Protein AF-0000000070113075 (afdb_homodimer)

Sequence (748 aa):
MLPYGRQSIEPSDVAAVVAALDSDWLTTGPRVTEFEADLERVAGAPCVTVTNGTTALHAAYAAAGIGAGDEVVTTPMTFVATASAAAMLGATVVFADVEEDTANLDPAAAEAAVTGRTRAVAAVDYAGVPADYERLRKISDSAGAVLVADAAHAIGSVYRGRPVGSIADLTTFSFFPTKNLTTAEGGAVASIRPDLLERARTFRTVGMVKKPELLRRRDEGRWFYEVHEFGLNYRLPDVLCALGSAQLRRLAAFKARRQQLAARYDELLADVPGLRLPVTPDGVDPMRHLYPVRVLDGRRREVYDRMQAAGIGVQVNYIPVYWHPVFADLGYRRGMCPVAEAFYAEELSLPLFVDLSDTDQDRVIDTLRGILGSMLPYGRQSIEPSDVAAVVAALDSDWLTTGPRVTEFEADLERVAGAPCVTVTNGTTALHAAYAAAGIGAGDEVVTTPMTFVATASAAAMLGATVVFADVEEDTANLDPAAAEAAVTGRTRAVAAVDYAGVPADYERLRKISDSAGAVLVADAAHAIGSVYRGRPVGSIADLTTFSFFPTKNLTTAEGGAVASIRPDLLERARTFRTVGMVKKPELLRRRDEGRWFYEVHEFGLNYRLPDVLCALGSAQLRRLAAFKARRQQLAARYDELLADVPGLRLPVTPDGVDPMRHLYPVRVLDGRRREVYDRMQAAGIGVQVNYIPVYWHPVFADLGYRRGMCPVAEAFYAEELSLPLFVDLSDTDQDRVIDTLRGILGS

Secondary structure (DSSP, 8-state):
-B-S------HHHHHHHHHHHTSS-SSSSHHHHHHHHHHHHHHSS-EEEESSHHHHHHHHHHHTT--TT-EEEE-SSS-THHHHHHHTTTPEEEE--B-TTT-SBPHHHHHHH--TTEEEEEEE-GGG----HHHHHHHHHHHTPEEEEE-TTTTT-EETTEETTSSSSEEEEE--TTSSS--SS-EEEEES-HHHHHHHHHHHBTTEE--GGG-S-TTS-TT--EESS---B-PPPHHHHHHHHHHHTTHHHHHHHHHHHHHHHHHHTTT-TTEE-----TTEE---S-EEEEE-TT-HHHHHHHHHHTTB--B-----GGGSHHHHTTT--TTSSHHHHHHHHHEEEEP--TT--HHHHHHHHHHHHHHHH-/-B-S------HHHHHHHHHHHTSS-SSSSHHHHHHHHHHHHHHSS-EEEESSHHHHHHHHHHHTT--TT-EEEE-SSS-THHHHHHHTTTPEEEE--B-TTT-SBPHHHHHHH--TTEEEEEEE-GGG----HHHHHHHHHHHTPEEEEE-TTTTT-EETTEETTSSSSEEEEE--TTSSS--SS-EEEEES-HHHHHHHHHHHBTTEE--GGG-S-TTS-TT--EESS---B-PPPHHHHHHHHHHHTTHHHHHHHHHHHHHHHHHHTTT-TTEE-----TTEE---S-EEEEE-TT-HHHHHHHHHHTTB--B-----GGGSHHHHTTT--TTSSHHHHHHHHHEEEEP--TT--HHHHHHHHHHHHHHHH-

Structure (mmCIF, N/CA/C/O backbone):
data_AF-0000000070113075-model_v1
#
loop_
_entity.id
_entity.type
_entity.pdbx_description
1 polymer 'Perosamine synthetase'
#
loop_
_atom_site.group_PDB
_atom_site.id
_atom_site.type_symbol
_atom_site.label_atom_id
_atom_site.label_alt_id
_atom_site.label_comp_id
_atom_site.label_asym_id
_atom_site.label_entity_id
_atom_site.label_seq_id
_atom_site.pdbx_PDB_ins_code
_atom_site.Cartn_x
_atom_site.Cartn_y
_atom_site.Cartn_z
_atom_site.occupancy
_atom_site.B_iso_or_equiv
_atom_site.auth_seq_id
_atom_site.auth_comp_id
_atom_site.auth_asym_id
_atom_site.auth_atom_id
_atom_site.pdbx_PDB_model_num
ATOM 1 N N . MET A 1 1 ? 18.719 25.109 -1.769 1 92.81 1 MET A N 1
ATOM 2 C CA . MET A 1 1 ? 17.359 25.281 -1.269 1 92.81 1 MET A CA 1
ATOM 3 C C . MET A 1 1 ? 17.188 24.609 0.092 1 92.81 1 MET A C 1
ATOM 5 O O . MET A 1 1 ? 17.531 23.453 0.261 1 92.81 1 MET A O 1
ATOM 9 N N . LEU A 1 2 ? 16.906 25.422 1.092 1 97.38 2 LEU A N 1
ATOM 10 C CA . LEU A 1 2 ? 16.531 24.922 2.408 1 97.38 2 LEU A CA 1
ATOM 11 C C . LEU A 1 2 ? 15.133 24.297 2.377 1 97.38 2 LEU A C 1
ATOM 13 O O . LEU A 1 2 ? 14.148 24.984 2.088 1 97.38 2 LEU A O 1
ATOM 17 N N . PRO A 1 3 ? 15.023 22.953 2.656 1 96.38 3 PRO A N 1
ATOM 18 C CA . PRO A 1 3 ? 13.695 22.344 2.57 1 96.38 3 PRO A CA 1
ATOM 19 C C . PRO A 1 3 ? 12.797 22.734 3.738 1 96.38 3 PRO A C 1
ATOM 21 O O . PRO A 1 3 ? 13.281 23.125 4.797 1 96.38 3 PRO A O 1
ATOM 24 N N . TYR A 1 4 ? 11.508 22.641 3.568 1 95.62 4 TYR A N 1
ATOM 25 C CA . TYR A 1 4 ? 10.594 22.938 4.664 1 95.62 4 TYR A CA 1
ATOM 26 C C . TYR A 1 4 ? 10.578 21.812 5.691 1 95.62 4 TYR A C 1
ATOM 28 O O . TYR A 1 4 ? 10.211 22.031 6.848 1 95.62 4 TYR A O 1
ATOM 36 N N . GLY A 1 5 ? 10.898 20.531 5.238 1 96.25 5 GLY A N 1
ATOM 37 C CA . GLY A 1 5 ? 11.016 19.328 6.039 1 96.25 5 GLY A CA 1
ATOM 38 C C . GLY A 1 5 ? 12.016 18.328 5.473 1 96.25 5 GLY A C 1
ATOM 39 O O . GLY A 1 5 ? 12.219 18.281 4.262 1 96.25 5 GLY A O 1
ATOM 40 N N . ARG A 1 6 ? 12.586 17.562 6.355 1 96.06 6 ARG A N 1
ATOM 41 C CA . ARG A 1 6 ? 13.594 16.609 5.926 1 96.06 6 ARG A CA 1
ATOM 42 C C . ARG A 1 6 ? 13.734 15.469 6.934 1 96.06 6 ARG A C 1
ATOM 44 O O . ARG A 1 6 ? 13.664 15.695 8.141 1 96.06 6 ARG A O 1
ATOM 51 N N . GLN A 1 7 ? 14.016 14.258 6.41 1 97.19 7 GLN A N 1
ATOM 52 C CA . GLN A 1 7 ? 14.281 13.117 7.273 1 97.19 7 GLN A CA 1
ATOM 53 C C . GLN A 1 7 ? 15.633 13.25 7.961 1 97.19 7 GLN A C 1
ATOM 55 O O . GLN A 1 7 ? 16.5 13.984 7.492 1 97.19 7 GLN A O 1
ATOM 60 N N . SER A 1 8 ? 15.734 12.594 9.062 1 97.88 8 SER A N 1
ATOM 61 C CA . SER A 1 8 ? 17 12.422 9.773 1 97.88 8 SER A CA 1
ATOM 62 C C . SER A 1 8 ? 17.406 10.953 9.82 1 97.88 8 SER A C 1
ATOM 64 O O . SER A 1 8 ? 16.734 10.133 10.453 1 97.88 8 SER A O 1
ATOM 66 N N . ILE A 1 9 ? 18.5 10.586 9.148 1 98.31 9 ILE A N 1
ATOM 67 C CA . ILE A 1 9 ? 19 9.219 9.102 1 98.31 9 ILE A CA 1
ATOM 68 C C . ILE A 1 9 ? 20.391 9.156 9.719 1 98.31 9 ILE A C 1
ATOM 70 O O . ILE A 1 9 ? 21.281 9.922 9.336 1 98.31 9 ILE A O 1
ATOM 74 N N . GLU A 1 10 ? 20.609 8.336 10.648 1 97.75 10 GLU A N 1
ATOM 75 C CA . GLU A 1 10 ? 21.906 8.133 11.289 1 97.75 10 GLU A CA 1
ATOM 76 C C . GLU A 1 10 ? 22.422 6.719 11.039 1 97.75 10 GLU A C 1
ATOM 78 O O . GLU A 1 10 ? 21.688 5.863 10.539 1 97.75 10 GLU A O 1
ATOM 83 N N . PRO A 1 11 ? 23.719 6.469 11.375 1 98.06 11 PRO A N 1
ATOM 84 C CA . PRO A 1 11 ? 24.312 5.16 11.125 1 98.06 11 PRO A CA 1
ATOM 85 C C . PRO A 1 11 ? 23.562 4.016 11.797 1 98.06 11 PRO A C 1
ATOM 87 O O . PRO A 1 11 ? 23.469 2.92 11.242 1 98.06 11 PRO A O 1
ATOM 90 N N . SER A 1 12 ? 23.031 4.238 12.945 1 98.31 12 SER A N 1
ATOM 91 C CA . SER A 1 12 ? 22.281 3.193 13.633 1 98.31 12 SER A CA 1
ATOM 92 C C . SER A 1 12 ? 21.031 2.805 12.844 1 98.31 12 SER A C 1
ATOM 94 O O . SER A 1 12 ? 20.609 1.646 12.875 1 98.31 12 SER A O 1
ATOM 96 N N . ASP A 1 13 ? 20.375 3.768 12.172 1 98.62 13 ASP A N 1
ATOM 97 C CA . ASP A 1 13 ? 19.234 3.477 11.289 1 98.62 13 ASP A CA 1
ATOM 98 C C . ASP A 1 13 ? 19.656 2.543 10.156 1 98.62 13 ASP A C 1
ATOM 100 O O . ASP A 1 13 ? 18.969 1.557 9.875 1 98.62 13 ASP A O 1
ATOM 104 N N . VAL A 1 14 ? 20.781 2.934 9.531 1 98.75 14 VAL A N 1
ATOM 105 C CA . VAL A 1 14 ? 21.297 2.166 8.406 1 98.75 14 VAL A CA 1
ATOM 106 C C . VAL A 1 14 ? 21.641 0.747 8.859 1 98.75 14 VAL A C 1
ATOM 108 O O . VAL A 1 14 ? 21.297 -0.226 8.18 1 98.75 14 VAL A O 1
ATOM 111 N N . ALA A 1 15 ? 22.25 0.592 10.016 1 98.75 15 ALA A N 1
ATOM 112 C CA . ALA A 1 15 ? 22.641 -0.709 10.555 1 98.75 15 ALA A CA 1
ATOM 113 C C . ALA A 1 15 ? 21.422 -1.59 10.797 1 98.75 15 ALA A C 1
ATOM 115 O O . ALA A 1 15 ? 21.469 -2.803 10.578 1 98.75 15 ALA A O 1
ATOM 116 N N . ALA A 1 16 ? 20.344 -1.011 11.289 1 98.81 16 ALA A N 1
ATOM 117 C CA . ALA A 1 16 ? 19.109 -1.757 11.539 1 98.81 16 ALA A CA 1
ATOM 118 C C . ALA A 1 16 ? 18.547 -2.326 10.242 1 98.81 16 ALA A C 1
ATOM 120 O O . ALA A 1 16 ? 18.094 -3.475 10.203 1 98.81 16 ALA A O 1
ATOM 121 N N . VAL A 1 17 ? 18.578 -1.537 9.18 1 98.88 17 VAL A N 1
ATOM 122 C CA . VAL A 1 17 ? 18.062 -1.963 7.887 1 98.88 17 VAL A CA 1
ATOM 123 C C . VAL A 1 17 ? 18.938 -3.068 7.312 1 98.88 17 VAL A C 1
ATOM 125 O O . VAL A 1 17 ? 18.438 -4.066 6.797 1 98.88 17 VAL A O 1
ATOM 128 N N . VAL A 1 18 ? 20.234 -2.896 7.395 1 98.81 18 VAL A N 1
ATOM 129 C CA . VAL A 1 18 ? 21.172 -3.887 6.898 1 98.81 18 VAL A CA 1
ATOM 130 C C . VAL A 1 18 ? 20.953 -5.219 7.609 1 98.81 18 VAL A C 1
ATOM 132 O O . VAL A 1 18 ? 20.938 -6.273 6.973 1 98.81 18 VAL A O 1
ATOM 135 N N . ALA A 1 19 ? 20.766 -5.156 8.914 1 98.69 19 ALA A N 1
ATOM 136 C CA . ALA A 1 19 ? 20.531 -6.371 9.688 1 98.69 19 ALA A CA 1
ATOM 137 C C . ALA A 1 19 ? 19.25 -7.082 9.227 1 98.69 19 ALA A C 1
ATOM 139 O O . ALA A 1 19 ? 19.203 -8.312 9.195 1 98.69 19 ALA A O 1
ATOM 140 N N . ALA A 1 20 ? 18.25 -6.32 8.922 1 98.62 20 ALA A N 1
ATOM 141 C CA . ALA A 1 20 ? 17 -6.898 8.43 1 98.62 20 ALA A CA 1
ATOM 142 C C . ALA A 1 20 ? 17.203 -7.562 7.07 1 98.62 20 ALA A C 1
ATOM 144 O O . ALA A 1 20 ? 16.641 -8.633 6.812 1 98.62 20 ALA A O 1
ATOM 145 N N . LEU A 1 21 ? 17.984 -6.938 6.176 1 98.44 21 LEU A N 1
ATOM 146 C CA . LEU A 1 21 ? 18.25 -7.477 4.848 1 98.44 21 LEU A CA 1
ATOM 147 C C . LEU A 1 21 ? 18.984 -8.805 4.941 1 98.44 21 LEU A C 1
ATOM 149 O O . LEU A 1 21 ? 18.844 -9.672 4.074 1 98.44 21 LEU A O 1
ATOM 153 N N . ASP A 1 22 ? 19.734 -8.961 5.969 1 95.94 22 ASP A N 1
ATOM 154 C CA . ASP A 1 22 ? 20.578 -10.141 6.145 1 95.94 22 ASP A CA 1
ATOM 155 C C . ASP A 1 22 ? 19.828 -11.234 6.906 1 95.94 22 ASP A C 1
ATOM 157 O O . ASP A 1 22 ? 20.391 -12.305 7.172 1 95.94 22 ASP A O 1
ATOM 161 N N . SER A 1 23 ? 18.625 -11.031 7.176 1 95.5 23 SER A N 1
ATOM 162 C CA . SER A 1 23 ? 17.844 -11.992 7.953 1 95.5 23 SER A CA 1
ATOM 163 C C . SER A 1 23 ? 16.984 -12.867 7.051 1 95.5 23 SER A C 1
ATOM 165 O O . SER A 1 23 ? 16.969 -12.688 5.832 1 95.5 23 SER A O 1
ATOM 167 N N . ASP A 1 24 ? 16.266 -13.852 7.672 1 94.31 24 ASP A N 1
ATOM 168 C CA . ASP A 1 24 ? 15.422 -14.789 6.938 1 94.31 24 ASP A CA 1
ATOM 169 C C . ASP A 1 24 ? 14.109 -14.133 6.504 1 94.31 24 ASP A C 1
ATOM 171 O O . ASP A 1 24 ? 13.391 -14.672 5.664 1 94.31 24 ASP A O 1
ATOM 175 N N . TRP A 1 25 ? 13.852 -12.938 7.062 1 96.5 25 TRP A N 1
ATOM 176 C CA . TRP A 1 25 ? 12.578 -12.281 6.793 1 96.5 25 TRP A CA 1
ATOM 177 C C . TRP A 1 25 ? 12.797 -10.883 6.227 1 96.5 25 TRP A C 1
ATOM 179 O O . TRP A 1 25 ? 13.367 -10.016 6.898 1 96.5 25 TRP A O 1
ATOM 189 N N . LEU A 1 26 ? 12.344 -10.703 5.043 1 98.38 26 LEU A N 1
ATOM 190 C CA . LEU A 1 26 ? 12.32 -9.352 4.496 1 98.38 26 LEU A CA 1
ATOM 191 C C . LEU A 1 26 ? 10.984 -8.672 4.777 1 98.38 26 LEU A C 1
ATOM 193 O O . LEU A 1 26 ? 10.898 -7.441 4.758 1 98.38 26 LEU A O 1
ATOM 197 N N . THR A 1 27 ? 9.945 -9.406 4.957 1 98.31 27 THR A N 1
ATOM 198 C CA . THR A 1 27 ? 8.586 -8.984 5.297 1 98.31 27 THR A CA 1
ATOM 199 C C . THR A 1 27 ? 7.871 -10.07 6.094 1 98.31 27 THR A C 1
ATOM 201 O O . THR A 1 27 ? 8.383 -11.188 6.238 1 98.31 27 THR A O 1
ATOM 204 N N . THR A 1 28 ? 6.754 -9.695 6.785 1 97 28 THR A N 1
ATOM 205 C CA . THR A 1 28 ? 5.898 -10.594 7.551 1 97 28 THR A CA 1
ATOM 206 C C . THR A 1 28 ? 6.695 -11.312 8.633 1 97 28 THR A C 1
ATOM 208 O O . THR A 1 28 ? 6.414 -12.469 8.953 1 97 28 THR A O 1
ATOM 211 N N . GLY A 1 29 ? 7.75 -10.703 9.125 1 97.88 29 GLY A N 1
ATOM 212 C CA . GLY A 1 29 ? 8.641 -11.328 10.094 1 97.88 29 GLY A CA 1
ATOM 213 C C . GLY A 1 29 ? 8.648 -10.617 11.438 1 97.88 29 GLY A C 1
ATOM 214 O O . GLY A 1 29 ? 7.758 -9.82 11.734 1 97.88 29 GLY A O 1
ATOM 215 N N . PRO A 1 30 ? 9.617 -10.953 12.242 1 98.38 30 PRO A N 1
ATOM 216 C CA . PRO A 1 30 ? 9.625 -10.516 13.641 1 98.38 30 PRO A CA 1
ATOM 217 C C . PRO A 1 30 ? 9.828 -9.008 13.781 1 98.38 30 PRO A C 1
ATOM 219 O O . PRO A 1 30 ? 9.43 -8.422 14.797 1 98.38 30 PRO A O 1
ATOM 222 N N . ARG A 1 31 ? 10.445 -8.367 12.805 1 98.75 31 ARG A N 1
ATOM 223 C CA . ARG A 1 31 ? 10.688 -6.93 12.922 1 98.75 31 ARG A CA 1
ATOM 224 C C . ARG A 1 31 ? 9.391 -6.145 12.805 1 98.75 31 ARG A C 1
ATOM 226 O O . ARG A 1 31 ? 9.281 -5.027 13.312 1 98.75 31 ARG A O 1
ATOM 233 N N . VAL A 1 32 ? 8.359 -6.703 12.109 1 98.88 32 VAL A N 1
ATOM 234 C CA . VAL A 1 32 ? 7.039 -6.086 12.078 1 98.88 32 VAL A CA 1
ATOM 235 C C . VAL A 1 32 ? 6.445 -6.066 13.484 1 98.88 32 VAL A C 1
ATOM 237 O O . VAL A 1 32 ? 5.992 -5.023 13.961 1 98.88 32 VAL A O 1
ATOM 240 N N . THR A 1 33 ? 6.52 -7.188 14.148 1 98.62 33 THR A N 1
ATOM 241 C CA . THR A 1 33 ? 5.992 -7.309 15.5 1 98.62 33 THR A CA 1
ATOM 242 C C . THR A 1 33 ? 6.742 -6.387 16.453 1 98.62 33 THR A C 1
ATOM 244 O O . THR A 1 33 ? 6.133 -5.738 17.312 1 98.62 33 THR A O 1
ATOM 247 N N . GLU A 1 34 ? 8.016 -6.367 16.297 1 98.88 34 GLU A N 1
ATOM 248 C CA . GLU A 1 34 ? 8.852 -5.512 17.141 1 98.88 34 GLU A CA 1
ATOM 249 C C . GLU A 1 34 ? 8.492 -4.039 16.969 1 98.88 34 GLU A C 1
ATOM 251 O O . GLU A 1 34 ? 8.352 -3.305 17.938 1 98.88 34 GLU A O 1
ATOM 256 N N . PHE A 1 35 ? 8.414 -3.594 15.742 1 98.94 35 PHE A N 1
ATOM 257 C CA . PHE A 1 35 ? 8.094 -2.197 15.469 1 98.94 35 PHE A CA 1
ATOM 258 C C . PHE A 1 35 ? 6.707 -1.85 16 1 98.94 35 PHE A C 1
ATOM 260 O O . PHE A 1 35 ? 6.504 -0.77 16.562 1 98.94 35 PHE A O 1
ATOM 267 N N . GLU A 1 36 ? 5.695 -2.748 15.812 1 98.94 36 GLU A N 1
ATOM 268 C CA . GLU A 1 36 ? 4.359 -2.523 16.359 1 98.94 36 GLU A CA 1
ATOM 269 C C . GLU A 1 36 ? 4.395 -2.406 17.875 1 98.94 36 GLU A C 1
ATOM 271 O O . GLU A 1 36 ? 3.701 -1.567 18.453 1 98.94 36 GLU A O 1
ATOM 276 N N . ALA A 1 37 ? 5.195 -3.199 18.5 1 98.88 37 ALA A N 1
ATOM 277 C CA . ALA A 1 37 ? 5.363 -3.102 19.953 1 98.88 37 ALA A CA 1
ATOM 278 C C . ALA A 1 37 ? 6.008 -1.773 20.344 1 98.88 37 ALA A C 1
ATOM 280 O O . ALA A 1 37 ? 5.613 -1.148 21.328 1 98.88 37 ALA A O 1
ATOM 281 N N . ASP A 1 38 ? 7.047 -1.384 19.641 1 98.94 38 ASP A N 1
ATOM 282 C CA . ASP A 1 38 ? 7.699 -0.102 19.875 1 98.94 38 ASP A CA 1
ATOM 283 C C . ASP A 1 38 ? 6.719 1.056 19.719 1 98.94 38 ASP A C 1
ATOM 285 O O . ASP A 1 38 ? 6.727 1.999 20.516 1 98.94 38 ASP A O 1
ATOM 289 N N . LEU A 1 39 ? 5.887 0.989 18.719 1 98.94 39 LEU A N 1
ATOM 290 C CA . LEU A 1 39 ? 4.863 2.004 18.484 1 98.94 39 LEU A CA 1
ATOM 291 C C . LEU A 1 39 ? 3.875 2.057 19.641 1 98.94 39 LEU A C 1
ATOM 293 O O . LEU A 1 39 ? 3.449 3.139 20.047 1 98.94 39 LEU A O 1
ATOM 297 N N . GLU A 1 40 ? 3.488 0.899 20.078 1 98.88 40 GLU A N 1
ATOM 298 C CA . GLU A 1 40 ? 2.539 0.833 21.188 1 98.88 40 GLU A CA 1
ATOM 299 C C . GLU A 1 40 ? 3.07 1.564 22.406 1 98.88 40 GLU A C 1
ATOM 301 O O . GLU A 1 40 ? 2.318 2.25 23.109 1 98.88 40 GLU A O 1
ATOM 306 N N . ARG A 1 41 ? 4.344 1.498 22.703 1 98.38 41 ARG A N 1
ATOM 307 C CA . ARG A 1 41 ? 4.953 2.146 23.859 1 98.38 41 ARG A CA 1
ATOM 308 C C . ARG A 1 41 ? 4.852 3.664 23.766 1 98.38 41 ARG A C 1
ATOM 310 O O . ARG A 1 41 ? 4.648 4.352 24.766 1 98.38 41 ARG A O 1
ATOM 317 N N . VAL A 1 42 ? 4.93 4.133 22.562 1 98.19 42 VAL A N 1
ATOM 318 C CA . VAL A 1 42 ? 4.957 5.574 22.344 1 98.19 42 VAL A CA 1
ATOM 319 C C . VAL A 1 42 ? 3.531 6.098 22.172 1 98.19 42 VAL A C 1
ATOM 321 O O . VAL A 1 42 ? 3.199 7.176 22.672 1 98.19 42 VAL A O 1
ATOM 324 N N . ALA A 1 43 ? 2.658 5.344 21.516 1 98.38 43 ALA A N 1
ATOM 325 C CA . ALA A 1 43 ? 1.308 5.77 21.156 1 98.38 43 ALA A CA 1
ATOM 326 C C . ALA A 1 43 ? 0.336 5.527 22.312 1 98.38 43 ALA A C 1
ATOM 328 O O . ALA A 1 43 ? -0.73 6.145 22.375 1 98.38 43 ALA A O 1
ATOM 329 N N . GLY A 1 44 ? 0.686 4.598 23.188 1 98.69 44 GLY A N 1
ATOM 330 C CA . GLY A 1 44 ? -0.159 4.301 24.328 1 98.69 44 GLY A CA 1
ATOM 331 C C . GLY A 1 44 ? -1.262 3.309 24.016 1 98.69 44 GLY A C 1
ATOM 332 O O . GLY A 1 44 ? -2.119 3.039 24.859 1 98.69 44 GLY A O 1
ATOM 333 N N . ALA A 1 45 ? -1.329 2.756 22.844 1 98.88 45 ALA A N 1
ATOM 334 C CA . ALA A 1 45 ? -2.305 1.752 22.422 1 98.88 45 ALA A CA 1
ATOM 335 C C . ALA A 1 45 ? -1.698 0.786 21.406 1 98.88 45 ALA A C 1
ATOM 337 O O . ALA A 1 45 ? -0.77 1.142 20.672 1 98.88 45 ALA A O 1
ATOM 338 N N . PRO A 1 46 ? -2.221 -0.467 21.359 1 98.88 46 PRO A N 1
ATOM 339 C CA . PRO A 1 46 ? -1.733 -1.418 20.359 1 98.88 46 PRO A CA 1
ATOM 340 C C . PRO A 1 46 ? -1.835 -0.878 18.938 1 98.88 46 PRO A C 1
ATOM 342 O O . PRO A 1 46 ? -2.77 -0.138 18.625 1 98.88 46 PRO A O 1
ATOM 345 N N . CYS A 1 47 ? -0.864 -1.274 18.109 1 98.88 47 CYS A N 1
ATOM 346 C CA . CYS A 1 47 ? -0.772 -0.73 16.75 1 98.88 47 CYS A CA 1
ATOM 347 C C . CYS A 1 47 ? -0.634 -1.846 15.727 1 98.88 47 CYS A C 1
ATOM 349 O O . CYS A 1 47 ? -0.114 -2.92 16.031 1 98.88 47 CYS A O 1
ATOM 351 N N . VAL A 1 48 ? -1.111 -1.62 14.539 1 98.88 48 VAL A N 1
ATOM 352 C CA . VAL A 1 48 ? -0.825 -2.406 13.344 1 98.88 48 VAL A CA 1
ATOM 353 C C . VAL A 1 48 ? -0.181 -1.517 12.281 1 98.88 48 VAL A C 1
ATOM 355 O O . VAL A 1 48 ? -0.662 -0.413 12.016 1 98.88 48 VAL A O 1
ATOM 358 N N . THR A 1 49 ? 0.919 -1.961 11.727 1 98.94 49 THR A N 1
ATOM 359 C CA . THR A 1 49 ? 1.633 -1.156 10.742 1 98.94 49 THR A CA 1
ATOM 360 C C . THR A 1 49 ? 1.045 -1.362 9.352 1 98.94 49 THR A C 1
ATOM 362 O O . THR A 1 49 ? 0.505 -2.43 9.055 1 98.94 49 THR A O 1
ATOM 365 N N . VAL A 1 50 ? 1.09 -0.344 8.531 1 98.94 50 VAL A N 1
ATOM 366 C CA . VAL A 1 50 ? 0.66 -0.376 7.133 1 98.94 50 VAL A CA 1
ATOM 367 C C . VAL A 1 50 ? 1.636 0.423 6.273 1 98.94 50 VAL A C 1
ATOM 369 O O . VAL A 1 50 ? 2.594 1.006 6.789 1 98.94 50 VAL A O 1
ATOM 372 N N . THR A 1 51 ? 1.408 0.542 5.016 1 98.88 51 THR A N 1
ATOM 373 C CA . THR A 1 51 ? 2.404 0.983 4.047 1 98.88 51 THR A CA 1
ATOM 374 C C . THR A 1 51 ? 2.562 2.5 4.086 1 98.88 51 THR A C 1
ATOM 376 O O . THR A 1 51 ? 3.553 3.039 3.584 1 98.88 51 THR A O 1
ATOM 379 N N . ASN A 1 52 ? 1.595 3.258 4.559 1 98.88 52 ASN A N 1
ATOM 380 C CA . ASN A 1 52 ? 1.699 4.707 4.688 1 98.88 52 ASN A CA 1
ATOM 381 C C . ASN A 1 52 ? 0.485 5.297 5.402 1 98.88 52 ASN A C 1
ATOM 383 O O . ASN A 1 52 ? -0.412 4.559 5.82 1 98.88 52 ASN A O 1
ATOM 387 N N . GLY A 1 53 ? 0.463 6.609 5.547 1 98.88 53 GLY A N 1
ATOM 388 C CA . GLY A 1 53 ? -0.617 7.281 6.25 1 98.88 53 GLY A CA 1
ATOM 389 C C . GLY A 1 53 ? -1.951 7.176 5.539 1 98.88 53 GLY A C 1
ATOM 390 O O . GLY A 1 53 ? -2.994 7.035 6.18 1 98.88 53 GLY A O 1
ATOM 391 N N . THR A 1 54 ? -1.995 7.262 4.191 1 98.88 54 THR A N 1
ATOM 392 C CA . THR A 1 54 ? -3.221 7.141 3.41 1 98.88 54 THR A CA 1
ATOM 393 C C . THR A 1 54 ? -3.85 5.762 3.602 1 98.88 54 THR A C 1
ATOM 395 O O . THR A 1 54 ? -5.055 5.652 3.844 1 98.88 54 THR A O 1
ATOM 398 N N . THR A 1 55 ? -3.006 4.73 3.527 1 98.94 55 THR A N 1
ATOM 399 C CA . THR A 1 55 ? -3.533 3.379 3.688 1 98.94 55 THR A CA 1
ATOM 400 C C . THR A 1 55 ? -3.922 3.119 5.141 1 98.94 55 THR A C 1
ATOM 402 O O . THR A 1 55 ? -4.82 2.322 5.414 1 98.94 55 THR A O 1
ATOM 405 N N . ALA A 1 56 ? -3.299 3.822 6.098 1 99 56 ALA A N 1
ATOM 406 C CA . ALA A 1 56 ? -3.734 3.746 7.488 1 99 56 ALA A CA 1
ATOM 407 C C . ALA A 1 56 ? -5.168 4.246 7.645 1 99 56 ALA A C 1
ATOM 409 O O . ALA A 1 56 ? -5.98 3.613 8.32 1 99 56 ALA A O 1
ATOM 410 N N . LEU A 1 57 ? -5.453 5.379 7.016 1 98.94 57 LEU A N 1
ATOM 411 C CA . LEU A 1 57 ? -6.797 5.938 7.059 1 98.94 57 LEU A CA 1
ATOM 412 C C . LEU A 1 57 ? -7.801 4.992 6.402 1 98.94 57 LEU A C 1
ATOM 414 O O . LEU A 1 57 ? -8.875 4.738 6.953 1 98.94 57 LEU A O 1
ATOM 418 N N . HIS A 1 58 ? -7.438 4.473 5.25 1 98.94 58 HIS A N 1
ATOM 419 C CA . HIS A 1 58 ? -8.297 3.527 4.547 1 98.94 58 HIS A CA 1
ATOM 420 C C . HIS A 1 58 ? -8.586 2.299 5.406 1 98.94 58 HIS A C 1
ATOM 422 O O . HIS A 1 58 ? -9.734 1.888 5.547 1 98.94 58 HIS A O 1
ATOM 428 N N . ALA A 1 59 ? -7.539 1.738 5.973 1 98.94 59 ALA A N 1
ATOM 429 C CA . ALA A 1 59 ? -7.68 0.562 6.828 1 98.94 59 ALA A CA 1
ATOM 430 C C . ALA A 1 59 ? -8.531 0.877 8.055 1 98.94 59 ALA A C 1
ATOM 432 O O . ALA A 1 59 ? -9.336 0.054 8.492 1 98.94 59 ALA A O 1
ATOM 433 N N . ALA A 1 60 ? -8.305 2.037 8.656 1 98.94 60 ALA A N 1
ATOM 434 C CA . ALA A 1 60 ? -9.062 2.432 9.844 1 98.94 60 ALA A CA 1
ATOM 435 C C . ALA A 1 60 ? -10.555 2.529 9.539 1 98.94 60 ALA A C 1
ATOM 437 O O . ALA A 1 60 ? -11.383 2.002 10.289 1 98.94 60 ALA A O 1
ATOM 438 N N . TYR A 1 61 ? -10.898 3.197 8.461 1 98.94 61 TYR A N 1
ATOM 439 C CA . TYR A 1 61 ? -12.297 3.332 8.086 1 98.94 61 TYR A CA 1
ATOM 440 C C . TYR A 1 61 ? -12.906 1.975 7.742 1 98.94 61 TYR A C 1
ATOM 442 O O . TYR A 1 61 ? -14.047 1.685 8.117 1 98.94 61 TYR A O 1
ATOM 450 N N . ALA A 1 62 ? -12.141 1.131 7.004 1 98.88 62 ALA A N 1
ATOM 451 C CA . ALA A 1 62 ? -12.617 -0.217 6.703 1 98.88 62 ALA A CA 1
ATOM 452 C C . ALA A 1 62 ? -12.867 -1.008 7.984 1 98.88 62 ALA A C 1
ATOM 454 O O . ALA A 1 62 ? -13.891 -1.69 8.109 1 98.88 62 ALA A O 1
ATOM 455 N N . ALA A 1 63 ? -11.938 -0.91 8.906 1 98.88 63 ALA A N 1
ATOM 456 C CA . ALA A 1 63 ? -12.062 -1.603 10.18 1 98.88 63 ALA A CA 1
ATOM 457 C C . ALA A 1 63 ? -13.32 -1.157 10.93 1 98.88 63 ALA A C 1
ATOM 459 O O . ALA A 1 63 ? -13.953 -1.956 11.625 1 98.88 63 ALA A O 1
ATOM 460 N N . ALA A 1 64 ? -13.68 0.103 10.773 1 98.81 64 ALA A N 1
ATOM 461 C CA . ALA A 1 64 ? -14.844 0.673 11.438 1 98.81 64 ALA A CA 1
ATOM 462 C C . ALA A 1 64 ? -16.125 0.308 10.711 1 98.81 64 ALA A C 1
ATOM 464 O O . ALA A 1 64 ? -17.234 0.676 11.141 1 98.81 64 ALA A O 1
ATOM 465 N N . GLY A 1 65 ? -16.047 -0.339 9.578 1 98.44 65 GLY A N 1
ATOM 466 C CA . GLY A 1 65 ? -17.203 -0.774 8.828 1 98.44 65 GLY A CA 1
ATOM 467 C C . GLY A 1 65 ? -17.844 0.339 8.023 1 98.44 65 GLY A C 1
ATOM 468 O O . GLY A 1 65 ? -19.031 0.268 7.688 1 98.44 65 GLY A O 1
ATOM 469 N N . ILE A 1 66 ? -17.125 1.408 7.758 1 98.69 66 ILE A N 1
ATOM 470 C CA . ILE A 1 66 ? -17.625 2.547 6.992 1 98.69 66 ILE A CA 1
ATOM 471 C C . ILE A 1 66 ? -17.953 2.109 5.566 1 98.69 66 ILE A C 1
ATOM 473 O O . ILE A 1 66 ? -17.172 1.393 4.938 1 98.69 66 ILE A O 1
ATOM 477 N N . GLY A 1 67 ? -19.016 2.547 5.039 1 97.94 67 GLY A N 1
ATOM 478 C CA . GLY A 1 67 ? -19.406 2.199 3.682 1 97.94 67 GLY A CA 1
ATOM 479 C C . GLY A 1 67 ? -20.594 3 3.178 1 97.94 67 GLY A C 1
ATOM 480 O O . GLY A 1 67 ? -20.859 4.098 3.668 1 97.94 67 GLY A O 1
ATOM 481 N N . ALA A 1 68 ? -21.219 2.463 2.111 1 97.25 68 ALA A N 1
ATOM 482 C CA . ALA A 1 68 ? -22.359 3.117 1.475 1 97.25 68 ALA A CA 1
ATOM 483 C C . ALA A 1 68 ? -23.469 3.393 2.486 1 97.25 68 ALA A C 1
ATOM 485 O O . ALA A 1 68 ? -23.812 2.521 3.285 1 97.25 68 ALA A O 1
ATOM 486 N N . GLY A 1 69 ? -23.953 4.617 2.479 1 98.12 69 GLY A N 1
ATOM 487 C CA . GLY A 1 69 ? -25.031 5 3.379 1 98.12 69 GLY A CA 1
ATOM 488 C C . GLY A 1 69 ? -24.547 5.703 4.629 1 98.12 69 GLY A C 1
ATOM 489 O O . GLY A 1 69 ? -25.312 6.363 5.32 1 98.12 69 GLY A O 1
ATOM 490 N N . ASP A 1 70 ? -23.281 5.574 4.914 1 98.81 70 ASP A N 1
ATOM 491 C CA . ASP A 1 70 ? -22.688 6.191 6.102 1 98.81 70 ASP A CA 1
ATOM 492 C C . ASP A 1 70 ? -22.219 7.609 5.805 1 98.81 70 ASP A C 1
ATOM 494 O O . ASP A 1 70 ? -21.906 7.938 4.66 1 98.81 70 ASP A O 1
ATOM 498 N N . GLU A 1 71 ? -22.219 8.398 6.824 1 98.94 71 GLU A N 1
ATOM 499 C CA . GLU A 1 71 ? -21.578 9.711 6.785 1 98.94 71 GLU A CA 1
ATOM 500 C C . GLU A 1 71 ? -20.344 9.75 7.68 1 98.94 71 GLU A C 1
ATOM 502 O O . GLU A 1 71 ? -20.344 9.18 8.773 1 98.94 71 GLU A O 1
ATOM 507 N N . VAL A 1 72 ? -19.344 10.352 7.188 1 99 72 VAL A N 1
ATOM 508 C CA . VAL A 1 72 ? -18.141 10.641 7.973 1 99 72 VAL A CA 1
ATOM 509 C C . VAL A 1 72 ? -17.969 12.148 8.102 1 99 72 VAL A C 1
ATOM 511 O O . VAL A 1 72 ? -17.766 12.844 7.102 1 99 72 VAL A O 1
ATOM 514 N N . VAL A 1 73 ? -18.062 12.672 9.305 1 99 73 VAL A N 1
ATOM 515 C CA . VAL A 1 73 ? -17.828 14.086 9.586 1 99 73 VAL A CA 1
ATOM 516 C C . VAL A 1 73 ? -16.344 14.336 9.805 1 99 73 VAL A C 1
ATOM 518 O O . VAL A 1 73 ? -15.711 13.688 10.641 1 99 73 VAL A O 1
ATOM 521 N N . THR A 1 74 ? -15.773 15.211 9.047 1 98.94 74 THR A N 1
ATOM 522 C CA . THR A 1 74 ? -14.352 15.492 9.203 1 98.94 74 THR A CA 1
ATOM 523 C C . THR A 1 74 ? -14.039 16.938 8.812 1 98.94 74 THR A C 1
ATOM 525 O O . THR A 1 74 ? -14.953 17.734 8.578 1 98.94 74 THR A O 1
ATOM 528 N N . THR A 1 75 ? -12.797 17.344 8.859 1 98.94 75 THR A N 1
ATOM 529 C CA . THR A 1 75 ? -12.305 18.688 8.602 1 98.94 75 THR A CA 1
ATOM 530 C C . THR A 1 75 ? -11.875 18.844 7.148 1 98.94 75 THR A C 1
ATOM 532 O O . THR A 1 75 ? -11.391 17.875 6.539 1 98.94 75 THR A O 1
ATOM 535 N N . PRO A 1 76 ? -12.047 20.031 6.543 1 98.81 76 PRO A N 1
ATOM 536 C CA . PRO A 1 76 ? -11.477 20.266 5.215 1 98.81 76 PRO A CA 1
ATOM 537 C C . PRO A 1 76 ? -9.992 20.609 5.27 1 98.81 76 PRO A C 1
ATOM 539 O O . PRO A 1 76 ? -9.32 20.625 4.234 1 98.81 76 PRO A O 1
ATOM 542 N N . MET A 1 77 ? -9.453 20.969 6.449 1 98.62 77 MET A N 1
ATOM 543 C CA . MET A 1 77 ? -8.07 21.391 6.617 1 98.62 77 MET A CA 1
ATOM 544 C C . MET A 1 77 ? -7.16 20.203 6.891 1 98.62 77 MET A C 1
ATOM 546 O O . MET A 1 77 ? -6.66 20.031 8 1 98.62 77 MET A O 1
ATOM 550 N N . THR A 1 78 ? -6.949 19.438 5.852 1 98.75 78 THR A N 1
ATOM 551 C CA . THR A 1 78 ? -6.148 18.219 5.941 1 98.75 78 THR A CA 1
ATOM 552 C C . THR A 1 78 ? -5.656 17.797 4.562 1 98.75 78 THR A C 1
ATOM 554 O O . THR A 1 78 ? -6 18.422 3.557 1 98.75 78 THR A O 1
ATOM 557 N N . PHE A 1 79 ? -4.734 16.875 4.559 1 98.62 79 PHE A N 1
ATOM 558 C CA . PHE A 1 79 ? -4.426 16.172 3.32 1 98.62 79 PHE A CA 1
ATOM 559 C C . PHE A 1 79 ? -5.645 15.414 2.805 1 98.62 79 PHE A C 1
ATOM 561 O O . PHE A 1 79 ? -6.43 14.883 3.592 1 98.62 79 PHE A O 1
ATOM 568 N N . VAL A 1 80 ? -5.848 15.273 1.581 1 98.88 80 VAL A N 1
ATOM 569 C CA . VAL A 1 80 ? -7.059 14.812 0.911 1 98.88 80 VAL A CA 1
ATOM 570 C C . VAL A 1 80 ? -7.406 13.406 1.381 1 98.88 80 VAL A C 1
ATOM 572 O O . VAL A 1 80 ? -8.578 13.047 1.473 1 98.88 80 VAL A O 1
ATOM 575 N N . ALA A 1 81 ? -6.469 12.625 1.802 1 98.81 81 ALA A N 1
ATOM 576 C CA . ALA A 1 81 ? -6.641 11.203 2.102 1 98.81 81 ALA A CA 1
ATOM 577 C C . ALA A 1 81 ? -7.562 11.008 3.303 1 98.81 81 ALA A C 1
ATOM 579 O O . ALA A 1 81 ? -8.266 10 3.395 1 98.81 81 ALA A O 1
ATOM 580 N N . THR A 1 82 ? -7.586 11.977 4.266 1 98.94 82 THR A N 1
ATOM 581 C CA . THR A 1 82 ? -8.484 11.875 5.41 1 98.94 82 THR A CA 1
ATOM 582 C C . THR A 1 82 ? -9.93 11.711 4.949 1 98.94 82 THR A C 1
ATOM 584 O O . THR A 1 82 ? -10.695 10.945 5.547 1 98.94 82 THR A O 1
ATOM 587 N N . ALA A 1 83 ? -10.25 12.414 3.943 1 98.94 83 ALA A N 1
ATOM 588 C CA . ALA A 1 83 ? -11.617 12.391 3.424 1 98.94 83 ALA A CA 1
ATOM 589 C C . ALA A 1 83 ? -11.773 11.336 2.332 1 98.94 83 ALA A C 1
ATOM 591 O O . ALA A 1 83 ? -12.742 10.57 2.338 1 98.94 83 ALA A O 1
ATOM 592 N N . SER A 1 84 ? -10.836 11.258 1.384 1 98.81 84 SER A N 1
ATOM 593 C CA . SER A 1 84 ? -10.984 10.406 0.209 1 98.81 84 SER A CA 1
ATOM 594 C C . SER A 1 84 ? -10.977 8.93 0.591 1 98.81 84 SER A C 1
ATOM 596 O O . SER A 1 84 ? -11.641 8.109 -0.054 1 98.81 84 SER A O 1
ATOM 598 N N . ALA A 1 85 ? -10.289 8.539 1.659 1 98.81 85 ALA A N 1
ATOM 599 C CA . ALA A 1 85 ? -10.273 7.145 2.098 1 98.81 85 ALA A CA 1
ATOM 600 C C . ALA A 1 85 ? -11.664 6.68 2.504 1 98.81 85 ALA A C 1
ATOM 602 O O . ALA A 1 85 ? -12.031 5.527 2.273 1 98.81 85 ALA A O 1
ATOM 603 N N . ALA A 1 86 ? -12.43 7.547 3.178 1 98.88 86 ALA A N 1
ATOM 604 C CA . ALA A 1 86 ? -13.812 7.238 3.52 1 98.88 86 ALA A CA 1
ATOM 605 C C . ALA A 1 86 ? -14.695 7.207 2.273 1 98.88 86 ALA A C 1
ATOM 607 O O . ALA A 1 86 ? -15.516 6.305 2.109 1 98.88 86 ALA A O 1
ATOM 608 N N . ALA A 1 87 ? -14.484 8.203 1.422 1 98.75 87 ALA A N 1
ATOM 609 C CA . ALA A 1 87 ? -15.281 8.32 0.205 1 98.75 87 ALA A CA 1
ATOM 610 C C . ALA A 1 87 ? -15.109 7.09 -0.682 1 98.75 87 ALA A C 1
ATOM 612 O O . ALA A 1 87 ? -16.062 6.617 -1.297 1 98.75 87 ALA A O 1
ATOM 613 N N . MET A 1 88 ? -13.945 6.57 -0.771 1 98.06 88 MET A N 1
ATOM 614 C CA . MET A 1 88 ? -13.633 5.426 -1.626 1 98.06 88 MET A CA 1
ATOM 615 C C . MET A 1 88 ? -14.328 4.164 -1.121 1 98.06 88 MET A C 1
ATOM 617 O O . MET A 1 88 ? -14.477 3.193 -1.865 1 98.06 88 MET A O 1
ATOM 621 N N . LEU A 1 89 ? -14.648 4.16 0.17 1 98.12 89 LEU A N 1
ATOM 622 C CA . LEU A 1 89 ? -15.406 3.039 0.724 1 98.12 89 LEU A CA 1
ATOM 623 C C . LEU A 1 89 ? -16.906 3.229 0.504 1 98.12 89 LEU A C 1
ATOM 625 O O . LEU A 1 89 ? -17.703 2.365 0.875 1 98.12 89 LEU A O 1
ATOM 629 N N . GLY A 1 90 ? -17.297 4.387 -0.023 1 97.56 90 GLY A N 1
ATOM 630 C CA . GLY A 1 90 ? -18.688 4.637 -0.385 1 97.56 90 GLY A CA 1
ATOM 631 C C . GLY A 1 90 ? -19.375 5.605 0.552 1 97.56 90 GLY A C 1
ATOM 632 O O . GLY A 1 90 ? -20.547 5.941 0.352 1 97.56 90 GLY A O 1
ATOM 633 N N . ALA A 1 91 ? -18.688 6.113 1.535 1 98.81 91 ALA A N 1
ATOM 634 C CA . ALA A 1 91 ? -19.297 7.004 2.514 1 98.81 91 ALA A CA 1
ATOM 635 C C . ALA A 1 91 ? -19.469 8.414 1.946 1 98.81 91 ALA A C 1
ATOM 637 O O . ALA A 1 91 ? -18.766 8.797 1.014 1 98.81 91 ALA A O 1
ATOM 638 N N . THR A 1 92 ? -20.438 9.141 2.467 1 98.88 92 THR A N 1
ATOM 639 C CA . THR A 1 92 ? -20.547 10.578 2.236 1 98.88 92 THR A CA 1
ATOM 640 C C . THR A 1 92 ? -19.734 11.359 3.262 1 98.88 92 THR A C 1
ATOM 642 O O . THR A 1 92 ? -19.938 11.211 4.469 1 98.88 92 THR A O 1
ATOM 645 N N . VAL A 1 93 ? -18.844 12.133 2.801 1 98.94 93 VAL A N 1
ATOM 646 C CA . VAL A 1 93 ? -18.047 12.961 3.699 1 98.94 93 VAL A CA 1
ATOM 647 C C . VAL A 1 93 ? -18.797 14.258 4 1 98.94 93 VAL A C 1
ATOM 649 O O . VAL A 1 93 ? -19.281 14.93 3.088 1 98.94 93 VAL A O 1
ATOM 652 N N . VAL A 1 94 ? -18.938 14.547 5.207 1 98.94 94 VAL A N 1
ATOM 653 C CA . VAL A 1 94 ? -19.516 15.812 5.645 1 98.94 94 VAL A CA 1
ATOM 654 C C . VAL A 1 94 ? -18.438 16.688 6.281 1 98.94 94 VAL A C 1
ATOM 656 O O . VAL A 1 94 ? -17.938 16.375 7.359 1 98.94 94 VAL A O 1
ATOM 659 N N . PHE A 1 95 ? -18.141 17.797 5.629 1 98.94 95 PHE A N 1
ATOM 660 C CA . PHE A 1 95 ? -17.109 18.672 6.148 1 98.94 95 PHE A CA 1
ATOM 661 C C . PHE A 1 95 ? -17.672 19.625 7.195 1 98.94 95 PHE A C 1
ATOM 663 O O . PHE A 1 95 ? -18.703 20.25 6.973 1 98.94 95 PHE A O 1
ATOM 670 N N . ALA A 1 96 ? -17.031 19.672 8.297 1 98.94 96 ALA A N 1
ATOM 671 C CA . ALA A 1 96 ? -17.297 20.656 9.344 1 98.94 96 ALA A CA 1
ATOM 672 C C . ALA A 1 96 ? -16.141 21.641 9.469 1 98.94 96 ALA A C 1
ATOM 674 O O . ALA A 1 96 ? -14.984 21.281 9.242 1 98.94 96 ALA A O 1
ATOM 675 N N . ASP A 1 97 ? -16.422 22.875 9.836 1 98.94 97 ASP A N 1
ATOM 676 C CA . ASP A 1 97 ? -15.438 23.953 9.836 1 98.94 97 ASP A CA 1
ATOM 677 C C . ASP A 1 97 ? -14.438 23.781 10.977 1 98.94 97 ASP A C 1
ATOM 679 O O . ASP A 1 97 ? -14.508 22.812 11.734 1 98.94 97 ASP A O 1
ATOM 683 N N . VAL A 1 98 ? -13.5 24.688 11.023 1 98.94 98 VAL A N 1
ATOM 684 C CA . VAL A 1 98 ? -12.367 24.531 11.93 1 98.94 98 VAL A CA 1
ATOM 685 C C . VAL A 1 98 ? -12.336 25.688 12.93 1 98.94 98 VAL A C 1
ATOM 687 O O . VAL A 1 98 ? -13.062 26.672 12.773 1 98.94 98 VAL A O 1
ATOM 690 N N . GLU A 1 99 ? -11.547 25.453 13.969 1 98.44 99 GLU A N 1
ATOM 691 C CA . GLU A 1 99 ? -11.234 26.547 14.883 1 98.44 99 GLU A CA 1
ATOM 692 C C . GLU A 1 99 ? -10.25 27.531 14.25 1 98.44 99 GLU A C 1
ATOM 694 O O . GLU A 1 99 ? -9.289 27.125 13.602 1 98.44 99 GLU A O 1
ATOM 699 N N . GLU A 1 100 ? -10.422 28.797 14.461 1 96.88 100 GLU A N 1
ATOM 700 C CA . GLU A 1 100 ? -9.656 29.859 13.82 1 96.88 100 GLU A CA 1
ATOM 701 C C . GLU A 1 100 ? -8.18 29.781 14.195 1 96.88 100 GLU A C 1
ATOM 703 O O . GLU A 1 100 ? -7.305 30 13.359 1 96.88 100 GLU A O 1
ATOM 708 N N . ASP A 1 101 ? -7.914 29.438 15.414 1 94.88 101 ASP A N 1
ATOM 709 C CA . ASP A 1 101 ? -6.551 29.547 15.93 1 94.88 101 ASP A CA 1
ATOM 710 C C . ASP A 1 101 ? -5.746 28.281 15.625 1 94.88 101 ASP A C 1
ATOM 712 O O . ASP A 1 101 ? -4.559 28.359 15.305 1 94.88 101 ASP A O 1
ATOM 716 N N . THR A 1 102 ? -6.387 27.094 15.656 1 96.88 102 THR A N 1
ATOM 717 C CA . THR A 1 102 ? -5.637 25.859 15.578 1 96.88 102 THR A CA 1
ATOM 718 C C . THR A 1 102 ? -5.812 25.203 14.211 1 96.88 102 THR A C 1
ATOM 720 O O . THR A 1 102 ? -5.047 24.312 13.844 1 96.88 102 THR A O 1
ATOM 723 N N . ALA A 1 103 ? -6.875 25.609 13.5 1 98.31 103 ALA A N 1
ATOM 724 C CA . ALA A 1 103 ? -7.273 25 12.234 1 98.31 103 ALA A CA 1
ATOM 725 C C . ALA A 1 103 ? -7.727 23.562 12.438 1 98.31 103 ALA A C 1
ATOM 727 O O . ALA A 1 103 ? -7.98 22.844 11.469 1 98.31 103 ALA A O 1
ATOM 728 N N . ASN A 1 104 ? -7.836 23.062 13.695 1 98.81 104 ASN A N 1
ATOM 729 C CA . ASN A 1 104 ? -8.422 21.766 13.984 1 98.81 104 ASN A CA 1
ATOM 730 C C . ASN A 1 104 ? -9.945 21.781 13.844 1 98.81 104 ASN A C 1
ATOM 732 O O . ASN A 1 104 ? -10.555 22.859 13.867 1 98.81 104 ASN A O 1
ATOM 736 N N . LEU A 1 105 ? -10.484 20.594 13.719 1 98.94 105 LEU A N 1
ATOM 737 C CA . LEU A 1 105 ? -11.93 20.438 13.641 1 98.94 105 LEU A CA 1
ATOM 738 C C . LEU A 1 105 ? -12.617 21.141 14.805 1 98.94 105 LEU A C 1
ATOM 740 O O . LEU A 1 105 ? -12.281 20.906 15.969 1 98.94 105 LEU A O 1
ATOM 744 N N . ASP A 1 106 ? -13.555 22.094 14.477 1 98.94 106 ASP A N 1
ATOM 745 C CA . ASP A 1 106 ? -14.352 22.766 15.508 1 98.94 106 ASP A CA 1
ATOM 746 C C . ASP A 1 106 ? -15.414 21.828 16.078 1 98.94 106 ASP A C 1
ATOM 748 O O . ASP A 1 106 ? -16.328 21.406 15.359 1 98.94 106 ASP A O 1
ATOM 752 N N . PRO A 1 107 ? -15.32 21.578 17.375 1 98.88 107 PRO A N 1
ATOM 753 C CA . PRO A 1 107 ? -16.312 20.656 17.953 1 98.88 107 PRO A CA 1
ATOM 754 C C . PRO A 1 107 ? -17.75 21.156 17.75 1 98.88 107 PRO A C 1
ATOM 756 O O . PRO A 1 107 ? -18.656 20.344 17.5 1 98.88 107 PRO A O 1
ATOM 759 N N . ALA A 1 108 ? -17.969 22.438 17.859 1 98.81 108 ALA A N 1
ATOM 760 C CA . ALA A 1 108 ? -19.312 22.953 17.656 1 98.81 108 ALA A CA 1
ATOM 761 C C . ALA A 1 108 ? -19.797 22.703 16.234 1 98.81 108 ALA A C 1
ATOM 763 O O . ALA A 1 108 ? -20.953 22.328 16 1 98.81 108 ALA A O 1
ATOM 764 N N . ALA A 1 109 ? -18.938 22.938 15.242 1 98.94 109 ALA A N 1
ATOM 765 C CA . ALA A 1 109 ? -19.281 22.672 13.852 1 98.94 109 ALA A CA 1
ATOM 766 C C . ALA A 1 109 ? -19.516 21.188 13.617 1 98.94 109 ALA A C 1
ATOM 768 O O . ALA A 1 109 ? -20.422 20.797 12.875 1 98.94 109 ALA A O 1
ATOM 769 N N . ALA A 1 110 ? -18.703 20.344 14.219 1 98.94 110 ALA A N 1
ATOM 770 C CA . ALA A 1 110 ? -18.891 18.906 14.117 1 98.94 110 ALA A CA 1
ATOM 771 C C . ALA A 1 110 ? -20.234 18.469 14.68 1 98.94 110 ALA A C 1
ATOM 773 O O . ALA A 1 110 ? -20.938 17.672 14.078 1 98.94 110 ALA A O 1
ATOM 774 N N . GLU A 1 111 ? -20.516 19 15.828 1 98.88 111 GLU A N 1
ATOM 775 C CA . GLU A 1 111 ? -21.781 18.672 16.469 1 98.88 111 GLU A CA 1
ATOM 776 C C . GLU A 1 111 ? -22.969 19.016 15.578 1 98.88 111 GLU A C 1
ATOM 778 O O . GLU A 1 111 ? -23.922 18.234 15.461 1 98.88 111 GLU A O 1
ATOM 783 N N . ALA A 1 112 ? -22.891 20.141 14.945 1 98.81 112 ALA A N 1
ATOM 784 C CA . ALA A 1 112 ? -23.953 20.594 14.07 1 98.81 112 ALA A CA 1
ATOM 785 C C . ALA A 1 112 ? -24.062 19.734 12.82 1 98.81 112 ALA A C 1
ATOM 787 O O . ALA A 1 112 ? -25.125 19.641 12.203 1 98.81 112 ALA A O 1
ATOM 788 N N . ALA A 1 113 ? -23 19.016 12.453 1 98.75 113 ALA A N 1
ATOM 789 C CA . ALA A 1 113 ? -22.938 18.266 11.203 1 98.75 113 ALA A CA 1
ATOM 790 C C . ALA A 1 113 ? -23.391 16.812 11.414 1 98.75 113 ALA A C 1
ATOM 792 O O . ALA A 1 113 ? -23.719 16.109 10.461 1 98.75 113 ALA A O 1
ATOM 793 N N 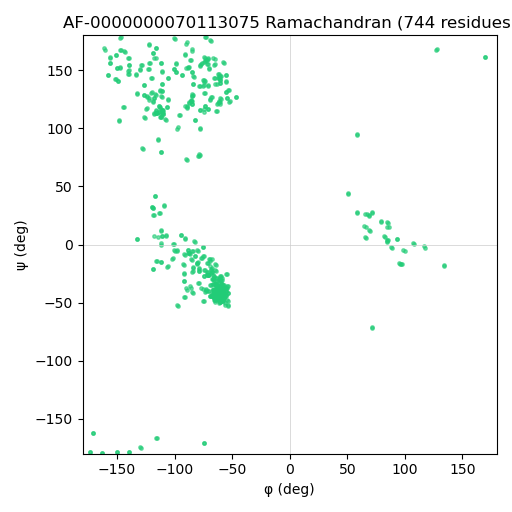. VAL A 1 114 ? -23.422 16.375 12.602 1 98.62 114 VAL A N 1
ATOM 794 C CA . VAL A 1 114 ? -23.734 14.977 12.914 1 98.62 114 VAL A CA 1
ATOM 795 C C . VAL A 1 114 ? -25.219 14.711 12.648 1 98.62 114 VAL A C 1
ATOM 797 O O . VAL A 1 114 ? -26.078 15.547 12.938 1 98.62 114 VAL A O 1
ATOM 800 N N . THR A 1 115 ? -25.531 13.648 12.07 1 98.44 115 THR A N 1
ATOM 801 C CA . THR A 1 115 ? -26.875 13.156 11.844 1 98.44 115 THR A CA 1
ATOM 802 C C . THR A 1 115 ? -27.016 11.703 12.297 1 98.44 115 THR A C 1
ATOM 804 O O . THR A 1 115 ? -26.078 11.148 12.891 1 98.44 115 THR A O 1
ATOM 807 N N . GLY A 1 116 ? -28.219 11.133 12.008 1 97.88 116 GLY A N 1
ATOM 808 C CA . GLY A 1 116 ? -28.422 9.727 12.312 1 97.88 116 GLY A CA 1
ATOM 809 C C . GLY A 1 116 ? -27.609 8.797 11.438 1 97.88 116 GLY A C 1
ATOM 810 O O . GLY A 1 116 ? -27.453 7.613 11.766 1 97.88 116 GLY A O 1
ATOM 811 N N . ARG A 1 117 ? -27.031 9.297 10.383 1 98.5 117 ARG A N 1
ATOM 812 C CA . ARG A 1 117 ? -26.25 8.492 9.438 1 98.5 117 ARG A CA 1
ATOM 813 C C . ARG A 1 117 ? -24.766 8.586 9.727 1 98.5 117 ARG A C 1
ATOM 815 O O . ARG A 1 117 ? -23.953 7.898 9.102 1 98.5 117 ARG A O 1
ATOM 822 N N . THR A 1 118 ? -24.359 9.43 10.695 1 98.88 118 THR A N 1
ATOM 823 C CA . THR A 1 118 ? -22.938 9.578 11.016 1 98.88 118 THR A CA 1
ATOM 824 C C . THR A 1 118 ? -22.391 8.32 11.68 1 98.88 118 THR A C 1
ATOM 826 O O . THR A 1 118 ? -22.922 7.871 12.695 1 98.88 118 THR A O 1
ATOM 829 N N . ARG A 1 119 ? -21.328 7.805 11.055 1 98.81 119 ARG A N 1
ATOM 830 C CA . ARG A 1 119 ? -20.734 6.586 11.594 1 98.81 119 ARG A CA 1
ATOM 831 C C . ARG A 1 119 ? -19.312 6.836 12.086 1 98.81 119 ARG A C 1
ATOM 833 O O . ARG A 1 119 ? -18.734 6.02 12.812 1 98.81 119 ARG A O 1
ATOM 840 N N . ALA A 1 120 ? -18.719 7.969 11.703 1 98.94 120 ALA A N 1
ATOM 841 C CA . ALA A 1 120 ? -17.406 8.352 12.203 1 98.94 120 ALA A CA 1
ATOM 842 C C . ALA A 1 120 ? -17.266 9.867 12.281 1 98.94 120 ALA A C 1
ATOM 844 O O . ALA A 1 120 ? -17.812 10.594 11.445 1 98.94 120 ALA A O 1
ATOM 845 N N . VAL A 1 121 ? -16.656 10.32 13.266 1 99 121 VAL A N 1
ATOM 846 C CA . VAL A 1 121 ? -16.109 11.672 13.367 1 99 121 VAL A CA 1
ATOM 847 C C . VAL A 1 121 ? -14.586 11.609 13.344 1 99 121 VAL A C 1
ATOM 849 O O . VAL A 1 121 ? -13.969 11 14.219 1 99 121 VAL A O 1
ATOM 852 N N . ALA A 1 122 ? -14.031 12.18 12.32 1 98.94 122 ALA A N 1
ATOM 853 C CA . ALA A 1 122 ? -12.586 12.094 12.125 1 98.94 122 ALA A CA 1
ATOM 854 C C . ALA A 1 122 ? -11.922 13.461 12.273 1 98.94 122 ALA A C 1
ATOM 856 O O . ALA A 1 122 ? -12.172 14.367 11.484 1 98.94 122 ALA A O 1
ATOM 857 N N . ALA A 1 123 ? -11.133 13.617 13.258 1 98.94 123 ALA A N 1
ATOM 858 C CA . ALA A 1 123 ? -10.352 14.836 13.469 1 98.94 123 ALA A CA 1
ATOM 859 C C . ALA A 1 123 ? -8.922 14.664 12.977 1 98.94 123 ALA A C 1
ATOM 861 O O . ALA A 1 123 ? -8.461 13.539 12.758 1 98.94 123 ALA A O 1
ATOM 862 N N . VAL A 1 124 ? -8.305 15.703 12.68 1 98.88 124 VAL A N 1
ATOM 863 C CA . VAL A 1 124 ? -6.898 15.766 12.297 1 98.88 124 VAL A CA 1
ATOM 864 C C . VAL A 1 124 ? -6.117 16.594 13.32 1 98.88 124 VAL A C 1
ATOM 866 O O . VAL A 1 124 ? -6.566 17.656 13.734 1 98.88 124 VAL A O 1
ATOM 869 N N . ASP A 1 125 ? -5.023 16.031 13.805 1 98.81 125 ASP A N 1
ATOM 870 C CA . ASP A 1 125 ? -4.117 16.781 14.656 1 98.81 125 ASP A CA 1
ATOM 871 C C . ASP A 1 125 ? -3.219 17.703 13.828 1 98.81 125 ASP A C 1
ATOM 873 O O . ASP A 1 125 ? -2.018 17.453 13.703 1 98.81 125 ASP A O 1
ATOM 877 N N . TYR A 1 126 ? -3.795 18.766 13.391 1 98.69 126 TYR A N 1
ATOM 878 C CA . TYR A 1 126 ? -3.137 19.656 12.438 1 98.69 126 TYR A CA 1
ATOM 879 C C . TYR A 1 126 ? -1.842 20.219 13.016 1 98.69 126 TYR A C 1
ATOM 881 O O . TYR A 1 126 ? -1.817 20.688 14.148 1 98.69 126 TYR A O 1
ATOM 889 N N . ALA A 1 127 ? -0.71 20.031 12.258 1 98.31 127 ALA A N 1
ATOM 890 C CA . ALA A 1 127 ? 0.624 20.516 12.578 1 98.31 127 ALA A CA 1
ATOM 891 C C . ALA A 1 127 ? 1.167 19.859 13.844 1 98.31 127 ALA A C 1
ATOM 893 O O . ALA A 1 127 ? 2.119 20.359 14.453 1 98.31 127 ALA A O 1
ATOM 894 N N . GLY A 1 128 ? 0.555 18.766 14.266 1 98.38 128 GLY A N 1
ATOM 895 C CA . GLY A 1 128 ? 1.018 18.047 15.43 1 98.38 128 GLY A CA 1
ATOM 896 C C . GLY A 1 128 ? 0.317 18.469 16.719 1 98.38 128 GLY A C 1
ATOM 897 O O . GLY A 1 128 ? 0.695 18.031 17.797 1 98.38 128 GLY A O 1
ATOM 898 N N . VAL A 1 129 ? -0.677 19.344 16.609 1 98.44 129 VAL A N 1
ATOM 899 C CA . VAL A 1 129 ? -1.459 19.828 17.75 1 98.44 129 VAL A CA 1
ATOM 900 C C . VAL A 1 129 ? -2.744 19.016 17.875 1 98.44 129 VAL A C 1
ATOM 902 O O . VAL A 1 129 ? -3.633 19.109 17.016 1 98.44 129 VAL A O 1
ATOM 905 N N . PRO A 1 130 ? -2.863 18.219 18.922 1 98.62 130 PRO A N 1
ATOM 906 C CA . PRO A 1 130 ? -4.07 17.406 19.094 1 98.62 130 PRO A CA 1
ATOM 907 C C . PRO A 1 130 ? -5.348 18.234 19.094 1 98.62 130 PRO A C 1
ATOM 909 O O . PRO A 1 130 ? -5.375 19.344 19.641 1 98.62 130 PRO A O 1
ATOM 912 N N . ALA A 1 131 ? -6.383 17.719 18.453 1 98.69 131 ALA A N 1
ATOM 913 C CA . ALA A 1 131 ? -7.703 18.344 18.469 1 98.69 131 ALA A CA 1
ATOM 914 C C . ALA A 1 131 ? -8.336 18.266 19.844 1 98.69 131 ALA A C 1
ATOM 916 O O . ALA A 1 131 ? -7.723 17.766 20.797 1 98.69 131 ALA A O 1
ATOM 917 N N . ASP A 1 132 ? -9.516 18.906 19.984 1 98.56 132 ASP A N 1
ATOM 918 C CA . ASP A 1 132 ? -10.25 18.859 21.25 1 98.56 132 ASP A CA 1
ATOM 919 C C . ASP A 1 132 ? -10.984 17.531 21.406 1 98.56 132 ASP A C 1
ATOM 921 O O . ASP A 1 132 ? -12.219 17.484 21.312 1 98.56 132 ASP A O 1
ATOM 925 N N . TYR A 1 133 ? -10.242 16.484 21.75 1 98.75 133 TYR A N 1
ATOM 926 C CA . TYR A 1 133 ? -10.781 15.125 21.75 1 98.75 133 TYR A CA 1
ATOM 927 C C . TYR A 1 133 ? -11.766 14.93 22.891 1 98.75 133 TYR A C 1
ATOM 929 O O . TYR A 1 133 ? -12.594 14.016 22.844 1 98.75 133 TYR A O 1
ATOM 937 N N . GLU A 1 134 ? -11.664 15.727 23.969 1 98.31 134 GLU A N 1
ATOM 938 C CA . GLU A 1 134 ? -12.664 15.633 25.031 1 98.31 134 GLU A CA 1
ATOM 939 C C . GLU A 1 134 ? -14.055 15.961 24.5 1 98.31 134 GLU A C 1
ATOM 941 O O . GLU A 1 134 ? -15.008 15.203 24.719 1 98.31 134 GLU A O 1
ATOM 946 N N . ARG A 1 135 ? -14.195 17.031 23.812 1 98.62 135 ARG A N 1
ATOM 947 C CA . ARG A 1 135 ? -15.484 17.438 23.266 1 98.62 135 ARG A CA 1
ATOM 948 C C . ARG A 1 135 ? -15.883 16.562 22.094 1 98.62 135 ARG A C 1
ATOM 950 O O . ARG A 1 135 ? -17.047 16.188 21.969 1 98.62 135 ARG A O 1
ATOM 957 N N . LEU A 1 136 ? -14.969 16.188 21.25 1 98.88 136 LEU A N 1
ATOM 958 C CA . LEU A 1 136 ? -15.281 15.352 20.094 1 98.88 136 LEU A CA 1
ATOM 959 C C . LEU A 1 136 ? -15.727 13.961 20.516 1 98.88 136 LEU A C 1
ATOM 961 O O . LEU A 1 136 ? -16.578 13.344 19.859 1 98.88 136 LEU A O 1
ATOM 965 N N . ARG A 1 137 ? -15.156 13.469 21.594 1 98.75 137 ARG A N 1
ATOM 966 C CA . ARG A 1 137 ? -15.578 12.188 22.141 1 98.75 137 ARG A CA 1
ATOM 967 C C . ARG A 1 137 ? -17.047 12.227 22.547 1 98.75 137 ARG A C 1
ATOM 969 O O . ARG A 1 137 ? -17.797 11.305 22.234 1 98.75 137 ARG A O 1
ATOM 976 N N . LYS A 1 138 ? -17.438 13.289 23.234 1 98.75 138 LYS A N 1
ATOM 977 C CA . LYS A 1 138 ? -18.828 13.43 23.641 1 98.75 138 LYS A CA 1
ATOM 978 C C . LYS A 1 138 ? -19.75 13.438 22.422 1 98.75 138 LYS A C 1
ATOM 980 O O . LYS A 1 138 ? -20.828 12.82 22.438 1 98.75 138 LYS A O 1
ATOM 985 N N . ILE A 1 139 ? -19.344 14.125 21.406 1 98.81 139 ILE A N 1
ATOM 986 C CA . ILE A 1 139 ? -20.141 14.25 20.188 1 98.81 139 ILE A CA 1
ATOM 987 C C . ILE A 1 139 ? -20.25 12.883 19.516 1 98.81 139 ILE A C 1
ATOM 989 O O . ILE A 1 139 ? -21.344 12.461 19.125 1 98.81 139 ILE A O 1
ATOM 993 N N . SER A 1 140 ? -19.125 12.148 19.344 1 98.69 140 SER A N 1
ATOM 994 C CA . SER A 1 140 ? -19.109 10.852 18.688 1 98.69 140 SER A CA 1
ATOM 995 C C . SER A 1 140 ? -19.922 9.828 19.469 1 98.69 140 SER A C 1
ATOM 997 O O . SER A 1 140 ? -20.688 9.055 18.875 1 98.69 140 SER A O 1
ATOM 999 N N . ASP A 1 141 ? -19.812 9.867 20.781 1 98.25 141 ASP A N 1
ATOM 1000 C CA . ASP A 1 141 ? -20.547 8.945 21.641 1 98.25 141 ASP A CA 1
ATOM 1001 C C . ASP A 1 141 ? -22.062 9.18 21.516 1 98.25 141 ASP A C 1
ATOM 1003 O O . ASP A 1 141 ? -22.828 8.227 21.422 1 98.25 141 ASP A O 1
ATOM 1007 N N . SER A 1 142 ? -22.391 10.422 21.562 1 97.94 142 SER A N 1
ATOM 1008 C CA . SER A 1 142 ? -23.812 10.766 21.453 1 97.94 142 SER A CA 1
ATOM 1009 C C . SER A 1 142 ? -24.406 10.305 20.125 1 97.94 142 SER A C 1
ATOM 1011 O O . SER A 1 142 ? -25.578 9.938 20.062 1 97.94 142 SER A O 1
ATOM 1013 N N . ALA A 1 143 ? -23.625 10.25 19.094 1 97.81 143 ALA A N 1
ATOM 1014 C CA . ALA A 1 143 ? -24.078 9.875 17.75 1 97.81 143 ALA A CA 1
ATOM 1015 C C . ALA A 1 143 ? -23.922 8.375 17.531 1 97.81 143 ALA A C 1
ATOM 1017 O O . ALA A 1 143 ? -24.375 7.844 16.516 1 97.81 143 ALA A O 1
ATOM 1018 N N . GLY A 1 144 ? -23.266 7.695 18.469 1 98.06 144 GLY A N 1
ATOM 1019 C CA . GLY A 1 144 ? -22.953 6.297 18.25 1 98.06 144 GLY A CA 1
ATOM 1020 C C . GLY A 1 144 ? -21.906 6.09 17.156 1 98.06 144 GLY A C 1
ATOM 1021 O O . GLY A 1 144 ? -21.922 5.07 16.469 1 98.06 144 GLY A O 1
ATOM 1022 N N . ALA A 1 145 ? -21.094 7.074 16.922 1 98.75 145 ALA A N 1
ATOM 1023 C CA . ALA A 1 145 ? -20.078 7.059 15.867 1 98.75 145 ALA A CA 1
ATOM 1024 C C . ALA A 1 145 ? -18.688 6.742 16.438 1 98.75 145 ALA A C 1
ATOM 1026 O O . ALA A 1 145 ? -18.422 7.012 17.609 1 98.75 145 ALA A O 1
ATOM 1027 N N . VAL A 1 146 ? -17.844 6.133 15.625 1 98.88 146 VAL A N 1
ATOM 1028 C CA . VAL A 1 146 ? -16.453 5.93 16.016 1 98.88 146 VAL A CA 1
ATOM 1029 C C . VAL A 1 146 ? -15.68 7.246 15.898 1 98.88 146 VAL A C 1
ATOM 1031 O O . VAL A 1 146 ? -15.906 8.023 14.969 1 98.88 146 VAL A O 1
ATOM 1034 N N . LEU A 1 147 ? -14.844 7.535 16.906 1 98.94 147 LEU A N 1
ATOM 1035 C CA . LEU A 1 147 ? -13.938 8.672 16.859 1 98.94 147 LEU A CA 1
ATOM 1036 C C . LEU A 1 147 ? -12.602 8.281 16.234 1 98.94 147 LEU A C 1
ATOM 1038 O O . LEU A 1 147 ? -11.938 7.359 16.719 1 98.94 147 LEU A O 1
ATOM 1042 N N . VAL A 1 148 ? -12.25 8.906 15.125 1 99 148 VAL A N 1
ATOM 1043 C CA . VAL A 1 148 ? -11.008 8.633 14.414 1 99 148 VAL A CA 1
ATOM 1044 C C . VAL A 1 148 ? -10.078 9.844 14.508 1 99 148 VAL A C 1
ATOM 1046 O O . VAL A 1 148 ? -10.516 10.984 14.336 1 99 148 VAL A O 1
ATOM 1049 N N . ALA A 1 149 ? -8.82 9.625 14.836 1 98.94 149 ALA A N 1
ATOM 1050 C CA . ALA A 1 149 ? -7.797 10.664 14.844 1 98.94 149 ALA A CA 1
ATOM 1051 C C . ALA A 1 149 ? -6.789 10.438 13.711 1 98.94 149 ALA A C 1
ATOM 1053 O O . ALA A 1 149 ? -6.109 9.414 13.68 1 98.94 149 ALA A O 1
ATOM 1054 N N . ASP A 1 150 ? -6.797 11.32 12.758 1 98.94 150 ASP A N 1
ATOM 1055 C CA . ASP A 1 150 ? -5.652 11.391 11.852 1 98.94 150 ASP A CA 1
ATOM 1056 C C . ASP A 1 150 ? -4.477 12.109 12.516 1 98.94 150 ASP A C 1
ATOM 1058 O O . ASP A 1 150 ? -4.422 13.344 12.516 1 98.94 150 ASP A O 1
ATOM 1062 N N . ALA A 1 151 ? -3.566 11.336 13 1 98.94 151 ALA A N 1
ATOM 1063 C CA . ALA A 1 151 ? -2.416 11.844 13.742 1 98.94 151 ALA A CA 1
ATOM 1064 C C . ALA A 1 151 ? -1.134 11.703 12.922 1 98.94 151 ALA A C 1
ATOM 1066 O O . ALA A 1 151 ? -0.062 11.453 13.477 1 98.94 151 ALA A O 1
ATOM 1067 N N . ALA A 1 152 ? -1.292 11.859 11.617 1 98.81 152 ALA A N 1
ATOM 1068 C CA . ALA A 1 152 ? -0.13 11.797 10.734 1 98.81 152 ALA A CA 1
ATOM 1069 C C . ALA A 1 152 ? 0.939 12.797 11.164 1 98.81 152 ALA A C 1
ATOM 1071 O O . ALA A 1 152 ? 2.131 12.578 10.945 1 98.81 152 ALA A O 1
ATOM 1072 N N . HIS A 1 153 ? 0.539 13.883 11.859 1 98.62 153 HIS A N 1
ATOM 1073 C CA . HIS A 1 153 ? 1.448 14.93 12.297 1 98.62 153 HIS A CA 1
ATOM 1074 C C . HIS A 1 153 ? 1.807 14.773 13.773 1 98.62 153 HIS A C 1
ATOM 1076 O O . HIS A 1 153 ? 2.59 15.555 14.312 1 98.62 153 HIS A O 1
ATOM 1082 N N . ALA A 1 154 ? 1.285 13.719 14.5 1 98.75 154 ALA A N 1
ATOM 1083 C CA . ALA A 1 154 ? 1.193 14.008 15.93 1 98.75 154 ALA A CA 1
ATOM 1084 C C . ALA A 1 154 ? 1.76 12.852 16.75 1 98.75 154 ALA A C 1
ATOM 1086 O O . ALA A 1 154 ? 1.592 12.82 17.969 1 98.75 154 ALA A O 1
ATOM 1087 N N . ILE A 1 155 ? 2.336 11.805 16.125 1 98.62 155 ILE A N 1
ATOM 1088 C CA . ILE A 1 155 ? 2.994 10.828 16.984 1 98.62 155 ILE A CA 1
ATOM 1089 C C . ILE A 1 155 ? 3.996 11.523 17.891 1 98.62 155 ILE A C 1
ATOM 1091 O O . ILE A 1 155 ? 4.762 12.383 17.453 1 98.62 155 ILE A O 1
ATOM 1095 N N . GLY A 1 156 ? 3.975 11.195 19.172 1 98.19 156 GLY A N 1
ATOM 1096 C CA . GLY A 1 156 ? 4.824 11.844 20.156 1 98.19 156 GLY A CA 1
ATOM 1097 C C . GLY A 1 156 ? 4.137 12.984 20.875 1 98.19 156 GLY A C 1
ATOM 1098 O O . GLY A 1 156 ? 4.629 13.461 21.906 1 98.19 156 GLY A O 1
ATOM 1099 N N . SER A 1 157 ? 2.998 13.523 20.375 1 98.69 157 SER A N 1
ATOM 1100 C CA . SER A 1 157 ? 2.23 14.562 21.062 1 98.69 157 SER A CA 1
ATOM 1101 C C . SER A 1 157 ? 1.416 13.984 22.203 1 98.69 157 SER A C 1
ATOM 1103 O O . SER A 1 157 ? 1.126 12.781 22.234 1 98.69 157 SER A O 1
ATOM 1105 N N . VAL A 1 158 ? 1.102 14.812 23.156 1 98.56 158 VAL A N 1
ATOM 1106 C CA . VAL A 1 158 ? 0.358 14.43 24.359 1 98.56 158 VAL A CA 1
ATOM 1107 C C . VAL A 1 158 ? -0.855 15.344 24.516 1 98.56 158 VAL A C 1
ATOM 1109 O O . VAL A 1 158 ? -0.752 16.562 24.344 1 98.56 158 VAL A O 1
ATOM 1112 N N . TYR A 1 159 ? -2.012 14.789 24.688 1 98.62 159 TYR A N 1
ATOM 1113 C CA . TYR A 1 159 ? -3.264 15.492 24.938 1 98.62 159 TYR A CA 1
ATOM 1114 C C . TYR A 1 159 ? -3.762 15.211 26.359 1 98.62 159 TYR A C 1
ATOM 1116 O O . TYR A 1 159 ? -4.191 14.094 26.672 1 98.62 159 TYR A O 1
ATOM 1124 N N . ARG A 1 160 ? -3.713 16.25 27.25 1 97.94 160 ARG A N 1
ATOM 1125 C CA . ARG A 1 160 ? -4.156 16.172 28.625 1 97.94 160 ARG A CA 1
ATOM 1126 C C . ARG A 1 160 ? -3.543 14.969 29.328 1 97.94 160 ARG A C 1
ATOM 1128 O O . ARG A 1 160 ? -4.254 14.172 29.953 1 97.94 160 ARG A O 1
ATOM 1135 N N . GLY A 1 161 ? -2.279 14.766 29.109 1 97.81 161 GLY A N 1
ATOM 1136 C CA . GLY A 1 161 ? -1.491 13.758 29.812 1 97.81 161 GLY A CA 1
ATOM 1137 C C . GLY A 1 161 ? -1.517 12.406 29.125 1 97.81 161 GLY A C 1
ATOM 1138 O O . GLY A 1 161 ? -0.82 11.477 29.547 1 97.81 161 GLY A O 1
ATOM 1139 N N . ARG A 1 162 ? -2.244 12.258 28.078 1 98.31 162 ARG A N 1
ATOM 1140 C CA . ARG A 1 162 ? -2.355 10.984 27.375 1 98.31 162 ARG A CA 1
ATOM 1141 C C . ARG A 1 162 ? -1.691 11.055 26.016 1 98.31 162 ARG A C 1
ATOM 1143 O O . ARG A 1 162 ? -1.889 12.023 25.266 1 98.31 162 ARG A O 1
ATOM 1150 N N . PRO A 1 163 ? -0.843 10.031 25.703 1 98.56 163 PRO A N 1
ATOM 1151 C CA . PRO A 1 163 ? -0.233 10.039 24.375 1 98.56 163 PRO A CA 1
ATOM 1152 C C . PRO A 1 163 ? -1.266 9.953 23.25 1 98.56 163 PRO A C 1
ATOM 1154 O O . PRO A 1 163 ? -2.262 9.234 23.375 1 98.56 163 PRO A O 1
ATOM 1157 N N . VAL A 1 164 ? -0.849 10.688 22.188 1 97.56 164 VAL A N 1
ATOM 1158 C CA . VAL A 1 164 ? -1.671 10.578 20.984 1 97.56 164 VAL A CA 1
ATOM 1159 C C . VAL A 1 164 ? -1.63 9.141 20.469 1 97.56 164 VAL A C 1
ATOM 1161 O O . VAL A 1 164 ? -0.552 8.57 20.297 1 97.56 164 VAL A O 1
ATOM 1164 N N . GLY A 1 165 ? -2.535 8.406 20.312 1 98.25 165 GLY A N 1
ATOM 1165 C CA . GLY A 1 165 ? -2.738 7.023 19.906 1 98.25 165 GLY A CA 1
ATOM 1166 C C . GLY A 1 165 ? -3.715 6.277 20.797 1 98.25 165 GLY A C 1
ATOM 1167 O O . GLY A 1 165 ? -4.258 5.246 20.406 1 98.25 165 GLY A O 1
ATOM 1168 N N . SER A 1 166 ? -3.896 6.891 22 1 98.5 166 SER A N 1
ATOM 1169 C CA . SER A 1 166 ? -4.707 6.176 22.984 1 98.5 166 SER A CA 1
ATOM 1170 C C . SER A 1 166 ? -6 6.93 23.281 1 98.5 166 SER A C 1
ATOM 1172 O O . SER A 1 166 ? -6.707 6.598 24.234 1 98.5 166 SER A O 1
ATOM 1174 N N . ILE A 1 167 ? -6.277 7.98 22.562 1 98.5 167 ILE A N 1
ATOM 1175 C CA . ILE A 1 167 ? -7.371 8.883 22.891 1 98.5 167 ILE A CA 1
ATOM 1176 C C . ILE A 1 167 ? -8.609 8.531 22.078 1 98.5 167 ILE A C 1
ATOM 1178 O O . ILE A 1 167 ? -9.695 8.344 22.625 1 98.5 167 ILE A O 1
ATOM 1182 N N . ALA A 1 168 ? -8.5 8.438 20.766 1 98.88 168 ALA A N 1
ATOM 1183 C CA . ALA A 1 168 ? -9.609 8.117 19.859 1 98.88 168 ALA A CA 1
ATOM 1184 C C . ALA A 1 168 ? -9.797 6.605 19.75 1 98.88 168 ALA A C 1
ATOM 1186 O O . ALA A 1 168 ? -8.953 5.832 20.219 1 98.88 168 ALA A O 1
ATOM 1187 N N . ASP A 1 169 ? -10.945 6.109 19.172 1 98.94 169 ASP A N 1
ATOM 1188 C CA . ASP A 1 169 ? -11.164 4.688 18.922 1 98.94 169 ASP A CA 1
ATOM 1189 C C . ASP A 1 169 ? -10.117 4.129 17.953 1 98.94 169 ASP A C 1
ATOM 1191 O O . ASP A 1 169 ? -9.648 3.002 18.141 1 98.94 169 ASP A O 1
ATOM 1195 N N . LEU A 1 170 ? -9.812 4.891 16.969 1 98.94 170 LEU A N 1
ATOM 1196 C CA . LEU A 1 170 ? -8.789 4.613 15.977 1 98.94 170 LEU A CA 1
ATOM 1197 C C . LEU A 1 170 ? -7.902 5.836 15.758 1 98.94 170 LEU A C 1
ATOM 1199 O O . LEU A 1 170 ? -8.406 6.953 15.609 1 98.94 170 LEU A O 1
ATOM 1203 N N . THR A 1 171 ? -6.602 5.68 15.812 1 99 171 THR A N 1
ATOM 1204 C CA . THR A 1 171 ? -5.633 6.727 15.508 1 99 171 THR A CA 1
ATOM 1205 C C . THR A 1 171 ? -4.672 6.273 14.406 1 99 171 THR A C 1
ATOM 1207 O O . THR A 1 171 ? -4.098 5.188 14.492 1 99 171 THR A O 1
ATOM 1210 N N . THR A 1 172 ? -4.543 7.07 13.383 1 98.94 172 THR A N 1
ATOM 1211 C CA . THR A 1 172 ? -3.645 6.723 12.289 1 98.94 172 THR A CA 1
ATOM 1212 C C . THR A 1 172 ? -2.377 7.57 12.336 1 98.94 172 THR A C 1
ATOM 1214 O O . THR A 1 172 ? -2.422 8.742 12.727 1 98.94 172 THR A O 1
ATOM 1217 N N . PHE A 1 173 ? -1.258 7.016 12 1 98.94 173 PHE A N 1
ATOM 1218 C CA . PHE A 1 173 ? 0.041 7.676 11.945 1 98.94 173 PHE A CA 1
ATOM 1219 C C . PHE A 1 173 ? 0.639 7.57 10.547 1 98.94 173 PHE A C 1
ATOM 1221 O O . PHE A 1 173 ? 0.252 6.703 9.766 1 98.94 173 PHE A O 1
ATOM 1228 N N . SER A 1 174 ? 1.521 8.461 10.188 1 98.88 174 SER A N 1
ATOM 1229 C CA . SER A 1 174 ? 2.271 8.477 8.938 1 98.88 174 SER A CA 1
ATOM 1230 C C . SER A 1 174 ? 3.771 8.57 9.195 1 98.88 174 SER A C 1
ATOM 1232 O O . SER A 1 174 ? 4.211 9.289 10.094 1 98.88 174 SER A O 1
ATOM 1234 N N . PHE A 1 175 ? 4.527 7.801 8.461 1 98.88 175 PHE A N 1
ATOM 1235 C CA . PHE A 1 175 ? 5.977 7.777 8.625 1 98.88 175 PHE A CA 1
ATOM 1236 C C . PHE A 1 175 ? 6.676 8.195 7.34 1 98.88 175 PHE A C 1
ATOM 1238 O O . PHE A 1 175 ? 7.715 7.633 6.984 1 98.88 175 PHE A O 1
ATOM 1245 N N . PHE A 1 176 ? 6.023 9.102 6.566 1 98.5 176 PHE A N 1
ATOM 1246 C CA . PHE A 1 176 ? 6.656 9.742 5.422 1 98.5 176 PHE A CA 1
ATOM 1247 C C . PHE A 1 176 ? 7.922 10.477 5.844 1 98.5 176 PHE A C 1
ATOM 1249 O O . PHE A 1 176 ? 8.07 10.859 7.008 1 98.5 176 PHE A O 1
ATOM 1256 N N . PRO A 1 177 ? 8.883 10.734 4.977 1 97.88 177 PRO A N 1
ATOM 1257 C CA . PRO A 1 177 ? 10.211 11.219 5.359 1 97.88 177 PRO A CA 1
ATOM 1258 C C . PRO A 1 177 ? 10.156 12.547 6.109 1 97.88 177 PRO A C 1
ATOM 1260 O O . PRO A 1 177 ? 11.023 12.82 6.949 1 97.88 177 PRO A O 1
ATOM 1263 N N . THR A 1 178 ? 9.188 13.367 5.805 1 96.62 178 THR A N 1
ATOM 1264 C CA . THR A 1 178 ? 9.156 14.68 6.441 1 96.62 178 THR A CA 1
ATOM 1265 C C . THR A 1 178 ? 8.414 14.617 7.773 1 96.62 178 THR A C 1
ATOM 1267 O O . THR A 1 178 ? 8.375 15.602 8.516 1 96.62 178 THR A O 1
ATOM 1270 N N . LYS A 1 179 ? 7.793 13.469 8.102 1 97.94 179 LYS A N 1
ATOM 1271 C CA . LYS A 1 179 ? 7.027 13.359 9.344 1 97.94 179 LYS A CA 1
ATOM 1272 C C . LYS A 1 179 ? 7.953 13.25 10.547 1 97.94 179 LYS A C 1
ATOM 1274 O O . LYS A 1 179 ? 9.148 13.539 10.453 1 97.94 179 LYS A O 1
ATOM 1279 N N . ASN A 1 180 ? 7.418 12.961 11.75 1 97.25 180 ASN A N 1
ATOM 1280 C CA . ASN A 1 180 ? 8.133 13.031 13.016 1 97.25 180 ASN A CA 1
ATOM 1281 C C . ASN A 1 180 ? 9.164 11.914 13.148 1 97.25 180 ASN A C 1
ATOM 1283 O O . ASN A 1 180 ? 10.086 12.008 13.953 1 97.25 180 ASN A O 1
ATOM 1287 N N . LEU A 1 181 ? 8.953 10.836 12.5 1 98.12 181 LEU A N 1
ATOM 1288 C CA . LEU A 1 181 ? 9.867 9.734 12.195 1 98.12 181 LEU A CA 1
ATOM 1289 C C . LEU A 1 181 ? 9.547 9.125 10.836 1 98.12 181 LEU A C 1
ATOM 1291 O O . LEU A 1 181 ? 8.484 9.391 10.266 1 98.12 181 LEU A O 1
ATOM 1295 N N . THR A 1 182 ? 10.523 8.289 10.375 1 98.69 182 THR A N 1
ATOM 1296 C CA . THR A 1 182 ? 10.219 7.805 9.031 1 98.69 182 THR A CA 1
ATOM 1297 C C . THR A 1 182 ? 10.594 6.332 8.891 1 98.69 182 THR A C 1
ATOM 1299 O O . THR A 1 182 ? 11.477 5.844 9.594 1 98.69 182 THR A O 1
ATOM 1302 N N . THR A 1 183 ? 9.883 5.633 8.07 1 98.81 183 THR A N 1
ATOM 1303 C CA . THR A 1 183 ? 10.234 4.332 7.52 1 98.81 183 THR A CA 1
ATOM 1304 C C . THR A 1 183 ? 10.344 4.402 5.996 1 98.81 183 THR A C 1
ATOM 1306 O O . THR A 1 183 ? 10 3.445 5.301 1 98.81 183 THR A O 1
ATOM 1309 N N . ALA A 1 184 ? 10.758 5.574 5.441 1 98.56 184 ALA A N 1
ATOM 1310 C CA . ALA A 1 184 ? 10.734 5.875 4.012 1 98.56 184 ALA A CA 1
ATOM 1311 C C . ALA A 1 184 ? 9.305 6.07 3.52 1 98.56 184 ALA A C 1
ATOM 1313 O O . ALA A 1 184 ? 8.906 7.188 3.182 1 98.56 184 ALA A O 1
ATOM 1314 N N . GLU A 1 185 ? 8.531 5.105 3.426 1 98.56 185 GLU A N 1
ATOM 1315 C CA . GLU A 1 185 ? 7.074 5.059 3.439 1 98.56 185 GLU A CA 1
ATOM 1316 C C . GLU A 1 185 ? 6.562 4.199 4.594 1 98.56 185 GLU A C 1
ATOM 1318 O O . GLU A 1 185 ? 7.188 3.199 4.953 1 98.56 185 GLU A O 1
ATOM 1323 N N . GLY A 1 186 ? 5.453 4.586 5.211 1 98.81 186 GLY A N 1
ATOM 1324 C CA . GLY A 1 186 ? 4.922 3.791 6.305 1 98.81 186 GLY A CA 1
ATOM 1325 C C . GLY A 1 186 ? 3.807 4.484 7.062 1 98.81 186 GLY A C 1
ATOM 1326 O O . GLY A 1 186 ? 3.611 5.691 6.922 1 98.81 186 GLY A O 1
ATOM 1327 N N . GLY A 1 187 ? 3.062 3.771 7.77 1 98.94 187 GLY A N 1
ATOM 1328 C CA . GLY A 1 187 ? 2.01 4.234 8.656 1 98.94 187 GLY A CA 1
ATOM 1329 C C . GLY A 1 187 ? 1.565 3.184 9.656 1 98.94 187 GLY A C 1
ATOM 1330 O O . GLY A 1 187 ? 2.162 2.107 9.742 1 98.94 187 GLY A O 1
ATOM 1331 N N . ALA A 1 188 ? 0.636 3.518 10.461 1 98.94 188 ALA A N 1
ATOM 1332 C CA . ALA A 1 188 ? 0.077 2.584 11.438 1 98.94 188 ALA A CA 1
ATOM 1333 C C . ALA A 1 188 ? -1.339 2.992 11.836 1 98.94 188 ALA A C 1
ATOM 1335 O O . ALA A 1 188 ? -1.742 4.141 11.633 1 98.94 188 ALA A O 1
ATOM 1336 N N . VAL A 1 189 ? -2.061 2.059 12.273 1 98.94 189 VAL A N 1
ATOM 1337 C CA . VAL A 1 189 ? -3.334 2.262 12.961 1 98.94 189 VAL A CA 1
ATOM 1338 C C . VAL A 1 189 ? -3.217 1.829 14.414 1 98.94 189 VAL A C 1
ATOM 1340 O O . VAL A 1 189 ? -2.867 0.682 14.703 1 98.94 189 VAL A O 1
ATOM 1343 N N . ALA A 1 190 ? -3.412 2.713 15.289 1 98.94 190 ALA A N 1
ATOM 1344 C CA . ALA A 1 190 ? -3.541 2.406 16.703 1 98.94 190 ALA A CA 1
ATOM 1345 C C . ALA A 1 190 ? -5.008 2.357 17.125 1 98.94 190 ALA A C 1
ATOM 1347 O O . ALA A 1 190 ? -5.844 3.074 16.578 1 98.94 190 ALA A O 1
ATOM 1348 N N . SER A 1 191 ? -5.328 1.508 18.125 1 98.94 191 SER A N 1
ATOM 1349 C CA . SER A 1 191 ? -6.707 1.472 18.594 1 98.94 191 SER A CA 1
ATOM 1350 C C . SER A 1 191 ? -6.785 1.064 20.047 1 98.94 191 SER A C 1
ATOM 1352 O O . SER A 1 191 ? -6.035 0.192 20.5 1 98.94 191 SER A O 1
ATOM 1354 N N . ILE A 1 192 ? -7.688 1.651 20.781 1 98.75 192 ILE A N 1
ATOM 1355 C CA . ILE A 1 192 ? -7.996 1.25 22.156 1 98.75 192 ILE A CA 1
ATOM 1356 C C . ILE A 1 192 ? -9.07 0.161 22.141 1 98.75 192 ILE A C 1
ATOM 1358 O O . ILE A 1 192 ? -9.453 -0.349 23.188 1 98.75 192 ILE A O 1
ATOM 1362 N N . ARG A 1 193 ? -9.594 -0.161 21 1 98.69 193 ARG A N 1
ATOM 1363 C CA . ARG A 1 193 ? -10.586 -1.21 20.781 1 98.69 193 ARG A CA 1
ATOM 1364 C C . ARG A 1 193 ? -9.969 -2.408 20.078 1 98.69 193 ARG A C 1
ATOM 1366 O O . ARG A 1 193 ? -9.789 -2.389 18.859 1 98.69 193 ARG A O 1
ATOM 1373 N N . PRO A 1 194 ? -9.766 -3.516 20.781 1 98.44 194 PRO A N 1
ATOM 1374 C CA . PRO A 1 194 ? -9.078 -4.668 20.188 1 98.44 194 PRO A CA 1
ATOM 1375 C C . PRO A 1 194 ? -9.805 -5.219 18.953 1 98.44 194 PRO A C 1
ATOM 1377 O O . PRO A 1 194 ? -9.156 -5.73 18.031 1 98.44 194 PRO A O 1
ATOM 1380 N N . ASP A 1 195 ? -11.094 -5.152 18.953 1 98.56 195 ASP A N 1
ATOM 1381 C CA . ASP A 1 195 ? -11.859 -5.676 17.828 1 98.56 195 ASP A CA 1
ATOM 1382 C C . ASP A 1 195 ? -11.578 -4.875 16.562 1 98.56 195 ASP A C 1
ATOM 1384 O O . ASP A 1 195 ? -11.398 -5.449 15.477 1 98.56 195 ASP A O 1
ATOM 1388 N N . LEU A 1 196 ? -11.523 -3.545 16.656 1 98.81 196 LEU A N 1
ATOM 1389 C CA . LEU A 1 196 ? -11.234 -2.693 15.516 1 98.81 196 LEU A CA 1
ATOM 1390 C C . LEU A 1 196 ? -9.805 -2.908 15.023 1 98.81 196 LEU A C 1
ATOM 1392 O O . LEU A 1 196 ? -9.547 -2.9 13.82 1 98.81 196 LEU A O 1
ATOM 1396 N N . LEU A 1 197 ? -8.891 -3.086 15.977 1 98.88 197 LEU A N 1
ATOM 1397 C CA . LEU A 1 197 ? -7.496 -3.32 15.609 1 98.88 197 LEU A CA 1
ATOM 1398 C C . LEU A 1 197 ? -7.352 -4.617 14.82 1 98.88 197 LEU A C 1
ATOM 1400 O O . LEU A 1 197 ? -6.605 -4.672 13.836 1 98.88 197 LEU A O 1
ATOM 1404 N N . GLU A 1 198 ? -8.016 -5.664 15.25 1 98.5 198 GLU A N 1
ATOM 1405 C CA . GLU A 1 198 ? -7.957 -6.949 14.562 1 98.5 198 GLU A CA 1
ATOM 1406 C C . GLU A 1 198 ? -8.539 -6.844 13.148 1 98.5 198 GLU A C 1
ATOM 1408 O O . GLU A 1 198 ? -8.031 -7.469 12.219 1 98.5 198 GLU A O 1
ATOM 1413 N N . ARG A 1 199 ? -9.594 -6.094 12.984 1 98.75 199 ARG A N 1
ATOM 1414 C CA . ARG A 1 199 ? -10.18 -5.887 11.664 1 98.75 199 ARG A CA 1
ATOM 1415 C C . ARG A 1 199 ? -9.211 -5.145 10.75 1 98.75 199 ARG A C 1
ATOM 1417 O O . ARG A 1 199 ? -9.102 -5.461 9.562 1 98.75 199 ARG A O 1
ATOM 1424 N N . ALA A 1 200 ? -8.516 -4.133 11.344 1 98.88 200 ALA A N 1
ATOM 1425 C CA . ALA A 1 200 ? -7.504 -3.43 10.562 1 98.88 200 ALA A CA 1
ATOM 1426 C C . ALA A 1 200 ? -6.383 -4.379 10.141 1 98.88 200 ALA A C 1
ATOM 1428 O O . ALA A 1 200 ? -5.898 -4.309 9.008 1 98.88 200 ALA A O 1
ATOM 1429 N N . ARG A 1 201 ? -5.965 -5.246 11.031 1 98.62 201 ARG A N 1
ATOM 1430 C CA . ARG A 1 201 ? -4.926 -6.234 10.758 1 98.62 201 ARG A CA 1
ATOM 1431 C C . ARG A 1 201 ? -5.348 -7.18 9.641 1 98.62 201 ARG A C 1
ATOM 1433 O O . ARG A 1 201 ? -4.559 -7.484 8.742 1 98.62 201 ARG A O 1
ATOM 1440 N N . THR A 1 202 ? -6.578 -7.656 9.688 1 98.69 202 THR A N 1
ATOM 1441 C CA . THR A 1 202 ? -7.105 -8.562 8.68 1 98.69 202 THR A CA 1
ATOM 1442 C C . THR A 1 202 ? -7.215 -7.859 7.328 1 98.69 202 THR A C 1
ATOM 1444 O O . THR A 1 202 ? -6.805 -8.406 6.301 1 98.69 202 THR A O 1
ATOM 1447 N N . PHE A 1 203 ? -7.684 -6.617 7.328 1 98.81 203 PHE A N 1
ATOM 1448 C CA . PHE A 1 203 ? -7.848 -5.832 6.109 1 98.81 203 PHE A CA 1
ATOM 1449 C C . PHE A 1 203 ? -6.512 -5.641 5.406 1 98.81 203 PHE A C 1
ATOM 1451 O O . PHE A 1 203 ? -6.422 -5.773 4.184 1 98.81 203 PHE A O 1
ATOM 1458 N N . ARG A 1 204 ? -5.43 -5.367 6.16 1 98.12 204 ARG A N 1
ATOM 1459 C CA . ARG A 1 204 ? -4.148 -5.012 5.551 1 98.12 204 ARG A CA 1
ATOM 1460 C C . ARG A 1 204 ? -3.469 -6.242 4.957 1 98.12 204 ARG A C 1
ATOM 1462 O O . ARG A 1 204 ? -2.5 -6.117 4.207 1 98.12 204 ARG A O 1
ATOM 1469 N N . THR A 1 205 ? -4.016 -7.438 5.262 1 98.19 205 THR A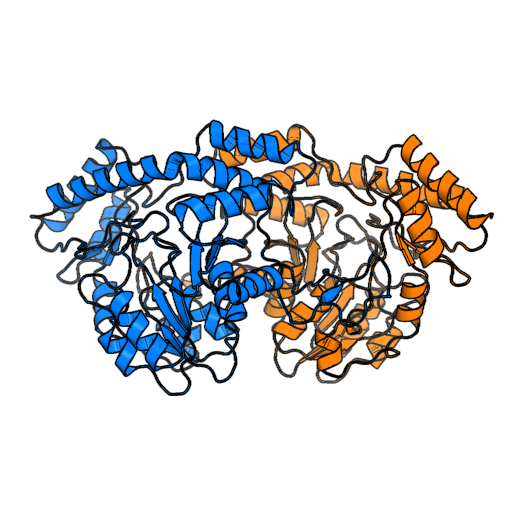 N 1
ATOM 1470 C CA . THR A 1 205 ? -3.449 -8.68 4.746 1 98.19 205 THR A CA 1
ATOM 1471 C C . THR A 1 205 ? -4.445 -9.391 3.834 1 98.19 205 THR A C 1
ATOM 1473 O O . THR A 1 205 ? -4.699 -10.586 3.994 1 98.19 205 THR A O 1
ATOM 1476 N N . VAL A 1 206 ? -5.102 -8.633 3.008 1 98.31 206 VAL A N 1
ATOM 1477 C CA . VAL A 1 206 ? -5.957 -9.07 1.908 1 98.31 206 VAL A CA 1
ATOM 1478 C C . VAL A 1 206 ? -7.219 -9.727 2.465 1 98.31 206 VAL A C 1
ATOM 1480 O O . VAL A 1 206 ? -7.887 -10.492 1.769 1 98.31 206 VAL A O 1
ATOM 1483 N N . GLY A 1 207 ? -7.488 -9.586 3.785 1 98.5 207 GLY A N 1
ATOM 1484 C CA . GLY A 1 207 ? -8.656 -10.188 4.402 1 98.5 207 GLY A CA 1
ATOM 1485 C C . GLY A 1 207 ? -8.438 -11.633 4.816 1 98.5 207 GLY A C 1
ATOM 1486 O O . GLY A 1 207 ? -9.391 -12.352 5.113 1 98.5 207 GLY A O 1
ATOM 1487 N N . MET A 1 208 ? -7.234 -12.094 4.867 1 98.25 208 MET A N 1
ATOM 1488 C CA . MET A 1 208 ? -6.883 -13.492 5.082 1 98.25 208 MET A CA 1
ATOM 1489 C C . MET A 1 208 ? -7.113 -13.898 6.535 1 98.25 208 MET A C 1
ATOM 1491 O O . MET A 1 208 ? -6.734 -13.164 7.453 1 98.25 208 MET A O 1
ATOM 1495 N N . VAL A 1 209 ? -7.77 -14.945 6.738 1 98.19 209 VAL A N 1
ATOM 1496 C CA . VAL A 1 209 ? -8 -15.586 8.031 1 98.19 209 VAL A CA 1
ATOM 1497 C C . VAL A 1 209 ? -7.41 -16.984 8.023 1 98.19 209 VAL A C 1
ATOM 1499 O O . VAL A 1 209 ? -7.742 -17.812 7.16 1 98.19 209 VAL A O 1
ATOM 1502 N N . LYS A 1 210 ? -6.504 -17.266 8.969 1 96.44 210 LYS A N 1
ATOM 1503 C CA . LYS A 1 210 ? -5.816 -18.547 8.992 1 96.44 210 LYS A CA 1
ATOM 1504 C C . LYS A 1 210 ? -6.113 -19.312 10.281 1 96.44 210 LYS A C 1
ATOM 1506 O O . LYS A 1 210 ? -5.926 -20.531 10.352 1 96.44 210 LYS A O 1
ATOM 1511 N N . LYS A 1 211 ? -6.562 -18.609 11.398 1 95.44 211 LYS A N 1
ATOM 1512 C CA . LYS A 1 211 ? -6.84 -19.266 12.672 1 95.44 211 LYS A CA 1
ATOM 1513 C C . LYS A 1 211 ? -7.941 -20.312 12.523 1 95.44 211 LYS A C 1
ATOM 1515 O O . LYS A 1 211 ? -9.07 -19.984 12.164 1 95.44 211 LYS A O 1
ATOM 1520 N N . PRO A 1 212 ? -7.59 -21.453 12.836 1 95.38 212 PRO A N 1
ATOM 1521 C CA . PRO A 1 212 ? -8.523 -22.547 12.562 1 95.38 212 PRO A CA 1
ATOM 1522 C C . PRO A 1 212 ? -9.898 -22.312 13.172 1 95.38 212 PRO A C 1
ATOM 1524 O O . PRO A 1 212 ? -10.914 -22.641 12.555 1 95.38 212 PRO A O 1
ATOM 1527 N N . GLU A 1 213 ? -9.953 -21.734 14.336 1 95.5 213 GLU A N 1
ATOM 1528 C CA . GLU A 1 213 ? -11.211 -21.562 15.055 1 95.5 213 GLU A CA 1
ATOM 1529 C C . GLU A 1 213 ? -12.117 -20.547 14.359 1 95.5 213 GLU A C 1
ATOM 1531 O O . GLU A 1 213 ? -13.312 -20.469 14.648 1 95.5 213 GLU A O 1
ATOM 1536 N N . LEU A 1 214 ? -11.578 -19.766 13.422 1 96.5 214 LEU A N 1
ATOM 1537 C CA . LEU A 1 214 ? -12.352 -18.734 12.742 1 96.5 214 LEU A CA 1
ATOM 1538 C C . LEU A 1 214 ? -12.781 -19.188 11.352 1 96.5 214 LEU A C 1
ATOM 1540 O O . LEU A 1 214 ? -13.625 -18.547 10.719 1 96.5 214 LEU A O 1
ATOM 1544 N N . LEU A 1 215 ? -12.211 -20.297 10.891 1 97.94 215 LEU A N 1
ATOM 1545 C CA . LEU A 1 215 ? -12.477 -20.766 9.539 1 97.94 215 LEU A CA 1
ATOM 1546 C C . LEU A 1 215 ? -13.859 -21.406 9.445 1 97.94 215 LEU A C 1
ATOM 1548 O O . LEU A 1 215 ? -14.289 -22.094 10.367 1 97.94 215 LEU A O 1
ATOM 1552 N N . ARG A 1 216 ? -14.492 -21.141 8.344 1 97.56 216 ARG A N 1
ATOM 1553 C CA . ARG A 1 216 ? -15.742 -21.844 8.062 1 97.56 216 ARG A CA 1
ATOM 1554 C C . ARG A 1 216 ? -15.5 -23.312 7.746 1 97.56 216 ARG A C 1
ATOM 1556 O O . ARG A 1 216 ? -16.266 -24.172 8.164 1 97.56 216 ARG A O 1
ATOM 1563 N N . ARG A 1 217 ? -14.43 -23.609 6.996 1 95.06 217 ARG A N 1
ATOM 1564 C CA . ARG A 1 217 ? -14.016 -24.969 6.676 1 95.06 217 ARG A CA 1
ATOM 1565 C C . ARG A 1 217 ? -12.688 -25.297 7.34 1 95.06 217 ARG A C 1
ATOM 1567 O O . ARG A 1 217 ? -11.617 -24.953 6.824 1 95.06 217 ARG A O 1
ATOM 1574 N N . ARG A 1 218 ? -12.664 -26.203 8.383 1 91.5 218 ARG A N 1
ATOM 1575 C CA . ARG A 1 218 ? -11.5 -26.406 9.242 1 91.5 218 ARG A CA 1
ATOM 1576 C C . ARG A 1 218 ? -10.711 -27.641 8.812 1 91.5 218 ARG A C 1
ATOM 1578 O O . ARG A 1 218 ? -9.555 -27.812 9.203 1 91.5 218 ARG A O 1
ATOM 1585 N N . ASP A 1 219 ? -11.258 -28.344 7.867 1 91.5 219 ASP A N 1
ATOM 1586 C CA . ASP A 1 219 ? -10.641 -29.656 7.625 1 91.5 219 ASP A CA 1
ATOM 1587 C C . ASP A 1 219 ? -10.078 -29.734 6.211 1 91.5 219 ASP A C 1
ATOM 1589 O O . ASP A 1 219 ? -9.953 -30.828 5.656 1 91.5 219 ASP A O 1
ATOM 1593 N N . GLU A 1 220 ? -9.727 -28.688 5.555 1 93.25 220 GLU A N 1
ATOM 1594 C CA . GLU A 1 220 ? -9.258 -28.688 4.172 1 93.25 220 GLU A CA 1
ATOM 1595 C C . GLU A 1 220 ? -7.766 -29 4.094 1 93.25 220 GLU A C 1
ATOM 1597 O O . GLU A 1 220 ? -7.277 -29.469 3.064 1 93.25 220 GLU A O 1
ATOM 1602 N N . GLY A 1 221 ? -7.027 -28.844 5.199 1 94.06 221 GLY A N 1
ATOM 1603 C CA . GLY A 1 221 ? -5.586 -29.047 5.238 1 94.06 221 GLY A CA 1
ATOM 1604 C C . GLY A 1 221 ? -4.832 -27.859 5.809 1 94.06 221 GLY A C 1
ATOM 1605 O O . GLY A 1 221 ? -5.406 -26.781 5.988 1 94.06 221 GLY A O 1
ATOM 1606 N N . ARG A 1 222 ? -3.521 -28.062 6.133 1 94.88 222 ARG A N 1
ATOM 1607 C CA . ARG A 1 222 ? -2.715 -27.062 6.828 1 94.88 222 ARG A CA 1
ATOM 1608 C C . ARG A 1 222 ? -2.395 -25.875 5.918 1 94.88 222 ARG A C 1
ATOM 1610 O O . ARG A 1 222 ? -1.978 -24.812 6.387 1 94.88 222 ARG A O 1
ATOM 1617 N N . TRP A 1 223 ? -2.59 -26.047 4.535 1 97 223 TRP A N 1
ATOM 1618 C CA . TRP A 1 223 ? -2.328 -24.969 3.578 1 97 223 TRP A CA 1
ATOM 1619 C C . TRP A 1 223 ? -3.512 -24.016 3.496 1 97 223 TRP A C 1
ATOM 1621 O O . TRP A 1 223 ? -3.391 -22.922 2.953 1 97 223 TRP A O 1
ATOM 1631 N N . PHE A 1 224 ? -4.57 -24.297 4.043 1 97.75 224 PHE A N 1
ATOM 1632 C CA . PHE A 1 224 ? -5.863 -23.672 3.775 1 97.75 224 PHE A CA 1
ATOM 1633 C C . PHE A 1 224 ? -6.023 -22.391 4.578 1 97.75 224 PHE A C 1
ATOM 1635 O O . PHE A 1 224 ? -5.59 -22.312 5.73 1 97.75 224 PHE A O 1
ATOM 1642 N N . TYR A 1 225 ? -6.543 -21.391 4.004 1 98.06 225 TYR A N 1
ATOM 1643 C CA . TYR A 1 225 ? -6.965 -20.125 4.613 1 98.06 225 TYR A CA 1
ATOM 1644 C C . TYR A 1 225 ? -8.234 -19.594 3.949 1 98.06 225 TYR A C 1
ATOM 1646 O O . TYR A 1 225 ? -8.672 -20.125 2.924 1 98.06 225 TYR A O 1
ATOM 1654 N N . GLU A 1 226 ? -8.82 -18.656 4.582 1 98.75 226 GLU A N 1
ATOM 1655 C CA . GLU A 1 226 ? -10.047 -18.078 4.051 1 98.75 226 GLU A CA 1
ATOM 1656 C C . GLU A 1 226 ? -9.961 -16.547 4.004 1 98.75 226 GLU A C 1
ATOM 1658 O O . GLU A 1 226 ? -9.148 -15.945 4.711 1 98.75 226 GLU A O 1
ATOM 1663 N N . VAL A 1 227 ? -10.711 -15.984 3.125 1 98.81 227 VAL A N 1
ATOM 1664 C CA . VAL A 1 227 ? -10.992 -14.555 3.096 1 98.81 227 VAL A CA 1
ATOM 1665 C C . VAL A 1 227 ? -12.477 -14.312 3.361 1 98.81 227 VAL A C 1
ATOM 1667 O O . VAL A 1 227 ? -13.328 -14.664 2.541 1 98.81 227 VAL A O 1
ATOM 1670 N N . HIS A 1 228 ? -12.742 -13.711 4.488 1 98.44 228 HIS A N 1
ATOM 1671 C CA . HIS A 1 228 ? -14.125 -13.516 4.914 1 98.44 228 HIS A CA 1
ATOM 1672 C C . HIS A 1 228 ? -14.664 -12.172 4.43 1 98.44 228 HIS A C 1
ATOM 1674 O O . HIS A 1 228 ? -15.867 -12.031 4.191 1 98.44 228 HIS A O 1
ATOM 1680 N N . GLU A 1 229 ? -13.812 -11.172 4.309 1 98 229 GLU A N 1
ATOM 1681 C CA . GLU A 1 229 ? -14.078 -9.82 3.814 1 98 229 GLU A CA 1
ATOM 1682 C C . GLU A 1 229 ? -12.93 -9.32 2.939 1 98 229 GLU A C 1
ATOM 1684 O O . GLU A 1 229 ? -11.773 -9.688 3.148 1 98 229 GLU A O 1
ATOM 1689 N N . PHE A 1 230 ? -13.352 -8.547 1.991 1 98.19 230 PHE A N 1
ATOM 1690 C CA . PHE A 1 230 ? -12.32 -8.016 1.105 1 98.19 230 PHE A CA 1
ATOM 1691 C C . PHE A 1 230 ? -11.32 -7.168 1.884 1 98.19 230 PHE A C 1
ATOM 1693 O O . PHE A 1 230 ? -11.695 -6.465 2.826 1 98.19 230 PHE A O 1
ATOM 1700 N N . GLY A 1 231 ? -10.078 -7.215 1.555 1 98.56 231 GLY A N 1
ATOM 1701 C CA . GLY A 1 231 ? -8.977 -6.395 2.025 1 98.56 231 GLY A CA 1
ATOM 1702 C C . GLY A 1 231 ? -7.922 -6.141 0.963 1 98.56 231 GLY A C 1
ATOM 1703 O O . GLY A 1 231 ? -8.094 -6.527 -0.194 1 98.56 231 GLY A O 1
ATOM 1704 N N . LEU A 1 232 ? -6.953 -5.426 1.257 1 98.69 232 LEU A N 1
ATOM 1705 C CA . LEU A 1 232 ? -5.809 -5.137 0.398 1 98.69 232 LEU A CA 1
ATOM 1706 C C . LEU A 1 232 ? -4.504 -5.562 1.068 1 98.69 232 LEU A C 1
ATOM 1708 O O . LEU A 1 232 ? -4.52 -6.117 2.17 1 98.69 232 LEU A O 1
ATOM 1712 N N . ASN A 1 233 ? -3.416 -5.504 0.371 1 98.81 233 ASN A N 1
ATOM 1713 C CA . ASN A 1 233 ? -2.109 -5.742 0.974 1 98.81 233 ASN A CA 1
ATOM 1714 C C . ASN A 1 233 ? -1.403 -4.438 1.322 1 98.81 233 ASN A C 1
ATOM 1716 O O . ASN A 1 233 ? -0.829 -3.783 0.448 1 98.81 233 ASN A O 1
ATOM 1720 N N . TYR A 1 234 ? -1.483 -4.078 2.59 1 98.88 234 TYR A N 1
ATOM 1721 C CA . TYR A 1 234 ? -0.845 -2.869 3.098 1 98.88 234 TYR A CA 1
ATOM 1722 C C . TYR A 1 234 ? 0.295 -3.213 4.051 1 98.88 234 TYR A C 1
ATOM 1724 O O . TYR A 1 234 ? 0.606 -2.441 4.957 1 98.88 234 TYR A O 1
ATOM 1732 N N . ARG A 1 235 ? 0.905 -4.355 3.908 1 98.75 235 ARG A N 1
ATOM 1733 C CA . ARG A 1 235 ? 1.95 -4.805 4.824 1 98.75 235 ARG A CA 1
ATOM 1734 C C . ARG A 1 235 ? 3.199 -3.939 4.691 1 98.75 235 ARG A C 1
ATOM 1736 O O . ARG A 1 235 ? 3.682 -3.699 3.584 1 98.75 235 ARG A O 1
ATOM 1743 N N . LEU A 1 236 ? 3.639 -3.449 5.77 1 98.88 236 LEU A N 1
ATOM 1744 C CA . LEU A 1 236 ? 4.938 -2.795 5.848 1 98.88 236 LEU A CA 1
ATOM 1745 C C . LEU A 1 236 ? 6.051 -3.816 6.062 1 98.88 236 LEU A C 1
ATOM 1747 O O . LEU A 1 236 ? 6.016 -4.586 7.027 1 98.88 236 LEU A O 1
ATOM 1751 N N . PRO A 1 237 ? 7.027 -3.898 5.164 1 98.88 237 PRO A N 1
ATOM 1752 C CA . PRO A 1 237 ? 8 -4.988 5.258 1 98.88 237 PRO A CA 1
ATOM 1753 C C . PRO A 1 237 ? 8.953 -4.828 6.445 1 98.88 237 PRO A C 1
ATOM 1755 O O . PRO A 1 237 ? 9.141 -3.715 6.945 1 98.88 237 PRO A O 1
ATOM 1758 N N . ASP A 1 238 ? 9.586 -5.918 6.859 1 98.88 238 ASP A N 1
ATOM 1759 C CA . ASP A 1 238 ? 10.523 -5.977 7.98 1 98.88 238 ASP A CA 1
ATOM 1760 C C . ASP A 1 238 ? 11.656 -4.965 7.805 1 98.88 238 ASP A C 1
ATOM 1762 O O . ASP A 1 238 ? 12.078 -4.32 8.766 1 98.88 238 ASP A O 1
ATOM 1766 N N . VAL A 1 239 ? 12.102 -4.793 6.633 1 98.75 239 VAL A N 1
ATOM 1767 C CA . VAL A 1 239 ? 13.234 -3.918 6.332 1 98.75 239 VAL A CA 1
ATOM 1768 C C . VAL A 1 239 ? 12.891 -2.482 6.727 1 98.75 239 VAL A C 1
ATOM 1770 O O . VAL A 1 239 ? 13.703 -1.794 7.348 1 98.75 239 VAL A O 1
ATOM 1773 N N . LEU A 1 240 ? 11.711 -2.049 6.422 1 98.94 240 LEU A N 1
ATOM 1774 C CA . LEU A 1 240 ? 11.281 -0.694 6.75 1 98.94 240 LEU A CA 1
ATOM 1775 C C . LEU A 1 240 ? 10.875 -0.596 8.219 1 98.94 240 LEU A C 1
ATOM 1777 O O . LEU A 1 240 ? 11.07 0.445 8.852 1 98.94 240 LEU A O 1
ATOM 1781 N N . CYS A 1 241 ? 10.312 -1.693 8.758 1 98.94 241 CYS A N 1
ATOM 1782 C CA . CYS A 1 241 ? 10 -1.727 10.18 1 98.94 241 CYS A CA 1
ATOM 1783 C C . CYS A 1 241 ? 11.266 -1.586 11.023 1 98.94 241 CYS A C 1
ATOM 1785 O O . CYS A 1 241 ? 11.242 -0.952 12.078 1 98.94 241 CYS A O 1
ATOM 1787 N N . ALA A 1 242 ? 12.359 -2.193 10.57 1 98.94 242 ALA A N 1
ATOM 1788 C CA . ALA A 1 242 ? 13.641 -2.055 11.266 1 98.94 242 ALA A CA 1
ATOM 1789 C C . ALA A 1 242 ? 14.062 -0.589 11.352 1 98.94 242 ALA A C 1
ATOM 1791 O O . ALA A 1 242 ? 14.516 -0.129 12.398 1 98.94 242 ALA A O 1
ATOM 1792 N N . LEU A 1 243 ? 13.922 0.109 10.242 1 98.94 243 LEU A N 1
ATOM 1793 C CA . LEU A 1 243 ? 14.188 1.542 10.234 1 98.94 243 LEU A CA 1
ATOM 1794 C C . LEU A 1 243 ? 13.312 2.266 11.258 1 98.94 243 LEU A C 1
ATOM 1796 O O . LEU A 1 243 ? 13.805 3.109 12.008 1 98.94 243 LEU A O 1
ATOM 1800 N N . GLY A 1 244 ? 12.023 1.913 11.273 1 98.94 244 GLY A N 1
ATOM 1801 C CA . GLY A 1 244 ? 11.086 2.537 12.195 1 98.94 244 GLY A CA 1
ATOM 1802 C C . GLY A 1 244 ? 11.484 2.379 13.648 1 98.94 244 GLY A C 1
ATOM 1803 O O . GLY A 1 244 ? 11.469 3.348 14.414 1 98.94 244 GLY A O 1
ATOM 1804 N N . SER A 1 245 ? 11.836 1.15 14.008 1 98.94 245 SER A N 1
ATOM 1805 C CA . SER A 1 245 ? 12.242 0.89 15.391 1 98.94 245 SER A CA 1
ATOM 1806 C C . SER A 1 245 ? 13.477 1.696 15.758 1 98.94 245 SER A C 1
ATOM 1808 O O . SER A 1 245 ? 13.57 2.221 16.875 1 98.94 245 SER A O 1
ATOM 1810 N N . ALA A 1 246 ? 14.406 1.757 14.852 1 98.88 246 ALA A N 1
ATOM 1811 C CA . ALA A 1 246 ? 15.609 2.555 15.102 1 98.88 246 ALA A CA 1
ATOM 1812 C C . ALA A 1 246 ? 15.258 4.027 15.281 1 98.88 246 ALA A C 1
ATOM 1814 O O . ALA A 1 246 ? 15.773 4.691 16.188 1 98.88 246 ALA A O 1
ATOM 1815 N N . GLN A 1 247 ? 14.398 4.605 14.461 1 98.81 247 GLN A N 1
ATOM 1816 C CA . GLN A 1 247 ? 13.945 5.988 14.539 1 98.81 247 GLN A CA 1
ATOM 1817 C C . GLN A 1 247 ? 13.242 6.258 15.867 1 98.81 247 GLN A C 1
ATOM 1819 O O . GLN A 1 247 ? 13.422 7.324 16.453 1 98.81 247 GLN A O 1
ATOM 1824 N N . LEU A 1 248 ? 12.453 5.289 16.328 1 98.75 248 LEU A N 1
ATOM 1825 C CA . LEU A 1 248 ? 11.648 5.48 17.531 1 98.75 248 LEU A CA 1
ATOM 1826 C C . LEU A 1 248 ? 12.539 5.637 18.766 1 98.75 248 LEU A C 1
ATOM 1828 O O . LEU A 1 248 ? 12.164 6.305 19.719 1 98.75 248 LEU A O 1
ATOM 1832 N N . ARG A 1 249 ? 13.727 5.07 18.734 1 98.25 249 ARG A N 1
ATOM 1833 C CA . ARG A 1 249 ? 14.672 5.211 19.844 1 98.25 249 ARG A CA 1
ATOM 1834 C C . ARG A 1 249 ? 15.117 6.66 20 1 98.25 249 ARG A C 1
ATOM 1836 O O . ARG A 1 249 ? 15.555 7.062 21.078 1 98.25 249 ARG A O 1
ATOM 1843 N N . ARG A 1 250 ? 14.891 7.477 18.953 1 98.12 250 ARG A N 1
ATOM 1844 C CA . ARG A 1 250 ? 15.352 8.859 18.969 1 98.12 250 ARG A CA 1
ATOM 1845 C C . ARG A 1 250 ? 14.172 9.828 19.047 1 98.12 250 ARG A C 1
ATOM 1847 O O . ARG A 1 250 ? 14.359 11.047 18.969 1 98.12 250 ARG A O 1
ATOM 1854 N N . LEU A 1 251 ? 13.016 9.297 19.234 1 98.31 251 LEU A N 1
ATOM 1855 C CA . LEU A 1 251 ? 11.812 10.125 19.125 1 98.31 251 LEU A CA 1
ATOM 1856 C C . LEU A 1 251 ? 11.812 11.227 20.188 1 98.31 251 LEU A C 1
ATOM 1858 O O . LEU A 1 251 ? 11.422 12.359 19.906 1 98.31 251 LEU A O 1
ATOM 1862 N N . ALA A 1 252 ? 12.234 10.93 21.391 1 97.88 252 ALA A N 1
ATOM 1863 C CA . ALA A 1 252 ? 12.266 11.93 22.453 1 97.88 252 ALA A CA 1
ATOM 1864 C C . ALA A 1 252 ? 13.211 13.078 22.094 1 97.88 252 ALA A C 1
ATOM 1866 O O . ALA A 1 252 ? 12.914 14.242 22.375 1 97.88 252 ALA A O 1
ATOM 1867 N N . ALA A 1 253 ? 14.336 12.766 21.547 1 98.31 253 ALA A N 1
ATOM 1868 C CA . ALA A 1 253 ? 15.289 13.781 21.109 1 98.31 253 ALA A CA 1
ATOM 1869 C C . ALA A 1 253 ? 14.719 14.617 19.969 1 98.31 253 ALA A C 1
ATOM 1871 O O . ALA A 1 253 ? 14.953 15.82 19.891 1 98.31 253 ALA A O 1
ATOM 1872 N N . PHE A 1 254 ? 14.055 13.938 19.031 1 98.56 254 PHE A N 1
ATOM 1873 C CA . PHE A 1 254 ? 13.375 14.648 17.953 1 98.56 254 PHE A CA 1
ATOM 1874 C C . PHE A 1 254 ? 12.406 15.68 18.516 1 98.56 254 PHE A C 1
ATOM 1876 O O . PHE A 1 254 ? 12.375 16.828 18.047 1 98.56 254 PHE A O 1
ATOM 1883 N N . LYS A 1 255 ? 11.617 15.25 19.469 1 98.25 255 LYS A N 1
ATOM 1884 C CA . LYS A 1 255 ? 10.625 16.141 20.062 1 98.25 255 LYS A CA 1
ATOM 1885 C C . LYS A 1 255 ? 11.297 17.344 20.75 1 98.25 255 LYS A C 1
ATOM 1887 O O . LYS A 1 255 ? 10.883 18.484 20.562 1 98.25 255 LYS A O 1
ATOM 1892 N N . ALA A 1 256 ? 12.305 17.109 21.531 1 98.25 256 ALA A N 1
ATOM 1893 C CA . ALA A 1 256 ? 13.016 18.172 22.234 1 98.25 256 ALA A CA 1
ATOM 1894 C C . ALA A 1 256 ? 13.57 19.203 21.266 1 98.25 256 ALA A C 1
ATOM 1896 O O . ALA A 1 256 ? 13.461 20.406 21.5 1 98.25 256 ALA A O 1
ATOM 1897 N N . ARG A 1 257 ? 14.172 18.719 20.203 1 98.44 257 ARG A N 1
ATOM 1898 C CA . ARG A 1 257 ? 14.758 19.609 19.219 1 98.44 257 ARG A CA 1
ATOM 1899 C C . ARG A 1 257 ? 13.68 20.438 18.516 1 98.44 257 ARG A C 1
ATOM 1901 O O . ARG A 1 257 ? 13.836 21.641 18.328 1 98.44 257 ARG A O 1
ATOM 1908 N N . ARG A 1 258 ? 12.594 19.828 18.078 1 98.06 258 ARG A N 1
ATOM 1909 C CA . ARG A 1 258 ? 11.5 20.547 17.438 1 98.06 258 ARG A CA 1
ATOM 1910 C C . ARG A 1 258 ? 10.906 21.594 18.359 1 98.06 258 ARG A C 1
ATOM 1912 O O . ARG A 1 258 ? 10.547 22.688 17.906 1 98.06 258 ARG A O 1
ATOM 1919 N N . GLN A 1 259 ? 10.812 21.266 19.594 1 97.25 259 GLN A N 1
ATOM 1920 C CA . GLN A 1 259 ? 10.297 22.219 20.578 1 97.25 259 GLN A CA 1
ATOM 1921 C C . GLN A 1 259 ? 11.227 23.422 20.719 1 97.25 259 GLN A C 1
ATOM 1923 O O . GLN A 1 259 ? 10.766 24.547 20.844 1 97.25 259 GLN A O 1
ATOM 1928 N N . GLN A 1 260 ? 12.477 23.109 20.75 1 98.31 260 GLN A N 1
ATOM 1929 C CA . GLN A 1 260 ? 13.453 24.203 20.797 1 98.31 260 GLN A CA 1
ATOM 1930 C C . GLN A 1 260 ? 13.328 25.109 19.594 1 98.31 260 GLN A C 1
ATOM 1932 O O . GLN A 1 260 ? 13.32 26.344 19.719 1 98.31 260 GLN A O 1
ATOM 1937 N N . LEU A 1 261 ? 13.266 24.531 18.438 1 98.69 261 LEU A N 1
ATOM 1938 C CA . LEU A 1 261 ? 13.164 25.281 17.203 1 98.69 261 LEU A CA 1
ATOM 1939 C C . LEU A 1 261 ? 11.867 26.094 17.156 1 98.69 261 LEU A C 1
ATOM 1941 O O . LEU A 1 261 ? 11.867 27.25 16.734 1 98.69 261 LEU A O 1
ATOM 1945 N N . ALA A 1 262 ? 10.766 25.5 17.578 1 98.44 262 ALA A N 1
ATOM 1946 C CA . ALA A 1 262 ? 9.477 26.188 17.609 1 98.44 262 ALA A CA 1
ATOM 1947 C C . ALA A 1 262 ? 9.5 27.359 18.578 1 98.44 262 ALA A C 1
ATOM 1949 O O . ALA A 1 262 ? 8.961 28.438 18.281 1 98.44 262 ALA A O 1
ATOM 1950 N N . ALA A 1 263 ? 10.125 27.172 19.703 1 98.19 263 ALA A N 1
ATOM 1951 C CA . ALA A 1 263 ? 10.234 28.219 20.703 1 98.19 263 ALA A CA 1
ATOM 1952 C C . ALA A 1 263 ? 11.016 29.422 20.141 1 98.19 263 ALA A C 1
ATOM 1954 O O . ALA A 1 263 ? 10.688 30.562 20.438 1 98.19 263 ALA A O 1
ATOM 1955 N N . ARG A 1 264 ? 12.039 29.141 19.406 1 98.56 264 ARG A N 1
ATOM 1956 C CA . ARG A 1 264 ? 12.812 30.203 18.766 1 98.56 264 ARG A CA 1
ATOM 1957 C C . ARG A 1 264 ? 11.945 31 17.797 1 98.56 264 ARG A C 1
ATOM 1959 O O . ARG A 1 264 ? 11.992 32.219 17.766 1 98.56 264 ARG A O 1
ATOM 1966 N N . TYR A 1 265 ? 11.195 30.312 16.953 1 98.81 265 TYR A N 1
ATOM 1967 C CA . TYR A 1 265 ? 10.266 30.984 16.047 1 98.81 265 TYR A CA 1
ATOM 1968 C C . TYR A 1 265 ? 9.281 31.844 16.828 1 98.81 265 TYR A C 1
ATOM 1970 O O . TYR A 1 265 ? 9.039 33 16.484 1 98.81 265 TYR A O 1
ATOM 1978 N N . ASP A 1 266 ? 8.703 31.281 17.938 1 98.38 266 ASP A N 1
ATOM 1979 C CA . ASP A 1 266 ? 7.754 32 18.781 1 98.38 266 ASP A CA 1
ATOM 1980 C C . ASP A 1 266 ? 8.352 33.312 19.281 1 98.38 266 ASP A C 1
ATOM 1982 O O . ASP A 1 266 ? 7.68 34.344 19.25 1 98.38 266 ASP A O 1
ATOM 1986 N N . GLU A 1 267 ? 9.539 33.219 19.688 1 98.38 267 GLU A N 1
ATOM 1987 C CA . GLU A 1 267 ? 10.211 34.375 20.281 1 98.38 267 GLU A CA 1
ATOM 1988 C C . GLU A 1 267 ? 10.617 35.406 19.219 1 98.38 267 GLU A C 1
ATOM 1990 O O . GLU A 1 267 ? 10.297 36.562 19.328 1 98.38 267 GLU A O 1
ATOM 1995 N N . LEU A 1 268 ? 11.242 34.938 18.188 1 98.38 268 LEU A N 1
ATOM 1996 C CA . LEU A 1 268 ? 11.945 35.844 17.266 1 98.38 268 LEU A CA 1
ATOM 1997 C C . LEU A 1 268 ? 11 36.406 16.219 1 98.38 268 LEU A C 1
ATOM 1999 O O . LEU A 1 268 ? 11.32 37.375 15.539 1 98.38 268 LEU A O 1
ATOM 2003 N N . LEU A 1 269 ? 9.797 35.812 16.109 1 98.44 269 LEU A N 1
ATOM 2004 C CA . LEU A 1 269 ? 8.836 36.281 15.117 1 98.44 269 LEU A CA 1
ATOM 2005 C C . LEU A 1 269 ? 7.637 36.938 15.789 1 98.44 269 LEU A C 1
ATOM 2007 O O . LEU A 1 269 ? 6.711 37.406 15.117 1 98.44 269 LEU A O 1
ATOM 2011 N N . ALA A 1 270 ? 7.602 37.031 17.094 1 97.38 270 ALA A N 1
ATOM 2012 C CA . ALA A 1 270 ? 6.449 37.469 17.875 1 97.38 270 ALA A CA 1
ATOM 2013 C C . ALA A 1 270 ? 6.031 38.875 17.516 1 97.38 270 ALA A C 1
ATOM 2015 O O . ALA A 1 270 ? 4.848 39.219 17.562 1 97.38 270 ALA A O 1
ATOM 2016 N N . ASP A 1 271 ? 6.918 39.75 17.047 1 96.19 271 ASP A N 1
ATOM 2017 C CA . ASP A 1 271 ? 6.625 41.156 16.875 1 96.19 271 ASP A CA 1
ATOM 2018 C C . ASP A 1 271 ? 6.598 41.531 15.391 1 96.19 271 ASP A C 1
ATOM 2020 O O . ASP A 1 271 ? 6.602 42.719 15.047 1 96.19 271 ASP A O 1
ATOM 2024 N N . VAL A 1 272 ? 6.582 40.531 14.586 1 97.31 272 VAL A N 1
ATOM 2025 C CA . VAL A 1 272 ? 6.605 40.812 13.156 1 97.31 272 VAL A CA 1
ATOM 2026 C C . VAL A 1 272 ? 5.211 41.25 12.688 1 97.31 272 VAL A C 1
ATOM 2028 O O . VAL A 1 272 ? 4.266 40.438 12.773 1 97.31 272 VAL A O 1
ATOM 2031 N N . PRO A 1 273 ? 5.031 42.5 12.219 1 95.69 273 PRO A N 1
ATOM 2032 C CA . PRO A 1 273 ? 3.709 42.906 11.742 1 95.69 273 PRO A CA 1
ATOM 2033 C C . PRO A 1 273 ? 3.211 42.062 10.57 1 95.69 273 PRO A C 1
ATOM 2035 O O . PRO A 1 273 ? 3.996 41.688 9.695 1 95.69 273 PRO A O 1
ATOM 2038 N N . GLY A 1 274 ? 1.909 41.781 10.594 1 96.94 274 GLY A N 1
ATOM 2039 C CA . GLY A 1 274 ? 1.322 41.031 9.484 1 96.94 274 GLY A CA 1
ATOM 2040 C C . GLY A 1 274 ? 1.506 39.531 9.602 1 96.94 274 GLY A C 1
ATOM 2041 O O . GLY A 1 274 ? 1.216 38.812 8.664 1 96.94 274 GLY A O 1
ATOM 2042 N N . LEU A 1 275 ? 2.031 39.219 10.75 1 98.19 275 LEU A N 1
ATOM 2043 C CA . LEU A 1 275 ? 2.277 37.781 10.977 1 98.19 275 LEU A CA 1
ATOM 2044 C C . LEU A 1 275 ? 1.543 37.312 12.219 1 98.19 275 LEU A C 1
ATOM 2046 O O . LEU A 1 275 ? 1.605 37.938 13.273 1 98.19 275 LEU A O 1
ATOM 2050 N N . ARG A 1 276 ? 0.715 36.25 12.086 1 98.19 276 ARG A N 1
ATOM 2051 C CA . ARG A 1 276 ? 0.117 35.562 13.219 1 98.19 276 ARG A CA 1
ATOM 2052 C C . ARG A 1 276 ? 0.782 34.219 13.453 1 98.19 276 ARG A C 1
ATOM 2054 O O . ARG A 1 276 ? 0.914 33.406 12.523 1 98.19 276 ARG A O 1
ATOM 2061 N N . LEU A 1 277 ? 1.261 33.969 14.609 1 98.44 277 LEU A N 1
ATOM 2062 C CA . LEU A 1 277 ? 1.978 32.75 14.938 1 98.44 277 LEU A CA 1
ATOM 2063 C C . LEU A 1 277 ? 1.012 31.656 15.398 1 98.44 277 LEU A C 1
ATOM 2065 O O . LEU A 1 277 ? -0.114 31.953 15.805 1 98.44 277 LEU A O 1
ATOM 2069 N N . PRO A 1 278 ? 1.343 30.375 15.219 1 97.75 278 PRO A N 1
ATOM 2070 C CA . PRO A 1 278 ? 0.471 29.297 15.695 1 97.75 278 PRO A CA 1
ATOM 2071 C C . PRO A 1 278 ? 0.346 29.25 17.219 1 97.75 278 PRO A C 1
ATOM 2073 O O . PRO A 1 278 ? 1.259 29.688 17.922 1 97.75 278 PRO A O 1
ATOM 2076 N N . VAL A 1 279 ? -0.722 28.719 17.672 1 95.69 279 VAL A N 1
ATOM 2077 C CA . VAL A 1 279 ? -0.985 28.672 19.109 1 95.69 279 VAL A CA 1
ATOM 2078 C C . VAL A 1 279 ? -0.917 27.219 19.609 1 95.69 279 VAL A C 1
ATOM 2080 O O . VAL A 1 279 ? -1.035 26.281 18.812 1 95.69 279 VAL A O 1
ATOM 2083 N N . THR A 1 280 ? -0.659 27.047 20.828 1 96.12 280 THR A N 1
ATOM 2084 C CA . THR A 1 280 ? -0.736 25.766 21.531 1 96.12 280 THR A CA 1
ATOM 2085 C C . THR A 1 280 ? -1.785 25.828 22.641 1 96.12 280 THR A C 1
ATOM 2087 O O . THR A 1 280 ? -1.614 26.562 23.625 1 96.12 280 THR A O 1
ATOM 2090 N N . PRO A 1 281 ? -2.826 25.062 22.453 1 96.81 281 PRO A N 1
ATOM 2091 C CA . PRO A 1 281 ? -3.877 25.094 23.469 1 96.81 281 PRO A CA 1
ATOM 2092 C C . PRO A 1 281 ? -3.41 24.531 24.812 1 96.81 281 PRO A C 1
ATOM 2094 O O . PRO A 1 281 ? -2.438 23.781 24.859 1 96.81 281 PRO A O 1
ATOM 2097 N N . ASP A 1 282 ? -4.18 24.922 25.844 1 95.25 282 ASP A N 1
ATOM 2098 C CA . ASP A 1 282 ? -3.914 24.375 27.172 1 95.25 282 ASP A CA 1
ATOM 2099 C C . ASP A 1 282 ? -4.07 22.859 27.188 1 95.25 282 ASP A C 1
ATOM 2101 O O . ASP A 1 282 ? -4.977 22.312 26.531 1 95.25 282 ASP A O 1
ATOM 2105 N N . GLY A 1 283 ? -3.178 22.188 27.875 1 96.69 283 GLY A N 1
ATOM 2106 C CA . GLY A 1 283 ? -3.277 20.75 28.047 1 96.69 283 GLY A CA 1
ATOM 2107 C C . GLY A 1 283 ? -2.691 19.969 26.891 1 96.69 283 GLY A C 1
ATOM 2108 O O . GLY A 1 283 ? -2.777 18.734 26.859 1 96.69 283 GLY A O 1
ATOM 2109 N N . VAL A 1 284 ? -2.164 20.719 25.984 1 97.62 284 VAL A N 1
ATOM 2110 C CA . VAL A 1 284 ? -1.574 20.078 24.812 1 97.62 284 VAL A CA 1
ATOM 2111 C C . VAL A 1 284 ? -0.057 20.25 24.828 1 97.62 284 VAL A C 1
ATOM 2113 O O . VAL A 1 284 ? 0.444 21.328 25.141 1 97.62 284 VAL A O 1
ATOM 2116 N N . ASP A 1 285 ? 0.68 19.172 24.703 1 98.12 285 ASP A N 1
ATOM 2117 C CA . ASP A 1 285 ? 2.125 19.156 24.5 1 98.12 285 ASP A CA 1
ATOM 2118 C C . ASP A 1 285 ? 2.482 18.578 23.125 1 98.12 285 ASP A C 1
ATOM 2120 O O . ASP A 1 285 ? 2.707 17.375 22.984 1 98.12 285 ASP A O 1
ATOM 2124 N N . PRO A 1 286 ? 2.572 19.453 22.141 1 97.94 286 PRO A N 1
ATOM 2125 C CA . PRO A 1 286 ? 2.688 18.953 20.766 1 97.94 286 PRO A CA 1
ATOM 2126 C C . PRO A 1 286 ? 4.125 18.609 20.391 1 97.94 286 PRO A C 1
ATOM 2128 O O . PRO A 1 286 ? 5.066 19.234 20.859 1 97.94 286 PRO A O 1
ATOM 2131 N N . MET A 1 287 ? 4.328 17.562 19.562 1 96.06 287 MET A N 1
ATOM 2132 C CA . MET A 1 287 ? 5.559 17.266 18.828 1 96.06 287 MET A CA 1
ATOM 2133 C C . MET A 1 287 ? 5.852 18.375 17.812 1 96.06 287 MET A C 1
ATOM 2135 O O . MET A 1 287 ? 7 18.812 17.688 1 96.06 287 MET A O 1
ATOM 2139 N N . ARG A 1 288 ? 4.773 18.938 17.297 1 93.38 288 ARG A N 1
ATOM 2140 C CA . ARG A 1 288 ? 4.734 19.969 16.266 1 93.38 288 ARG A CA 1
ATOM 2141 C C . ARG A 1 288 ? 5.434 19.484 14.992 1 93.38 288 ARG A C 1
ATOM 2143 O O . ARG A 1 288 ? 6.59 19.828 14.742 1 93.38 288 ARG A O 1
ATOM 2150 N N . HIS A 1 289 ? 4.836 18.984 14.062 1 96 289 HIS A N 1
ATOM 2151 C CA . HIS A 1 289 ? 5.32 18.578 12.75 1 96 289 HIS A CA 1
ATOM 2152 C C . HIS A 1 289 ? 5.516 19.781 11.836 1 96 289 HIS A C 1
ATOM 2154 O O . HIS A 1 289 ? 6.473 19.844 11.062 1 96 289 HIS A O 1
ATOM 2160 N N . LEU A 1 290 ? 4.668 20.781 11.898 1 98 290 LEU A N 1
ATOM 2161 C CA . LEU A 1 290 ? 4.703 22 11.109 1 98 290 LEU A CA 1
ATOM 2162 C C . LEU A 1 290 ? 4.746 23.234 12.016 1 98 290 LEU A C 1
ATOM 2164 O O . LEU A 1 290 ? 4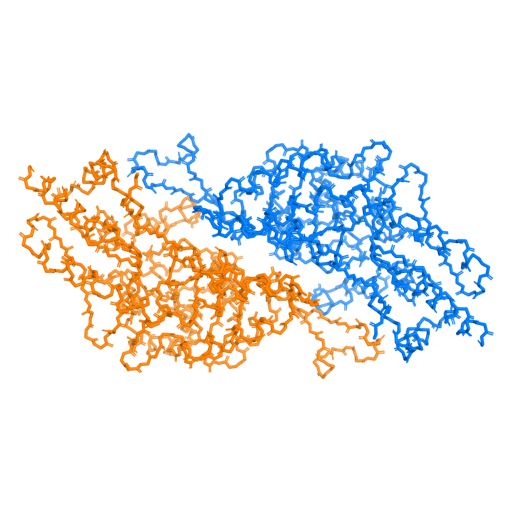.305 23.172 13.164 1 98 290 LEU A O 1
ATOM 2168 N N . TYR A 1 291 ? 5.34 24.297 11.531 1 98.56 291 TYR A N 1
ATOM 2169 C CA . TYR A 1 291 ? 5.191 25.625 12.102 1 98.56 291 TYR A CA 1
ATOM 2170 C C . TYR A 1 291 ? 4.418 26.547 11.156 1 98.56 291 TYR A C 1
ATOM 2172 O O . TYR A 1 291 ? 5.012 27.359 10.445 1 98.56 291 TYR A O 1
ATOM 2180 N N . PRO A 1 292 ? 3.119 26.406 11.164 1 98.5 292 PRO A N 1
ATOM 2181 C CA . PRO A 1 292 ? 2.252 27.141 10.242 1 98.5 292 PRO A CA 1
ATOM 2182 C C . PRO A 1 292 ? 1.944 28.547 10.727 1 98.5 292 PRO A C 1
ATOM 2184 O O . PRO A 1 292 ? 1.166 28.734 11.664 1 98.5 292 PRO A O 1
ATOM 2187 N N . VAL A 1 293 ? 2.496 29.547 10.141 1 98.75 293 VAL A N 1
ATOM 2188 C CA . VAL A 1 293 ? 2.141 30.938 10.43 1 98.75 293 VAL A CA 1
ATOM 2189 C C . VAL A 1 293 ? 1.021 31.391 9.492 1 98.75 293 VAL A C 1
ATOM 2191 O O . VAL A 1 293 ? 0.684 30.688 8.539 1 98.75 293 VAL A O 1
ATOM 2194 N N . ARG A 1 294 ? 0.39 32.438 9.828 1 98.62 294 ARG A N 1
ATOM 2195 C CA . ARG A 1 294 ? -0.58 33.094 8.961 1 98.62 294 ARG A CA 1
ATOM 2196 C C . ARG A 1 294 ? -0.077 34.469 8.516 1 98.62 294 ARG A C 1
ATOM 2198 O O . ARG A 1 294 ? 0.25 35.312 9.352 1 98.62 294 ARG A O 1
ATOM 2205 N N . VAL A 1 295 ? 0.085 34.625 7.262 1 98.75 295 VAL A N 1
ATOM 2206 C CA . VAL A 1 295 ? 0.489 35.875 6.668 1 98.75 295 VAL A CA 1
ATOM 2207 C C . VAL A 1 295 ? -0.747 36.719 6.336 1 98.75 295 VAL A C 1
ATOM 2209 O O . VAL A 1 295 ? -1.548 36.344 5.477 1 98.75 295 VAL A O 1
ATOM 2212 N N . LEU A 1 296 ? -0.873 37.875 6.945 1 98 296 LEU A N 1
ATOM 2213 C CA . LEU A 1 296 ? -2.084 38.688 6.891 1 98 296 LEU A CA 1
ATOM 2214 C C . LEU A 1 296 ? -2.043 39.625 5.703 1 98 296 LEU A C 1
ATOM 2216 O O . LEU A 1 296 ? -1.094 39.625 4.918 1 98 296 LEU A O 1
ATOM 2220 N N . ASP A 1 297 ? -3.146 40.344 5.484 1 97 297 ASP A N 1
ATOM 2221 C CA . ASP A 1 297 ? -3.303 41.438 4.531 1 97 297 ASP A CA 1
ATOM 2222 C C . ASP A 1 297 ? -3.172 40.938 3.094 1 97 297 ASP A C 1
ATOM 2224 O O . ASP A 1 297 ? -2.674 41.656 2.225 1 97 297 ASP A O 1
ATOM 2228 N N . GLY A 1 298 ? -3.471 39.719 2.881 1 97.38 298 GLY A N 1
ATOM 2229 C CA . GLY A 1 298 ? -3.51 39.156 1.535 1 97.38 298 GLY A CA 1
ATOM 2230 C C . GLY A 1 298 ? -2.133 39 0.917 1 97.38 298 GLY A C 1
ATOM 2231 O O . GLY A 1 298 ? -1.999 38.938 -0.307 1 97.38 298 GLY A O 1
ATOM 2232 N N . ARG A 1 299 ? -1.101 38.812 1.731 1 97.94 299 ARG A N 1
ATOM 2233 C CA . ARG A 1 299 ? 0.261 38.844 1.206 1 97.94 299 ARG A CA 1
ATOM 2234 C C . ARG A 1 299 ? 0.869 37.469 1.172 1 97.94 299 ARG A C 1
ATOM 2236 O O . ARG A 1 299 ? 2.047 37.281 0.846 1 97.94 299 ARG A O 1
ATOM 2243 N N . ARG A 1 300 ? 0.105 36.469 1.431 1 98.38 300 ARG A N 1
ATOM 2244 C CA . ARG A 1 300 ? 0.649 35.125 1.582 1 98.38 300 ARG A CA 1
ATOM 2245 C C . ARG A 1 300 ? 1.349 34.656 0.306 1 98.38 300 ARG A C 1
ATOM 2247 O O . ARG A 1 300 ? 2.439 34.094 0.36 1 98.38 300 ARG A O 1
ATOM 2254 N N . ARG A 1 301 ? 0.784 34.875 -0.852 1 98.06 301 ARG A N 1
ATOM 2255 C CA . ARG A 1 301 ? 1.387 34.469 -2.115 1 98.06 301 ARG A CA 1
ATOM 2256 C C . ARG A 1 301 ? 2.711 35.188 -2.352 1 98.06 301 ARG A C 1
ATOM 2258 O O . ARG A 1 301 ? 3.689 34.562 -2.779 1 98.06 301 ARG A O 1
ATOM 2265 N N . GLU A 1 302 ? 2.711 36.469 -2.109 1 98.12 302 GLU A N 1
ATOM 2266 C CA . GLU A 1 302 ? 3.943 37.25 -2.236 1 98.12 302 GLU A CA 1
ATOM 2267 C C . GLU A 1 302 ? 5.047 36.656 -1.355 1 98.12 302 GLU A C 1
ATOM 2269 O O . GLU A 1 302 ? 6.172 36.469 -1.816 1 98.12 302 GLU A O 1
ATOM 2274 N N . VAL A 1 303 ? 4.719 36.469 -0.099 1 98.69 303 VAL A N 1
ATOM 2275 C CA . VAL A 1 303 ? 5.699 35.969 0.855 1 98.69 303 VAL A CA 1
ATOM 2276 C C . VAL A 1 303 ? 6.184 34.562 0.415 1 98.69 303 VAL A C 1
ATOM 2278 O O . VAL A 1 303 ? 7.383 34.281 0.452 1 98.69 303 VAL A O 1
ATOM 2281 N N . TYR A 1 304 ? 5.262 33.688 -0.026 1 98.69 304 TYR A N 1
ATOM 2282 C CA . TYR A 1 304 ? 5.625 32.375 -0.535 1 98.69 304 TYR A CA 1
ATOM 2283 C C . TYR A 1 304 ? 6.664 32.469 -1.645 1 98.69 304 TYR A C 1
ATOM 2285 O O . TYR A 1 304 ? 7.727 31.859 -1.576 1 98.69 304 TYR A O 1
ATOM 2293 N N . ASP A 1 305 ? 6.383 33.281 -2.641 1 98.56 305 ASP A N 1
ATOM 2294 C CA . ASP A 1 305 ? 7.234 33.406 -3.822 1 98.56 305 ASP A CA 1
ATOM 2295 C C . ASP A 1 305 ? 8.594 34 -3.461 1 98.56 305 ASP A C 1
ATOM 2297 O O . ASP A 1 305 ? 9.625 33.531 -3.971 1 98.56 305 ASP A O 1
ATOM 2301 N N . ARG A 1 306 ? 8.609 34.969 -2.58 1 98.56 306 ARG A N 1
ATOM 2302 C CA . ARG A 1 306 ? 9.859 35.625 -2.225 1 98.56 306 ARG A CA 1
ATOM 2303 C C . ARG A 1 306 ? 10.727 34.719 -1.353 1 98.56 306 ARG A C 1
ATOM 2305 O O . ARG A 1 306 ? 11.953 34.75 -1.457 1 98.56 306 ARG A O 1
ATOM 2312 N N . MET A 1 307 ? 10.102 34 -0.401 1 98.75 307 MET A N 1
ATOM 2313 C CA . MET A 1 307 ? 10.859 33.031 0.375 1 98.75 307 MET A CA 1
ATOM 2314 C C . MET A 1 307 ? 11.508 31.984 -0.538 1 98.75 307 MET A C 1
ATOM 2316 O O . MET A 1 307 ? 12.695 31.688 -0.402 1 98.75 307 MET A O 1
ATOM 2320 N N . GLN A 1 308 ? 10.695 31.453 -1.508 1 98.38 308 GLN A N 1
ATOM 2321 C CA . GLN A 1 308 ? 11.211 30.484 -2.471 1 98.38 308 GLN A CA 1
ATOM 2322 C C . GLN A 1 308 ? 12.359 31.062 -3.279 1 98.38 308 GLN A C 1
ATOM 2324 O O . GLN A 1 308 ? 13.375 30.406 -3.496 1 98.38 308 GLN A O 1
ATOM 2329 N N . ALA A 1 309 ? 12.203 32.25 -3.736 1 98.31 309 ALA A N 1
ATOM 2330 C CA . ALA A 1 309 ? 13.227 32.938 -4.523 1 98.31 309 ALA A CA 1
ATOM 2331 C C . ALA A 1 309 ? 14.516 33.094 -3.725 1 98.31 309 ALA A C 1
ATOM 2333 O O . ALA A 1 309 ? 15.609 33.094 -4.289 1 98.31 309 ALA A O 1
ATOM 2334 N N . ALA A 1 310 ? 14.383 33.219 -2.438 1 98.56 310 ALA A N 1
ATOM 2335 C CA . ALA A 1 310 ? 15.531 33.375 -1.551 1 98.56 310 ALA A CA 1
ATOM 2336 C C . ALA A 1 310 ? 16.141 32 -1.208 1 98.56 310 ALA A C 1
ATOM 2338 O O . ALA A 1 310 ? 17.062 31.922 -0.396 1 98.56 310 ALA A O 1
ATOM 2339 N N . GLY A 1 311 ? 15.633 30.953 -1.755 1 98.5 311 GLY A N 1
ATOM 2340 C CA . GLY A 1 311 ? 16.172 29.625 -1.531 1 98.5 311 GLY A CA 1
ATOM 2341 C C . GLY A 1 311 ? 15.648 28.969 -0.265 1 98.5 311 GLY A C 1
ATOM 2342 O O . GLY A 1 311 ? 16.297 28.094 0.302 1 98.5 311 GLY A O 1
ATOM 2343 N N . ILE A 1 312 ? 14.539 29.438 0.272 1 98.81 312 ILE A N 1
ATOM 2344 C CA . ILE A 1 312 ? 13.914 28.891 1.473 1 98.81 312 ILE A CA 1
ATOM 2345 C C . ILE A 1 312 ? 12.594 28.219 1.108 1 98.81 312 ILE A C 1
ATOM 2347 O O . ILE A 1 312 ? 11.656 28.891 0.661 1 98.81 312 ILE A O 1
ATOM 2351 N N . GLY A 1 313 ? 12.617 26.844 1.338 1 98 313 GLY A N 1
ATOM 2352 C CA . GLY A 1 313 ? 11.391 26.109 1.064 1 98 313 GLY A CA 1
ATOM 2353 C C . GLY A 1 313 ? 10.312 26.328 2.107 1 98 313 GLY A C 1
ATOM 2354 O O . GLY A 1 313 ? 10.555 26.141 3.303 1 98 313 GLY A O 1
ATOM 2355 N N . VAL A 1 314 ? 9.211 26.906 1.697 1 98.5 314 VAL A N 1
ATOM 2356 C CA . VAL A 1 314 ? 7.996 27.016 2.494 1 98.5 314 VAL A CA 1
ATOM 2357 C C . VAL A 1 314 ? 6.859 26.266 1.795 1 98.5 314 VAL A C 1
ATOM 2359 O O . VAL A 1 314 ? 6.984 25.891 0.629 1 98.5 314 VAL A O 1
ATOM 2362 N N . GLN A 1 315 ? 5.859 25.953 2.566 1 98.06 315 GLN A N 1
ATOM 2363 C CA . GLN A 1 315 ? 4.762 25.172 2.002 1 98.06 315 GLN A CA 1
ATOM 2364 C C . GLN A 1 315 ? 3.414 25.672 2.512 1 98.06 315 GLN A C 1
ATOM 2366 O O . GLN A 1 315 ? 3.342 26.312 3.555 1 98.06 315 GLN A O 1
ATOM 2371 N N . VAL A 1 316 ? 2.406 25.422 1.721 1 98.44 316 VAL A N 1
ATOM 2372 C CA . VAL A 1 316 ? 1.036 25.719 2.117 1 98.44 316 VAL A CA 1
ATOM 2373 C C . VAL A 1 316 ? 0.294 24.438 2.443 1 98.44 316 VAL A C 1
ATOM 2375 O O . VAL A 1 316 ? 0.196 23.531 1.602 1 98.44 316 VAL A O 1
ATOM 2378 N N . ASN A 1 317 ? -0.161 24.297 3.703 1 97.38 317 ASN A N 1
ATOM 2379 C CA . ASN A 1 317 ? -0.884 23.125 4.207 1 97.38 317 ASN A CA 1
ATOM 2380 C C . ASN A 1 317 ? -2.209 23.531 4.852 1 97.38 317 ASN A C 1
ATOM 2382 O O . ASN A 1 317 ? -2.227 24.078 5.953 1 97.38 317 ASN A O 1
ATOM 2386 N N . TYR A 1 318 ? -3.344 23.266 4.324 1 97.75 318 TYR A N 1
ATOM 2387 C CA . TYR A 1 318 ? -3.629 22.484 3.133 1 97.75 318 TYR A CA 1
ATOM 2388 C C . TYR A 1 318 ? -4.727 23.125 2.297 1 97.75 318 TYR A C 1
ATOM 2390 O O . TYR A 1 318 ? -5.523 23.906 2.811 1 97.75 318 TYR A O 1
ATOM 2398 N N . ILE A 1 319 ? -4.781 22.75 1.084 1 98.5 319 ILE A N 1
ATOM 2399 C CA . ILE A 1 319 ? -5.93 23.094 0.252 1 98.5 319 ILE A CA 1
ATOM 2400 C C . ILE A 1 319 ? -7.199 22.5 0.859 1 98.5 319 ILE A C 1
ATOM 2402 O O . ILE A 1 319 ? -7.238 21.312 1.197 1 98.5 319 ILE A O 1
ATOM 2406 N N . PRO A 1 320 ? -8.219 23.375 1.158 1 98.81 320 PRO A N 1
ATOM 2407 C CA . PRO A 1 320 ? -9.453 22.75 1.621 1 98.81 320 PRO A CA 1
ATOM 2408 C C . PRO A 1 320 ? -9.875 21.562 0.746 1 98.81 320 PRO A C 1
ATOM 2410 O O . PRO A 1 320 ? -10.016 21.719 -0.47 1 98.81 320 PRO A O 1
ATOM 2413 N N . VAL A 1 321 ? -10.102 20.469 1.3 1 98.88 321 VAL A N 1
ATOM 2414 C CA . VAL A 1 321 ? -10.195 19.188 0.599 1 98.88 321 VAL A CA 1
ATOM 2415 C C . VAL A 1 321 ? -11.289 19.25 -0.459 1 98.88 321 VAL A C 1
ATOM 2417 O O . VAL A 1 321 ? -11.109 18.781 -1.584 1 98.88 321 VAL A O 1
ATOM 2420 N N . TYR A 1 322 ? -12.43 19.891 -0.118 1 98.75 322 TYR A N 1
ATOM 2421 C CA . TYR A 1 322 ? -13.57 19.875 -1.026 1 98.75 322 TYR A CA 1
ATOM 2422 C C . TYR A 1 322 ? -13.344 20.812 -2.201 1 98.75 322 TYR A C 1
ATOM 2424 O O . TYR A 1 322 ? -14.203 20.938 -3.08 1 98.75 322 TYR A O 1
ATOM 2432 N N . TRP A 1 323 ? -12.18 21.547 -2.219 1 98.62 323 TRP A N 1
ATOM 2433 C CA . TRP A 1 323 ? -11.812 22.328 -3.393 1 98.62 323 TRP A CA 1
ATOM 2434 C C . TRP A 1 323 ? -11.328 21.438 -4.523 1 98.62 323 TRP A C 1
ATOM 2436 O O . TRP A 1 323 ? -11.273 21.859 -5.68 1 98.62 323 TRP A O 1
ATOM 2446 N N . HIS A 1 324 ? -10.859 20.188 -4.25 1 98.81 324 HIS A N 1
ATOM 2447 C CA . HIS A 1 324 ? -10.391 19.281 -5.289 1 98.81 324 HIS A CA 1
ATOM 2448 C C . HIS A 1 324 ? -11.531 18.859 -6.211 1 98.81 324 HIS A C 1
ATOM 2450 O O . HIS A 1 324 ? -12.648 18.594 -5.75 1 98.81 324 HIS A O 1
ATOM 2456 N N . PRO A 1 325 ? -11.25 18.719 -7.5 1 98.69 325 PRO A N 1
ATOM 2457 C CA . PRO A 1 325 ? -12.273 18.406 -8.492 1 98.69 325 PRO A CA 1
ATOM 2458 C C . PRO A 1 325 ? -13.07 17.141 -8.141 1 98.69 325 PRO A C 1
ATOM 2460 O O . PRO A 1 325 ? -14.273 17.078 -8.398 1 98.69 325 PRO A O 1
ATOM 2463 N N . VAL A 1 326 ? -12.469 16.156 -7.562 1 98.69 326 VAL A N 1
ATOM 2464 C CA . VAL A 1 326 ? -13.141 14.891 -7.27 1 98.69 326 VAL A CA 1
ATOM 2465 C C . VAL A 1 326 ? -14.289 15.133 -6.297 1 98.69 326 VAL A C 1
ATOM 2467 O O . VAL A 1 326 ? -15.336 14.477 -6.387 1 98.69 326 VAL A O 1
ATOM 2470 N N . PHE A 1 327 ? -14.141 16.062 -5.355 1 98.81 327 PHE A N 1
ATOM 2471 C CA . PHE A 1 327 ? -15.219 16.406 -4.43 1 98.81 327 PHE A CA 1
ATOM 2472 C C . PHE A 1 327 ? -16.156 17.438 -5.051 1 98.81 327 PHE A C 1
ATOM 2474 O O . PHE A 1 327 ? -17.375 17.359 -4.875 1 98.81 327 PHE A O 1
ATOM 2481 N N . ALA A 1 328 ? -15.57 18.438 -5.758 1 98.62 328 ALA A N 1
ATOM 2482 C CA . ALA A 1 328 ? -16.406 19.406 -6.453 1 98.62 328 ALA A CA 1
ATOM 2483 C C . ALA A 1 328 ? -17.406 18.719 -7.375 1 98.62 328 ALA A C 1
ATOM 2485 O O . ALA A 1 328 ? -18.578 19.109 -7.449 1 98.62 328 ALA A O 1
ATOM 2486 N N . ASP A 1 329 ? -16.969 17.703 -8.078 1 98.44 329 ASP A N 1
ATOM 2487 C CA . ASP A 1 329 ? -17.812 16.969 -9.023 1 98.44 329 ASP A CA 1
ATOM 2488 C C . ASP A 1 329 ? -18.906 16.188 -8.297 1 98.44 329 ASP A C 1
ATOM 2490 O O . ASP A 1 329 ? -19.891 15.789 -8.914 1 98.44 329 ASP A O 1
ATOM 2494 N N . LEU A 1 330 ? -18.719 15.945 -7.051 1 98.19 330 LEU A N 1
ATOM 2495 C CA . LEU A 1 330 ? -19.719 15.266 -6.246 1 98.19 330 LEU A CA 1
ATOM 2496 C C . LEU A 1 330 ? -20.734 16.25 -5.672 1 98.19 330 LEU A C 1
ATOM 2498 O O . LEU A 1 330 ? -21.656 15.867 -4.965 1 98.19 330 LEU A O 1
ATOM 2502 N N . GLY A 1 331 ? -20.469 17.562 -5.832 1 98.44 331 GLY A N 1
ATOM 2503 C CA . GLY A 1 331 ? -21.453 18.547 -5.445 1 98.44 331 GLY A CA 1
ATOM 2504 C C . GLY A 1 331 ? -21 19.453 -4.32 1 98.44 331 GLY A C 1
ATOM 2505 O O . GLY A 1 331 ? -21.734 20.359 -3.908 1 98.44 331 GLY A O 1
ATOM 2506 N N . TYR A 1 332 ? -19.812 19.25 -3.795 1 98.75 332 TYR A N 1
ATOM 2507 C CA . TYR A 1 332 ? -19.281 20.125 -2.76 1 98.75 332 TYR A CA 1
ATOM 2508 C C . TYR A 1 332 ? -18.938 21.5 -3.332 1 98.75 332 TYR A C 1
ATOM 2510 O O . TYR A 1 332 ? -18.609 21.625 -4.512 1 98.75 332 TYR A O 1
ATOM 2518 N N . ARG A 1 333 ? -19.016 22.547 -2.484 1 98.06 333 ARG A N 1
ATOM 2519 C CA . ARG A 1 333 ? -18.859 23.922 -2.988 1 98.06 333 ARG A CA 1
ATOM 2520 C C . ARG A 1 333 ? -17.906 24.719 -2.111 1 98.06 333 ARG A C 1
ATOM 2522 O O . ARG A 1 333 ? -17.875 24.531 -0.893 1 98.06 333 ARG A O 1
ATOM 2529 N N . ARG A 1 334 ? -17.203 25.578 -2.791 1 97.5 334 ARG A N 1
ATOM 2530 C CA . ARG A 1 334 ? -16.422 26.547 -2.037 1 97.5 334 ARG A CA 1
ATOM 2531 C C . ARG A 1 334 ? -17.328 27.406 -1.153 1 97.5 334 ARG A C 1
ATOM 2533 O O . ARG A 1 334 ? -18.484 27.672 -1.51 1 97.5 334 ARG A O 1
ATOM 2540 N N . GLY A 1 335 ? -16.812 27.766 0.005 1 98.19 335 GLY A N 1
ATOM 2541 C CA . GLY A 1 335 ? -17.609 28.562 0.926 1 98.19 335 GLY A CA 1
ATOM 2542 C C . GLY A 1 335 ? -18.266 27.75 2.018 1 98.19 335 GLY A C 1
ATOM 2543 O O . GLY A 1 335 ? -18.75 28.297 3.008 1 98.19 335 GLY A O 1
ATOM 2544 N N . MET A 1 336 ? -18.156 26.406 2.012 1 98.19 336 MET A N 1
ATOM 2545 C CA . MET A 1 336 ? -18.828 25.516 2.965 1 98.19 336 MET A CA 1
ATOM 2546 C C . MET A 1 336 ? -18.219 25.672 4.355 1 98.19 336 MET A C 1
ATOM 2548 O O . MET A 1 336 ? -18.922 25.516 5.359 1 98.19 336 MET A O 1
ATOM 2552 N N . CYS A 1 337 ? -16.984 25.891 4.434 1 98.81 337 CYS A N 1
ATOM 2553 C CA . CYS A 1 337 ? -16.266 26.078 5.684 1 98.81 337 CYS A CA 1
ATOM 2554 C C . CYS A 1 337 ? -15.445 27.359 5.652 1 98.81 337 CYS A C 1
ATOM 2556 O O . CYS A 1 337 ? -14.234 27.328 5.422 1 98.81 337 CYS A O 1
ATOM 2558 N N . PRO A 1 338 ? -16.047 28.5 5.938 1 98.81 338 PRO A N 1
ATOM 2559 C CA . PRO A 1 338 ? -15.398 29.812 5.734 1 98.81 338 PRO A CA 1
ATOM 2560 C C . PRO A 1 338 ? -14.156 30 6.602 1 98.81 338 PRO A C 1
ATOM 2562 O O . PRO A 1 338 ? -13.203 30.656 6.188 1 98.81 338 PRO A O 1
ATOM 2565 N N . VAL A 1 339 ? -14.156 29.484 7.797 1 98.88 339 VAL A N 1
ATOM 2566 C CA . VAL A 1 339 ? -13 29.656 8.672 1 98.88 339 VAL A CA 1
ATOM 2567 C C . VAL A 1 339 ? -11.805 28.891 8.102 1 98.88 339 VAL A C 1
ATOM 2569 O O . VAL A 1 339 ? -10.688 29.406 8.086 1 98.88 339 VAL A O 1
ATOM 2572 N N . ALA A 1 340 ? -12.062 27.688 7.621 1 98.88 340 ALA A N 1
ATOM 2573 C CA . ALA A 1 340 ? -11 26.891 7.008 1 98.88 340 ALA A CA 1
ATOM 2574 C C . ALA A 1 340 ? -10.438 27.594 5.77 1 98.88 340 ALA A C 1
ATOM 2576 O O . ALA A 1 340 ? -9.227 27.594 5.547 1 98.88 340 ALA A O 1
ATOM 2577 N N . GLU A 1 341 ? -11.32 28.141 4.945 1 98.75 341 GLU A N 1
ATOM 2578 C CA . GLU A 1 341 ? -10.891 28.828 3.727 1 98.75 341 GLU A CA 1
ATOM 2579 C C . GLU A 1 341 ? -10.078 30.078 4.051 1 98.75 341 GLU A C 1
ATOM 2581 O O . GLU A 1 341 ? -9.102 30.375 3.365 1 98.75 341 GLU A O 1
ATOM 2586 N N . ALA A 1 342 ? -10.516 30.766 5.094 1 98.62 342 ALA A N 1
ATOM 2587 C CA . ALA A 1 342 ? -9.75 31.938 5.531 1 98.62 342 ALA A CA 1
ATOM 2588 C C . ALA A 1 342 ? -8.375 31.516 6.051 1 98.62 342 ALA A C 1
ATOM 2590 O O . ALA A 1 342 ? -7.371 32.188 5.762 1 98.62 342 ALA A O 1
ATOM 2591 N N . PHE A 1 343 ? -8.344 30.469 6.836 1 98.69 343 PHE A N 1
ATOM 2592 C CA . PHE A 1 343 ? -7.082 29.938 7.332 1 98.69 343 PHE A CA 1
ATOM 2593 C C . PHE A 1 343 ? -6.164 29.562 6.18 1 98.69 343 PHE A C 1
ATOM 2595 O O . PHE A 1 343 ? -4.992 29.938 6.16 1 98.69 343 PHE A O 1
ATOM 2602 N N . TYR A 1 344 ? -6.68 28.906 5.16 1 98.5 344 TYR A N 1
ATOM 2603 C CA . TYR A 1 344 ? -5.926 28.484 3.984 1 98.5 344 TYR A CA 1
ATOM 2604 C C . TYR A 1 344 ? -5.344 29.688 3.248 1 98.5 344 TYR A C 1
ATOM 2606 O O . TYR A 1 344 ? -4.188 29.656 2.82 1 98.5 344 TYR A O 1
ATOM 2614 N N . ALA A 1 345 ? -6.059 30.688 3.143 1 98.31 345 ALA A N 1
ATOM 2615 C CA . ALA A 1 345 ? -5.656 31.859 2.377 1 98.31 345 ALA A CA 1
ATOM 2616 C C . ALA A 1 345 ? -4.445 32.531 3.008 1 98.31 345 ALA A C 1
ATOM 2618 O O . ALA A 1 345 ? -3.699 33.25 2.33 1 98.31 345 ALA A O 1
ATOM 2619 N N . GLU A 1 346 ? -4.246 32.281 4.281 1 98.69 346 GLU A N 1
ATOM 2620 C CA . GLU A 1 346 ? -3.219 33.031 5.012 1 98.69 346 GLU A CA 1
ATOM 2621 C C . GLU A 1 346 ? -2.062 32.125 5.41 1 98.69 346 GLU A C 1
ATOM 2623 O O . GLU A 1 346 ? -0.981 32.594 5.762 1 98.69 346 GLU A O 1
ATOM 2628 N N . GLU A 1 347 ? -2.199 30.812 5.363 1 98.69 347 GLU A N 1
ATOM 2629 C CA . GLU A 1 347 ? -1.318 29.859 6.02 1 98.69 347 GLU A CA 1
ATOM 2630 C C . GLU A 1 347 ? -0.022 29.672 5.234 1 98.69 347 GLU A C 1
ATOM 2632 O O . GLU A 1 347 ? -0.039 29.594 4.004 1 98.69 347 GLU A O 1
ATOM 2637 N N . LEU A 1 348 ? 1.096 29.641 5.918 1 98.75 348 LEU A N 1
ATOM 2638 C CA . LEU A 1 348 ? 2.418 29.344 5.375 1 98.75 348 LEU A CA 1
ATOM 2639 C C . LEU A 1 348 ? 3.252 28.562 6.383 1 98.75 348 LEU A C 1
ATOM 2641 O O . LEU A 1 348 ? 3.543 29.047 7.473 1 98.75 348 LEU A O 1
ATOM 2645 N N . SER A 1 349 ? 3.641 27.344 6.031 1 98.81 349 SER A N 1
ATOM 2646 C CA . SER A 1 349 ? 4.484 26.531 6.898 1 98.81 349 SER A CA 1
ATOM 2647 C C . SER A 1 349 ? 5.961 26.859 6.695 1 98.81 349 SER A C 1
ATOM 2649 O O . SER A 1 349 ? 6.484 26.734 5.586 1 98.81 349 SER A O 1
ATOM 2651 N N . LEU A 1 350 ? 6.66 27.219 7.711 1 98.88 350 LEU A N 1
ATOM 2652 C CA . LEU A 1 350 ? 8.094 27.484 7.688 1 98.88 350 LEU A CA 1
ATOM 2653 C C . LEU A 1 350 ? 8.891 26.203 7.895 1 98.88 350 LEU A C 1
ATOM 2655 O O . LEU A 1 350 ? 8.359 25.219 8.398 1 98.88 350 LEU A O 1
ATOM 2659 N N . PRO A 1 351 ? 10.164 26.234 7.465 1 98.75 351 PRO A N 1
ATOM 2660 C CA . PRO A 1 351 ? 11.008 25.062 7.688 1 98.75 351 PRO A CA 1
ATOM 2661 C C . PRO A 1 351 ? 11.055 24.641 9.156 1 98.75 351 PRO A C 1
ATOM 2663 O O . PRO A 1 351 ? 11.32 25.469 10.031 1 98.75 351 PRO A O 1
ATOM 2666 N N . LEU A 1 352 ? 10.75 23.422 9.438 1 98.69 352 LEU A N 1
ATOM 2667 C CA . LEU A 1 352 ? 10.859 22.828 10.766 1 98.69 352 LEU A CA 1
ATOM 2668 C C . LEU A 1 352 ? 11.188 21.328 10.664 1 98.69 352 LEU A C 1
ATOM 2670 O O . LEU A 1 352 ? 10.328 20.531 10.297 1 98.69 352 LEU A O 1
ATOM 2674 N N . PHE A 1 353 ? 12.359 20.922 10.961 1 98.06 353 PHE A N 1
ATOM 2675 C CA . PHE A 1 353 ? 12.828 19.547 11.016 1 98.06 353 PHE A CA 1
ATOM 2676 C C . PHE A 1 353 ? 14.039 19.422 11.93 1 98.06 353 PHE A C 1
ATOM 2678 O O . PHE A 1 353 ? 14.711 20.406 12.227 1 98.06 353 PHE A O 1
ATOM 2685 N N . VAL A 1 354 ? 14.359 18.328 12.375 1 97.56 354 VAL A N 1
ATOM 2686 C CA . VAL A 1 354 ? 15.25 18.078 13.508 1 97.56 354 VAL A CA 1
ATOM 2687 C C . VAL A 1 354 ? 16.656 18.562 13.172 1 97.56 354 VAL A C 1
ATOM 2689 O O . VAL A 1 354 ? 17.359 19.094 14.039 1 97.56 354 VAL A O 1
ATOM 2692 N N . ASP A 1 355 ? 17.078 18.469 11.938 1 97.69 355 ASP A N 1
ATOM 2693 C CA . ASP A 1 355 ? 18.438 18.812 11.562 1 97.69 355 ASP A CA 1
ATOM 2694 C C . ASP A 1 355 ? 18.547 20.25 11.07 1 97.69 355 ASP A C 1
ATOM 2696 O O . ASP A 1 355 ? 19.547 20.641 10.484 1 97.69 355 ASP A O 1
ATOM 2700 N N . LEU A 1 356 ? 17.469 21.016 11.211 1 98.5 356 LEU A N 1
ATOM 2701 C CA . LEU A 1 356 ? 17.531 22.438 10.898 1 98.5 356 LEU A CA 1
ATOM 2702 C C . LEU A 1 356 ? 18.5 23.172 11.828 1 98.5 356 LEU A C 1
ATOM 2704 O O . LEU A 1 356 ? 18.266 23.25 13.031 1 98.5 356 LEU A O 1
ATOM 2708 N N . SER A 1 357 ? 19.562 23.688 11.305 1 98.38 357 SER A N 1
ATOM 2709 C CA . SER A 1 357 ? 20.547 24.375 12.133 1 98.38 357 SER A CA 1
ATOM 2710 C C . SER A 1 357 ? 20.031 25.719 12.617 1 98.38 357 SER A C 1
ATOM 2712 O O . SER A 1 357 ? 19.141 26.312 11.992 1 98.38 357 SER A O 1
ATOM 2714 N N . ASP A 1 358 ? 20.641 26.188 13.68 1 98.12 358 ASP A N 1
ATOM 2715 C CA . ASP A 1 358 ? 20.281 27.516 14.18 1 98.12 358 ASP A CA 1
ATOM 2716 C C . ASP A 1 358 ? 20.578 28.594 13.141 1 98.12 358 ASP A C 1
ATOM 2718 O O . ASP A 1 358 ? 19.812 29.547 13 1 98.12 358 ASP A O 1
ATOM 2722 N N . THR A 1 359 ? 21.609 28.422 12.445 1 98.56 359 THR A N 1
ATOM 2723 C CA . THR A 1 359 ? 21.984 29.375 11.414 1 98.56 359 THR A CA 1
ATOM 2724 C C . THR A 1 359 ? 20.969 29.391 10.281 1 98.56 359 THR A C 1
ATOM 2726 O O . THR A 1 359 ? 20.578 30.453 9.805 1 98.56 359 THR A O 1
ATOM 2729 N N . ASP A 1 360 ? 20.578 28.188 9.828 1 98.69 360 ASP A N 1
ATOM 2730 C CA . ASP A 1 360 ? 19.562 28.109 8.781 1 98.69 360 ASP A CA 1
ATOM 2731 C C . ASP A 1 360 ? 18.234 28.703 9.266 1 98.69 360 ASP A C 1
ATOM 2733 O O . ASP A 1 360 ? 17.531 29.359 8.492 1 98.69 360 ASP A O 1
ATOM 2737 N N . GLN A 1 361 ? 17.906 28.469 10.508 1 98.81 361 GLN A N 1
ATOM 2738 C CA . GLN A 1 361 ? 16.688 29.047 11.047 1 98.81 361 GLN A CA 1
ATOM 2739 C C . GLN A 1 361 ? 16.781 30.562 11.117 1 98.81 361 GLN A C 1
ATOM 2741 O O . GLN A 1 361 ? 15.797 31.266 10.836 1 98.81 361 GLN A O 1
ATOM 2746 N N . ASP A 1 362 ? 17.953 31.094 11.508 1 98.69 362 ASP A N 1
ATOM 2747 C CA . ASP A 1 362 ? 18.156 32.531 11.492 1 98.69 362 ASP A CA 1
ATOM 2748 C C . ASP A 1 362 ? 17.922 33.125 10.094 1 98.69 362 ASP A C 1
ATOM 2750 O O . ASP A 1 362 ? 17.312 34.156 9.945 1 98.69 362 ASP A O 1
ATOM 2754 N N . ARG A 1 363 ? 18.406 32.438 9.141 1 98.69 363 ARG A N 1
ATOM 2755 C CA . ARG A 1 363 ? 18.203 32.844 7.754 1 98.69 363 ARG A CA 1
ATOM 2756 C C . ARG A 1 363 ? 16.719 32.938 7.418 1 98.69 363 ARG A C 1
ATOM 2758 O O . ARG A 1 363 ? 16.266 33.875 6.777 1 98.69 363 ARG A O 1
ATOM 2765 N N . VAL A 1 364 ? 15.938 31.922 7.816 1 98.88 364 VAL A N 1
ATOM 2766 C CA . VAL A 1 364 ? 14.492 31.906 7.59 1 98.88 364 VAL A CA 1
ATOM 2767 C C . VAL A 1 364 ? 13.844 33.125 8.25 1 98.88 364 VAL A C 1
ATOM 2769 O O . VAL A 1 364 ? 13.07 33.844 7.613 1 98.88 364 VAL A O 1
ATOM 2772 N N . ILE A 1 365 ? 14.219 33.375 9.508 1 98.69 365 ILE A N 1
ATOM 2773 C CA . ILE A 1 365 ? 13.625 34.438 10.32 1 98.69 365 ILE A CA 1
ATOM 2774 C C . ILE A 1 365 ? 13.969 35.812 9.719 1 98.69 365 ILE A C 1
ATOM 2776 O O . ILE A 1 365 ? 13.086 36.656 9.523 1 98.69 365 ILE A O 1
ATOM 2780 N N . ASP A 1 366 ? 15.234 35.969 9.344 1 98.5 366 ASP A N 1
ATOM 2781 C CA . ASP A 1 366 ? 15.695 37.25 8.805 1 98.5 366 ASP A CA 1
ATOM 2782 C C . ASP A 1 366 ? 15.039 37.562 7.457 1 98.5 366 ASP A C 1
ATOM 2784 O O . ASP A 1 366 ? 14.633 38.688 7.191 1 98.5 366 ASP A O 1
ATOM 2788 N N . THR A 1 367 ? 14.984 36.531 6.664 1 98.62 367 THR A N 1
ATOM 2789 C CA . THR A 1 367 ? 14.391 36.719 5.348 1 98.62 367 THR A CA 1
ATOM 2790 C C . THR A 1 367 ? 12.906 37.062 5.465 1 98.62 367 THR A C 1
ATOM 2792 O O . THR A 1 367 ? 12.422 37.969 4.789 1 98.62 367 THR A O 1
ATOM 2795 N N . LEU A 1 368 ? 12.18 36.375 6.312 1 98.69 368 LEU A N 1
ATOM 2796 C CA . LEU A 1 368 ? 10.758 36.625 6.508 1 98.69 368 LEU A CA 1
ATOM 2797 C C . LEU A 1 368 ? 10.523 38.031 7.059 1 98.69 368 LEU A C 1
ATOM 2799 O O . LEU A 1 368 ? 9.641 38.75 6.586 1 98.69 368 LEU A O 1
ATOM 2803 N N . ARG A 1 369 ? 11.32 38.406 8.047 1 98.06 369 ARG A N 1
ATOM 2804 C CA . ARG A 1 369 ? 11.242 39.781 8.602 1 98.06 369 ARG A CA 1
ATOM 2805 C C . ARG A 1 369 ? 11.484 40.812 7.527 1 98.06 369 ARG A C 1
ATOM 2807 O O . ARG A 1 369 ? 10.781 41.844 7.469 1 98.06 369 ARG A O 1
ATOM 2814 N N . GLY A 1 370 ? 12.461 40.531 6.703 1 97.81 370 GLY A N 1
ATOM 2815 C CA . GLY A 1 370 ? 12.766 41.469 5.621 1 97.81 370 GLY A CA 1
ATOM 2816 C C . GLY A 1 370 ? 11.633 41.625 4.629 1 97.81 370 GLY A C 1
ATOM 2817 O O . GLY A 1 370 ? 11.328 42.719 4.188 1 97.81 370 GLY A O 1
ATOM 2818 N N . ILE A 1 371 ? 11.039 40.562 4.258 1 98 371 ILE A N 1
ATOM 2819 C CA . ILE A 1 371 ? 9.945 40.562 3.289 1 98 371 ILE A CA 1
ATOM 2820 C C . ILE A 1 371 ? 8.75 41.312 3.871 1 98 371 ILE A C 1
ATOM 2822 O O . ILE A 1 371 ? 8.141 42.125 3.189 1 98 371 ILE A O 1
ATOM 2826 N N . LEU A 1 372 ? 8.383 41 5.113 1 97.25 372 LEU A N 1
ATOM 2827 C CA . LEU A 1 372 ? 7.172 41.562 5.715 1 97.25 372 LEU A CA 1
ATOM 2828 C C . LEU A 1 372 ? 7.395 42.969 6.191 1 97.25 372 LEU A C 1
ATOM 2830 O O . LEU A 1 372 ? 6.434 43.719 6.398 1 97.25 372 LEU A O 1
ATOM 2834 N N . GLY A 1 373 ? 8.594 43.406 6.418 1 91.31 373 GLY A N 1
ATOM 2835 C CA . GLY A 1 373 ? 8.914 44.781 6.766 1 91.31 373 GLY A CA 1
ATOM 2836 C C . GLY A 1 373 ? 8.961 45.688 5.562 1 91.31 373 GLY A C 1
ATOM 2837 O O . GLY A 1 373 ? 9.039 46.906 5.711 1 91.31 373 GLY A O 1
ATOM 2838 N N . SER A 1 374 ? 9.047 45.219 4.363 1 79.75 374 SER A N 1
ATOM 2839 C CA . SER A 1 374 ? 9.062 46 3.129 1 79.75 374 SER A CA 1
ATOM 2840 C C . SER A 1 374 ? 7.652 46.281 2.619 1 79.75 374 SER A C 1
ATOM 2842 O O . SER A 1 374 ? 6.738 45.5 2.889 1 79.75 374 SER A O 1
ATOM 2844 N N . MET B 1 1 ? 13.859 -26.875 8.289 1 92.81 1 MET B N 1
ATOM 2845 C CA . MET B 1 1 ? 12.805 -26.922 7.285 1 92.81 1 MET B CA 1
ATOM 2846 C C . MET B 1 1 ? 13.258 -26.266 5.984 1 92.81 1 MET B C 1
ATOM 2848 O O . MET B 1 1 ? 13.75 -25.141 5.992 1 92.81 1 MET B O 1
ATOM 2852 N N . LEU B 1 2 ? 13.312 -27.062 4.938 1 97.38 2 LEU B N 1
ATOM 2853 C CA . LEU B 1 2 ? 13.547 -26.562 3.592 1 97.38 2 LEU B CA 1
ATOM 2854 C C . LEU B 1 2 ? 12.328 -25.797 3.072 1 97.38 2 LEU B C 1
ATOM 2856 O O . LEU B 1 2 ? 11.25 -26.375 2.928 1 97.38 2 LEU B O 1
ATOM 2860 N N . PRO B 1 3 ? 12.477 -24.469 2.803 1 96.44 3 PRO B N 1
ATOM 2861 C CA . PRO B 1 3 ? 11.297 -23.719 2.357 1 96.44 3 PRO B CA 1
ATOM 2862 C C . PRO B 1 3 ? 10.906 -24.031 0.914 1 96.44 3 PRO B C 1
ATOM 2864 O O . PRO B 1 3 ? 11.742 -24.516 0.138 1 96.44 3 PRO B O 1
ATOM 2867 N N . TYR B 1 4 ? 9.688 -23.812 0.542 1 95.81 4 TYR B N 1
ATOM 2868 C CA . TYR B 1 4 ? 9.273 -24.031 -0.837 1 95.81 4 TYR B CA 1
ATOM 2869 C C . TYR B 1 4 ? 9.789 -22.938 -1.755 1 95.81 4 TYR B C 1
ATOM 2871 O O . TYR B 1 4 ? 9.898 -23.125 -2.967 1 95.81 4 TYR B O 1
ATOM 2879 N N . GLY B 1 5 ? 10.023 -21.688 -1.186 1 96.25 5 GLY B N 1
ATOM 2880 C CA . GLY B 1 5 ? 10.57 -20.516 -1.84 1 96.25 5 GLY B CA 1
ATOM 2881 C C . GLY B 1 5 ? 11.352 -19.625 -0.897 1 96.25 5 GLY B C 1
ATOM 2882 O O . GLY B 1 5 ? 11.055 -19.562 0.299 1 96.25 5 GLY B O 1
ATOM 2883 N N . ARG B 1 6 ? 12.305 -18.922 -1.441 1 96.06 6 ARG B N 1
ATOM 2884 C CA . ARG B 1 6 ? 13.141 -18.047 -0.619 1 96.06 6 ARG B CA 1
ATOM 2885 C C . ARG B 1 6 ? 13.789 -16.953 -1.459 1 96.06 6 ARG B C 1
ATOM 2887 O O . ARG B 1 6 ? 14.195 -17.203 -2.6 1 96.06 6 ARG B O 1
ATOM 2894 N N . GLN B 1 7 ? 13.945 -15.773 -0.845 1 97.12 7 GLN B N 1
ATOM 2895 C CA . GLN B 1 7 ? 14.656 -14.68 -1.504 1 97.12 7 GLN B CA 1
ATOM 2896 C C . GLN B 1 7 ? 16.156 -14.969 -1.595 1 97.12 7 GLN B C 1
ATOM 2898 O O . GLN B 1 7 ? 16.672 -15.781 -0.832 1 97.12 7 GLN B O 1
ATOM 2903 N N . SER B 1 8 ? 16.75 -14.344 -2.553 1 97.81 8 SER B N 1
ATOM 2904 C CA . SER B 1 8 ? 18.203 -14.32 -2.691 1 97.81 8 SER B CA 1
ATOM 2905 C C . SER B 1 8 ? 18.75 -12.898 -2.533 1 97.81 8 SER B C 1
ATOM 2907 O O . SER B 1 8 ? 18.469 -12.031 -3.361 1 97.81 8 SER B O 1
ATOM 2909 N N . ILE B 1 9 ? 19.5 -12.633 -1.475 1 98.31 9 ILE B N 1
ATOM 2910 C CA . ILE B 1 9 ? 20.078 -11.32 -1.197 1 98.31 9 ILE B CA 1
ATOM 2911 C C . ILE B 1 9 ? 21.594 -11.414 -1.197 1 98.31 9 ILE B C 1
ATOM 2913 O O . ILE B 1 9 ? 22.172 -12.258 -0.512 1 98.31 9 ILE B O 1
ATOM 2917 N N . GLU B 1 10 ? 22.25 -10.633 -1.942 1 97.75 10 GLU B N 1
ATOM 2918 C CA . GLU B 1 10 ? 23.719 -10.578 -2.002 1 97.75 10 GLU B CA 1
ATOM 2919 C C . GLU B 1 10 ? 24.234 -9.227 -1.528 1 97.75 10 GLU B C 1
ATOM 2921 O O . GLU B 1 10 ? 23.453 -8.281 -1.353 1 97.75 10 GLU B O 1
ATOM 2926 N N . PRO B 1 11 ? 25.562 -9.109 -1.307 1 98.06 11 PRO B N 1
ATOM 2927 C CA . PRO B 1 11 ? 26.141 -7.867 -0.802 1 98.06 11 PRO B CA 1
ATOM 2928 C C . PRO B 1 11 ? 25.844 -6.668 -1.699 1 98.06 11 PRO B C 1
ATOM 2930 O O . PRO B 1 11 ? 25.641 -5.555 -1.204 1 98.06 11 PRO B O 1
ATOM 2933 N N . SER B 1 12 ? 25.797 -6.863 -2.969 1 98.31 12 SER B N 1
ATOM 2934 C CA . SER B 1 12 ? 25.484 -5.766 -3.879 1 98.31 12 SER B CA 1
ATOM 2935 C C . SER B 1 12 ? 24.078 -5.234 -3.656 1 98.31 12 SER B C 1
ATOM 2937 O O . SER B 1 12 ? 23.828 -4.039 -3.83 1 98.31 12 SER B O 1
ATOM 2939 N N . ASP B 1 13 ? 23.109 -6.113 -3.332 1 98.62 13 ASP B N 1
ATOM 2940 C CA . ASP B 1 13 ? 21.766 -5.691 -2.98 1 98.62 13 ASP B CA 1
ATOM 2941 C C . ASP B 1 13 ? 21.781 -4.781 -1.754 1 98.62 13 ASP B C 1
ATOM 2943 O O . ASP B 1 13 ? 21.141 -3.725 -1.754 1 98.62 13 ASP B O 1
ATOM 2947 N N . VAL B 1 14 ? 22.5 -5.266 -0.733 1 98.75 14 VAL B N 1
ATOM 2948 C CA . VAL B 1 14 ? 22.594 -4.535 0.525 1 98.75 14 VAL B CA 1
ATOM 2949 C C . VAL B 1 14 ? 23.234 -3.168 0.281 1 98.75 14 VAL B C 1
ATOM 2951 O O . VAL B 1 14 ? 22.734 -2.15 0.782 1 98.75 14 VAL B O 1
ATOM 2954 N N . ALA B 1 15 ? 24.266 -3.1 -0.528 1 98.75 15 ALA B N 1
ATOM 2955 C CA . ALA B 1 15 ? 24.969 -1.855 -0.836 1 98.75 15 ALA B CA 1
ATOM 2956 C C . ALA B 1 15 ? 24.047 -0.861 -1.53 1 98.75 15 ALA B C 1
ATOM 2958 O O . ALA B 1 15 ? 24.125 0.345 -1.285 1 98.75 15 ALA B O 1
ATOM 2959 N N . ALA B 1 16 ? 23.219 -1.338 -2.424 1 98.81 16 ALA B N 1
ATOM 2960 C CA . ALA B 1 16 ? 22.266 -0.476 -3.133 1 98.81 16 ALA B CA 1
ATOM 2961 C C . ALA B 1 16 ? 21.281 0.174 -2.166 1 98.81 16 ALA B C 1
ATOM 2963 O O . ALA B 1 16 ? 20.984 1.364 -2.283 1 98.81 16 ALA B O 1
ATOM 2964 N N . VAL B 1 17 ? 20.812 -0.596 -1.204 1 98.88 17 VAL B N 1
ATOM 2965 C CA . VAL B 1 17 ? 19.859 -0.093 -0.219 1 98.88 17 VAL B CA 1
ATOM 2966 C C . VAL B 1 17 ? 20.547 0.929 0.686 1 98.88 17 VAL B C 1
ATOM 2968 O O . VAL B 1 17 ? 19.984 1.985 0.98 1 98.88 17 VAL B O 1
ATOM 2971 N N . VAL B 1 18 ? 21.734 0.629 1.126 1 98.81 18 VAL B N 1
ATOM 2972 C CA . VAL B 1 18 ? 22.5 1.526 1.986 1 98.81 18 VAL B CA 1
ATOM 2973 C C . VAL B 1 18 ? 22.719 2.859 1.275 1 98.81 18 VAL B C 1
ATOM 2975 O O . VAL B 1 18 ? 22.562 3.924 1.875 1 98.81 18 VAL B O 1
ATOM 2978 N N . ALA B 1 19 ? 23.062 2.789 0.006 1 98.69 19 ALA B N 1
ATOM 2979 C CA . ALA B 1 19 ? 23.281 4.004 -0.774 1 98.69 19 ALA B CA 1
ATOM 2980 C C . ALA B 1 19 ? 22.016 4.852 -0.844 1 98.69 19 ALA B C 1
ATOM 2982 O O . ALA B 1 19 ? 22.078 6.082 -0.808 1 98.69 19 ALA B O 1
ATOM 2983 N N . ALA B 1 20 ? 20.891 4.207 -0.988 1 98.62 20 ALA B N 1
ATOM 2984 C CA . ALA B 1 20 ? 19.625 4.922 -1.032 1 98.62 20 ALA B CA 1
ATOM 2985 C C . ALA B 1 20 ? 19.312 5.59 0.305 1 98.62 20 ALA B C 1
ATOM 2987 O O . ALA B 1 20 ? 18.828 6.719 0.345 1 98.62 20 ALA B O 1
ATOM 2988 N N . LEU B 1 21 ? 19.609 4.902 1.425 1 98.44 21 LEU B N 1
ATOM 2989 C CA . LEU B 1 21 ? 19.359 5.441 2.76 1 98.44 21 LEU B CA 1
ATOM 2990 C C . LEU B 1 21 ? 20.219 6.688 3.004 1 98.44 21 LEU B C 1
ATOM 2992 O O . LEU B 1 21 ? 19.812 7.582 3.75 1 98.44 21 LEU B O 1
ATOM 2996 N N . ASP B 1 22 ? 21.328 6.746 2.377 1 96 22 ASP B N 1
ATOM 2997 C CA . ASP B 1 22 ? 22.281 7.836 2.58 1 96 22 ASP B CA 1
ATOM 2998 C C . ASP B 1 22 ? 22.016 8.977 1.603 1 96 22 ASP B C 1
ATOM 3000 O O . ASP B 1 22 ? 22.75 9.977 1.596 1 96 22 ASP B O 1
ATOM 3004 N N . SER B 1 23 ? 21 8.898 0.861 1 95.56 23 SER B N 1
ATOM 3005 C CA . SER B 1 23 ? 20.719 9.922 -0.139 1 95.56 23 SER B CA 1
ATOM 3006 C C . SER B 1 23 ? 19.656 10.898 0.359 1 95.56 23 SER B C 1
ATOM 3008 O O . SER B 1 23 ? 19.141 10.75 1.465 1 95.56 23 SER B O 1
ATOM 3010 N N . ASP B 1 24 ? 19.344 11.938 -0.482 1 94.38 24 ASP B N 1
ATOM 3011 C CA . ASP B 1 24 ? 18.375 12.969 -0.129 1 94.38 24 ASP B CA 1
ATOM 3012 C C . ASP B 1 24 ? 16.938 12.453 -0.281 1 94.38 24 ASP B C 1
ATOM 3014 O O . ASP B 1 24 ? 16 13.078 0.207 1 94.38 24 ASP B O 1
ATOM 3018 N N . TRP B 1 25 ? 16.812 11.281 -0.916 1 96.5 25 TRP B N 1
ATOM 3019 C CA . TRP B 1 25 ? 15.484 10.758 -1.208 1 96.5 25 TRP B CA 1
ATOM 3020 C C . TRP B 1 25 ? 15.312 9.359 -0.636 1 96.5 25 TRP B C 1
ATOM 3022 O O . TRP B 1 25 ? 16 8.422 -1.044 1 96.5 25 TRP B O 1
ATOM 3032 N N . LEU B 1 26 ? 14.406 9.25 0.262 1 98.38 26 LEU B N 1
ATOM 3033 C CA . LEU B 1 26 ? 14.031 7.922 0.729 1 98.38 26 LEU B CA 1
ATOM 3034 C C . LEU B 1 26 ? 12.859 7.375 -0.079 1 98.38 26 LEU B C 1
ATOM 3036 O O . LEU B 1 26 ? 12.641 6.16 -0.117 1 98.38 26 LEU B O 1
ATOM 3040 N N . THR B 1 27 ? 12.062 8.203 -0.659 1 98.31 27 THR B N 1
ATOM 3041 C CA . THR B 1 27 ? 10.922 7.918 -1.522 1 98.31 27 THR B CA 1
ATOM 3042 C C . THR B 1 27 ? 10.703 9.047 -2.521 1 98.31 27 THR B C 1
ATOM 3044 O O . THR B 1 27 ? 11.336 10.102 -2.43 1 98.31 27 THR B O 1
ATOM 3047 N N . THR B 1 28 ? 9.922 8.773 -3.613 1 97 28 THR B N 1
ATOM 3048 C CA . THR B 1 28 ? 9.539 9.742 -4.637 1 97 28 THR B CA 1
ATOM 3049 C C . THR B 1 28 ? 10.773 10.352 -5.297 1 97 28 THR B C 1
ATOM 3051 O O . THR B 1 28 ? 10.758 11.523 -5.691 1 97 28 THR B O 1
ATOM 3054 N N . GLY B 1 29 ? 11.867 9.641 -5.324 1 97.88 29 GLY B N 1
ATOM 3055 C CA . GLY B 1 29 ? 13.125 10.148 -5.836 1 97.88 29 GLY B CA 1
ATOM 3056 C C . GLY B 1 29 ? 13.609 9.414 -7.078 1 97.88 29 GLY B C 1
ATOM 3057 O O . GLY B 1 29 ? 12.828 8.711 -7.73 1 97.88 29 GLY B O 1
ATOM 3058 N N . PRO B 1 30 ? 14.844 9.633 -7.426 1 98.44 30 PRO B N 1
ATOM 3059 C CA . PRO B 1 30 ? 15.375 9.164 -8.703 1 98.44 30 PRO B CA 1
ATOM 3060 C C . PRO B 1 30 ? 15.453 7.637 -8.789 1 98.44 30 PRO B C 1
ATOM 3062 O O . PRO B 1 30 ? 15.43 7.074 -9.891 1 98.44 30 PRO B O 1
ATOM 3065 N N . ARG B 1 31 ? 15.57 6.961 -7.664 1 98.75 31 ARG B N 1
ATOM 3066 C CA . ARG B 1 31 ? 15.688 5.508 -7.703 1 98.75 31 ARG B CA 1
ATOM 3067 C C . ARG B 1 31 ? 14.375 4.859 -8.133 1 98.75 31 ARG B C 1
ATOM 3069 O O . ARG B 1 31 ? 14.375 3.744 -8.656 1 98.75 31 ARG B O 1
ATOM 3076 N N . VAL B 1 32 ? 13.219 5.527 -7.887 1 98.88 32 VAL B N 1
ATOM 3077 C CA . VAL B 1 32 ? 11.945 5.043 -8.398 1 98.88 32 VAL B CA 1
ATOM 3078 C C . VAL B 1 32 ? 11.961 5.055 -9.93 1 98.88 32 VAL B C 1
ATOM 3080 O O . VAL B 1 32 ? 11.633 4.051 -10.562 1 98.88 32 VAL B O 1
ATOM 3083 N N . THR B 1 33 ? 12.406 6.152 -10.484 1 98.62 33 THR B N 1
ATOM 3084 C CA . THR B 1 33 ? 12.484 6.301 -11.93 1 98.62 33 THR B CA 1
ATOM 3085 C C . THR B 1 33 ? 13.461 5.289 -12.523 1 98.62 33 THR B C 1
ATOM 3087 O O . THR B 1 33 ? 13.18 4.688 -13.562 1 98.62 33 THR B O 1
ATOM 3090 N N . GLU B 1 34 ? 14.555 5.145 -11.867 1 98.88 34 GLU B N 1
ATOM 3091 C CA . GLU B 1 34 ? 15.57 4.191 -12.32 1 98.88 34 GLU B CA 1
ATOM 3092 C C . GLU B 1 34 ? 15.023 2.768 -12.336 1 98.88 34 GLU B C 1
ATOM 3094 O O . GLU B 1 34 ? 15.219 2.031 -13.305 1 98.88 34 GLU B O 1
ATOM 3099 N N . PHE B 1 35 ? 14.414 2.355 -11.258 1 98.94 35 PHE B N 1
ATOM 3100 C CA . PHE B 1 35 ? 13.867 1.005 -11.172 1 98.94 35 PHE B CA 1
ATOM 3101 C C . PHE B 1 35 ? 12.789 0.79 -12.227 1 98.94 35 PHE B C 1
ATOM 3103 O O . PHE B 1 35 ? 12.719 -0.275 -12.844 1 98.94 35 PHE B O 1
ATOM 3110 N N . GLU B 1 36 ? 11.883 1.788 -12.438 1 98.94 36 GLU B N 1
ATOM 3111 C CA . GLU B 1 36 ? 10.859 1.688 -13.477 1 98.94 36 GLU B CA 1
ATOM 3112 C C . GLU B 1 36 ? 11.492 1.536 -14.859 1 98.94 36 GLU B C 1
ATOM 3114 O O . GLU B 1 36 ? 11.016 0.759 -15.688 1 98.94 36 GLU B O 1
ATOM 3119 N N . ALA B 1 37 ? 12.562 2.232 -15.094 1 98.88 37 ALA B N 1
ATOM 3120 C CA . ALA B 1 37 ? 13.289 2.088 -16.359 1 98.88 37 ALA B CA 1
ATOM 3121 C C . ALA B 1 37 ? 13.898 0.693 -16.484 1 98.88 37 ALA B C 1
ATOM 3123 O O . ALA B 1 37 ? 13.875 0.093 -17.562 1 98.88 37 ALA B O 1
ATOM 3124 N N . ASP B 1 38 ? 14.516 0.211 -15.414 1 98.94 38 ASP B N 1
ATOM 3125 C CA . ASP B 1 38 ? 15.078 -1.135 -15.406 1 98.94 38 ASP B CA 1
ATOM 3126 C C . ASP B 1 38 ? 14 -2.184 -15.68 1 98.94 38 ASP B C 1
ATOM 3128 O O . ASP B 1 38 ? 14.234 -3.141 -16.422 1 98.94 38 ASP B O 1
ATOM 3132 N N . LEU B 1 39 ? 12.844 -2.012 -15.094 1 98.94 39 LEU B N 1
ATOM 3133 C CA . LEU B 1 39 ? 11.719 -2.912 -15.32 1 98.94 39 LEU B CA 1
ATOM 3134 C C . LEU B 1 39 ? 11.289 -2.887 -16.781 1 98.94 39 LEU B C 1
ATOM 3136 O O . LEU B 1 39 ? 10.953 -3.928 -17.359 1 98.94 39 LEU B O 1
ATOM 3140 N N . GLU B 1 40 ? 11.234 -1.7 -17.312 1 98.88 40 GLU B N 1
ATOM 3141 C CA . GLU B 1 40 ? 10.82 -1.559 -18.703 1 98.88 40 GLU B CA 1
ATOM 3142 C C . GLU B 1 40 ? 11.727 -2.365 -19.625 1 98.88 40 GLU B C 1
ATOM 3144 O O . GLU B 1 40 ? 11.25 -2.984 -20.578 1 98.88 40 GLU B O 1
ATOM 3149 N N . ARG B 1 41 ? 13.008 -2.428 -19.375 1 98.44 41 ARG B N 1
ATOM 3150 C CA . ARG B 1 41 ? 13.969 -3.158 -20.203 1 98.44 41 ARG B CA 1
ATOM 3151 C C . ARG B 1 41 ? 13.68 -4.656 -20.172 1 98.44 41 ARG B C 1
ATOM 3153 O O . ARG B 1 41 ? 13.836 -5.34 -21.188 1 98.44 41 ARG B O 1
ATOM 3160 N N . VAL B 1 42 ? 13.219 -5.113 -19.062 1 98.25 42 VAL B N 1
ATOM 3161 C CA . VAL B 1 42 ? 13.008 -6.543 -18.875 1 98.25 42 VAL B CA 1
ATOM 3162 C C . VAL B 1 42 ? 11.602 -6.922 -19.328 1 98.25 42 VAL B C 1
ATOM 3164 O O . VAL B 1 42 ? 11.398 -7.973 -19.938 1 98.25 42 VAL B O 1
ATOM 3167 N N . ALA B 1 43 ? 10.609 -6.078 -19.047 1 98.38 43 ALA B N 1
ATOM 3168 C CA . ALA B 1 43 ? 9.195 -6.363 -19.281 1 98.38 43 ALA B CA 1
ATOM 3169 C C . ALA B 1 43 ? 8.805 -6.043 -20.719 1 98.38 43 ALA B C 1
ATOM 3171 O O . ALA B 1 43 ? 7.793 -6.543 -21.234 1 98.38 43 ALA B O 1
ATOM 3172 N N . GLY B 1 44 ? 9.57 -5.16 -21.375 1 98.69 44 GLY B N 1
ATOM 3173 C CA . GLY B 1 44 ? 9.297 -4.805 -22.75 1 98.69 44 GLY B CA 1
ATOM 3174 C C . GLY B 1 44 ? 8.266 -3.703 -22.891 1 98.69 44 GLY B C 1
ATOM 3175 O O . GLY B 1 44 ? 7.844 -3.373 -24 1 98.69 44 GLY B O 1
ATOM 3176 N N . ALA B 1 45 ? 7.785 -3.123 -21.812 1 98.88 45 ALA B N 1
ATOM 3177 C CA . ALA B 1 45 ? 6.824 -2.021 -21.797 1 98.88 45 ALA B CA 1
ATOM 3178 C C . ALA B 1 45 ? 7.066 -1.1 -20.609 1 98.88 45 ALA B C 1
ATOM 3180 O O . ALA B 1 45 ? 7.582 -1.53 -19.578 1 98.88 45 ALA B O 1
ATOM 3181 N N . PRO B 1 46 ? 6.695 0.2 -20.75 1 98.88 46 PRO B N 1
ATOM 3182 C CA . PRO B 1 46 ? 6.828 1.118 -19.625 1 98.88 46 PRO B CA 1
ATOM 3183 C C . PRO B 1 46 ? 6.109 0.62 -18.375 1 98.88 46 PRO B C 1
ATOM 3185 O O . PRO B 1 46 ? 5.059 -0.018 -18.469 1 98.88 46 PRO B O 1
ATOM 3188 N N . CYS B 1 47 ? 6.695 0.932 -17.203 1 98.88 47 CYS B N 1
ATOM 3189 C CA . CYS B 1 47 ? 6.18 0.411 -15.945 1 98.88 47 CYS B CA 1
ATOM 3190 C C . CYS B 1 47 ? 6.004 1.528 -14.922 1 98.88 47 CYS B C 1
ATOM 3192 O O . CYS B 1 47 ? 6.715 2.535 -14.977 1 98.88 47 CYS B O 1
ATOM 3194 N N . VAL B 1 48 ? 5.066 1.378 -14.039 1 98.88 48 VAL B N 1
ATOM 3195 C CA . VAL B 1 48 ? 4.934 2.154 -12.812 1 98.88 48 VAL B CA 1
ATOM 3196 C C . VAL B 1 48 ? 4.996 1.226 -11.602 1 98.88 48 VAL B C 1
ATOM 3198 O O . VAL B 1 48 ? 4.344 0.179 -11.578 1 98.88 48 VAL B O 1
ATOM 3201 N N . THR B 1 49 ? 5.816 1.571 -10.633 1 98.94 49 THR B N 1
ATOM 3202 C CA . THR B 1 49 ? 5.988 0.719 -9.461 1 98.94 49 THR B CA 1
ATOM 3203 C C . THR B 1 49 ? 4.91 1.009 -8.422 1 98.94 49 THR B C 1
ATOM 3205 O O . THR B 1 49 ? 4.398 2.129 -8.344 1 98.94 49 THR B O 1
ATOM 3208 N N . VAL B 1 50 ? 4.516 0.003 -7.676 1 98.94 50 VAL B N 1
ATOM 3209 C CA . VAL B 1 50 ? 3.564 0.106 -6.57 1 98.94 50 VAL B CA 1
ATOM 3210 C C . VAL B 1 50 ? 4.027 -0.767 -5.406 1 98.94 50 VAL B C 1
ATOM 3212 O O . VAL B 1 50 ? 5.047 -1.453 -5.504 1 98.94 50 VAL B O 1
ATOM 3215 N N . THR B 1 51 ? 3.301 -0.828 -4.352 1 98.88 51 THR B N 1
ATOM 3216 C CA . THR B 1 51 ? 3.771 -1.346 -3.074 1 98.88 51 THR B CA 1
ATOM 3217 C C . THR B 1 51 ? 3.781 -2.871 -3.078 1 98.88 51 THR B C 1
ATOM 3219 O O . THR B 1 51 ? 4.426 -3.496 -2.23 1 98.88 51 THR B O 1
ATOM 3222 N N . ASN B 1 52 ? 3.018 -3.543 -3.912 1 98.88 52 ASN B N 1
ATOM 3223 C CA . ASN B 1 52 ? 3.021 -5 -4.02 1 98.88 52 ASN B CA 1
ATOM 3224 C C . ASN B 1 52 ? 2.145 -5.477 -5.172 1 98.88 52 ASN B C 1
ATOM 3226 O O . ASN B 1 52 ? 1.564 -4.664 -5.895 1 98.88 52 ASN B O 1
ATOM 3230 N N . GLY B 1 53 ? 2.051 -6.789 -5.348 1 98.88 53 GLY B N 1
ATOM 3231 C CA . GLY B 1 53 ? 1.283 -7.367 -6.438 1 98.88 53 GLY B CA 1
ATOM 3232 C C . GLY B 1 53 ? -0.207 -7.109 -6.32 1 98.88 53 GLY B C 1
ATOM 3233 O O . GLY B 1 53 ? -0.884 -6.879 -7.324 1 98.88 53 GLY B O 1
ATOM 3234 N N . THR B 1 54 ? -0.795 -7.156 -5.109 1 98.88 54 THR B N 1
ATOM 3235 C CA . THR B 1 54 ? -2.213 -6.898 -4.887 1 98.88 54 THR B CA 1
ATOM 3236 C C . THR B 1 54 ? -2.568 -5.469 -5.285 1 98.88 54 THR B C 1
ATOM 3238 O O . THR B 1 54 ? -3.557 -5.242 -5.988 1 98.88 54 THR B O 1
ATOM 3241 N N . THR B 1 55 ? -1.727 -4.52 -4.855 1 98.94 55 THR B N 1
ATOM 3242 C CA . THR B 1 55 ? -2.004 -3.127 -5.188 1 98.94 55 THR B CA 1
ATOM 3243 C C . THR B 1 55 ? -1.749 -2.861 -6.668 1 98.94 55 THR B C 1
ATOM 3245 O O . THR B 1 55 ? -2.377 -1.984 -7.262 1 98.94 55 THR B O 1
ATOM 3248 N N . ALA B 1 56 ? -0.872 -3.648 -7.301 1 99 56 ALA B N 1
ATOM 3249 C CA . ALA B 1 56 ? -0.7 -3.559 -8.75 1 99 56 ALA B CA 1
ATOM 3250 C C . ALA B 1 56 ? -1.992 -3.916 -9.477 1 99 56 ALA B C 1
ATOM 3252 O O . ALA B 1 56 ? -2.398 -3.219 -10.414 1 99 56 ALA B O 1
ATOM 3253 N N . LEU B 1 57 ? -2.613 -4.996 -9.039 1 98.94 57 LEU B N 1
ATOM 3254 C CA . LEU B 1 57 ? -3.877 -5.418 -9.641 1 98.94 57 LEU B CA 1
ATOM 3255 C C . LEU B 1 57 ? -4.957 -4.367 -9.422 1 98.94 57 LEU B C 1
ATOM 3257 O O . LEU B 1 57 ? -5.688 -4.016 -10.352 1 98.94 57 LEU B O 1
ATOM 3261 N N . HIS B 1 58 ? -5.047 -3.861 -8.203 1 98.94 58 HIS B N 1
ATOM 3262 C CA . HIS B 1 58 ? -6.016 -2.82 -7.895 1 98.94 58 HIS B CA 1
ATOM 3263 C C . HIS B 1 58 ? -5.805 -1.588 -8.766 1 98.94 58 HIS B C 1
ATOM 3265 O O . HIS B 1 58 ? -6.754 -1.068 -9.359 1 98.94 58 HIS B O 1
ATOM 3271 N N . ALA B 1 59 ? -4.566 -1.148 -8.852 1 98.94 59 ALA B N 1
ATOM 3272 C CA . ALA B 1 59 ? -4.234 0.018 -9.664 1 98.94 59 ALA B CA 1
ATOM 3273 C C . ALA B 1 59 ? -4.539 -0.236 -11.141 1 98.94 59 ALA B C 1
ATOM 3275 O O . ALA B 1 59 ? -5.02 0.657 -11.844 1 98.94 59 ALA B O 1
ATOM 3276 N N . ALA B 1 60 ? -4.215 -1.419 -11.625 1 98.94 60 ALA B N 1
ATOM 3277 C CA . ALA B 1 60 ? -4.461 -1.76 -13.023 1 98.94 60 ALA B CA 1
ATOM 3278 C C . ALA B 1 60 ? -5.949 -1.701 -13.352 1 98.94 60 ALA B C 1
ATOM 3280 O O . ALA B 1 60 ? -6.352 -1.109 -14.352 1 98.94 60 ALA B O 1
ATOM 3281 N N . TYR B 1 61 ? -6.77 -2.312 -12.516 1 98.94 61 TYR B N 1
ATOM 3282 C CA . TYR B 1 61 ? -8.211 -2.297 -12.742 1 98.94 61 TYR B CA 1
ATOM 3283 C C . TYR B 1 61 ? -8.766 -0.878 -12.641 1 98.94 61 TYR B C 1
ATOM 3285 O O . TYR B 1 61 ? -9.617 -0.482 -13.438 1 98.94 61 TYR B O 1
ATOM 3293 N N . ALA B 1 62 ? -8.281 -0.101 -11.641 1 98.88 62 ALA B N 1
ATOM 3294 C CA . ALA B 1 62 ? -8.695 1.294 -11.523 1 98.88 62 ALA B CA 1
ATOM 3295 C C . ALA B 1 62 ? -8.336 2.08 -12.781 1 98.88 62 ALA B C 1
ATOM 3297 O O . ALA B 1 62 ? -9.141 2.859 -13.289 1 98.88 62 ALA B O 1
ATOM 3298 N N . ALA B 1 63 ? -7.125 1.87 -13.25 1 98.88 63 ALA B N 1
ATOM 3299 C CA . ALA B 1 63 ? -6.652 2.545 -14.461 1 98.88 63 ALA B CA 1
ATOM 3300 C C . ALA B 1 63 ? -7.543 2.213 -15.656 1 98.88 63 ALA B C 1
ATOM 3302 O O . ALA B 1 63 ? -7.758 3.057 -16.531 1 98.88 63 ALA B O 1
ATOM 3303 N N . ALA B 1 64 ? -8.062 1.001 -15.68 1 98.81 64 ALA B N 1
ATOM 3304 C CA . ALA B 1 64 ? -8.914 0.537 -16.781 1 98.81 64 ALA B CA 1
ATOM 3305 C C . ALA B 1 64 ? -10.344 1.045 -16.609 1 98.81 64 ALA B C 1
ATOM 3307 O O . ALA B 1 64 ? -11.195 0.781 -17.453 1 98.81 64 ALA B O 1
ATOM 3308 N N . GLY B 1 65 ? -10.641 1.699 -15.531 1 98.44 65 GLY B N 1
ATOM 3309 C CA . GLY B 1 65 ? -11.961 2.266 -15.305 1 98.44 65 GLY B CA 1
ATOM 3310 C C . GLY B 1 65 ? -12.984 1.239 -14.852 1 98.44 65 GLY B C 1
ATOM 3311 O O . GLY B 1 65 ? -14.188 1.434 -15.023 1 98.44 65 GLY B O 1
ATOM 3312 N N . ILE B 1 66 ? -12.547 0.111 -14.328 1 98.69 66 ILE B N 1
ATOM 3313 C CA . ILE B 1 66 ? -13.422 -0.955 -13.859 1 98.69 66 ILE B CA 1
ATOM 3314 C C . ILE B 1 66 ? -14.242 -0.46 -12.672 1 98.69 66 ILE B C 1
ATOM 3316 O O . ILE B 1 66 ? -13.711 0.187 -11.766 1 98.69 66 ILE B O 1
ATOM 3320 N N . GLY B 1 67 ? -15.469 -0.773 -12.625 1 97.88 67 GLY B N 1
ATOM 3321 C CA . GLY B 1 67 ? -16.344 -0.363 -11.531 1 97.88 67 GLY B CA 1
ATOM 3322 C C . GLY B 1 67 ? -17.703 -1.027 -11.57 1 97.88 67 GLY B C 1
ATOM 3323 O O . GLY B 1 67 ? -17.859 -2.102 -12.156 1 97.88 67 GLY B O 1
ATOM 3324 N N . ALA B 1 68 ? -18.641 -0.411 -10.836 1 97.31 68 ALA B N 1
ATOM 3325 C CA . ALA B 1 68 ? -20 -0.933 -10.734 1 97.31 68 ALA B CA 1
ATOM 3326 C C . ALA B 1 68 ? -20.625 -1.118 -12.109 1 97.31 68 ALA B C 1
ATOM 3328 O O . ALA B 1 68 ? -20.547 -0.231 -12.961 1 97.31 68 ALA B O 1
ATOM 3329 N N . GLY B 1 69 ? -21.203 -2.271 -12.328 1 98.12 69 GLY B N 1
ATOM 3330 C CA . GLY B 1 69 ? -21.859 -2.562 -13.594 1 98.12 69 GLY B CA 1
ATOM 3331 C C . GLY B 1 69 ? -20.969 -3.34 -14.555 1 98.12 69 GLY B C 1
ATOM 3332 O O . GLY B 1 69 ? -21.469 -3.932 -15.516 1 98.12 69 GLY B O 1
ATOM 3333 N N . ASP B 1 70 ? -19.688 -3.355 -14.297 1 98.81 70 ASP B N 1
ATOM 3334 C CA . ASP B 1 70 ? -18.75 -4.051 -15.164 1 98.81 70 ASP B CA 1
ATOM 3335 C C . ASP B 1 70 ? -18.562 -5.504 -14.734 1 98.81 70 ASP B C 1
ATOM 3337 O O . ASP B 1 70 ? -18.781 -5.84 -13.562 1 98.81 70 ASP B O 1
ATOM 3341 N N . GLU B 1 71 ? -18.25 -6.305 -15.688 1 98.94 71 GLU B N 1
ATOM 3342 C CA . GLU B 1 71 ? -17.828 -7.672 -15.422 1 98.94 71 GLU B CA 1
ATOM 3343 C C . GLU B 1 71 ? -16.344 -7.859 -15.742 1 98.94 71 GLU B C 1
ATOM 3345 O O . GLU B 1 71 ? -15.844 -7.316 -16.734 1 98.94 71 GLU B O 1
ATOM 3350 N N . VAL B 1 72 ? -15.68 -8.547 -14.898 1 99 72 VAL B N 1
ATOM 3351 C CA . VAL B 1 72 ? -14.305 -8.969 -15.141 1 99 72 VAL B CA 1
ATOM 3352 C C . VAL B 1 72 ? -14.242 -10.492 -15.219 1 99 72 VAL B C 1
ATOM 3354 O O . VAL B 1 72 ? -14.531 -11.188 -14.234 1 99 72 VAL B O 1
ATOM 3357 N N . VAL B 1 73 ? -13.891 -11.023 -16.375 1 99 73 VAL B N 1
ATOM 3358 C CA . VAL B 1 73 ? -13.719 -12.461 -16.562 1 99 73 VAL B CA 1
ATOM 3359 C C . VAL B 1 73 ? -12.305 -12.867 -16.172 1 99 73 VAL B C 1
ATOM 3361 O O . VAL B 1 73 ? -11.328 -12.305 -16.672 1 99 73 VAL B O 1
ATOM 3364 N N . THR B 1 74 ? -12.18 -13.781 -15.266 1 98.94 74 THR B N 1
ATOM 3365 C CA . THR B 1 74 ? -10.852 -14.211 -14.844 1 98.94 74 THR B CA 1
ATOM 3366 C C . THR B 1 74 ? -10.867 -15.664 -14.391 1 98.94 74 THR B C 1
ATOM 3368 O O . THR B 1 74 ? -11.875 -16.359 -14.555 1 98.94 74 THR B O 1
ATOM 3371 N N . THR B 1 75 ? -9.758 -16.188 -13.953 1 98.94 75 THR B N 1
ATOM 3372 C CA . THR B 1 75 ? -9.547 -17.578 -13.547 1 98.94 75 THR B CA 1
ATOM 3373 C C . THR B 1 75 ? -9.758 -17.734 -12.039 1 98.94 75 THR B C 1
ATOM 3375 O O . THR B 1 75 ? -9.469 -16.812 -11.266 1 98.94 75 THR B O 1
ATOM 3378 N N . PRO B 1 76 ? -10.289 -18.891 -11.578 1 98.81 76 PRO B N 1
ATOM 3379 C CA . PRO B 1 76 ? -10.32 -19.156 -10.141 1 98.81 76 PRO B CA 1
ATOM 3380 C C . PRO B 1 76 ? -8.977 -19.656 -9.602 1 98.81 76 PRO B C 1
ATOM 3382 O O . PRO B 1 76 ? -8.781 -19.719 -8.383 1 98.81 76 PRO B O 1
ATOM 3385 N N . MET B 1 77 ? -8.055 -20.078 -10.477 1 98.69 77 MET B N 1
ATOM 3386 C CA . MET B 1 77 ? -6.77 -20.656 -10.086 1 98.69 77 MET B CA 1
ATOM 3387 C C . MET B 1 77 ? -5.711 -19.562 -9.945 1 98.69 77 MET B C 1
ATOM 3389 O O . MET B 1 77 ? -4.793 -19.469 -10.766 1 98.69 77 MET B O 1
ATOM 3393 N N . THR B 1 78 ? -5.855 -18.828 -8.883 1 98.75 78 THR B N 1
ATOM 3394 C CA . THR B 1 78 ? -4.961 -17.703 -8.617 1 98.75 78 THR B CA 1
ATOM 3395 C C . THR B 1 78 ? -5.027 -17.297 -7.148 1 98.75 78 THR B C 1
ATOM 3397 O O . THR B 1 78 ? -5.801 -17.859 -6.379 1 98.75 78 THR B O 1
ATOM 3400 N N . PHE B 1 79 ? -4.109 -16.453 -6.758 1 98.62 79 PHE B N 1
ATOM 3401 C CA . PHE B 1 79 ? -4.254 -15.766 -5.48 1 98.62 79 PHE B CA 1
ATOM 3402 C C . PHE B 1 79 ? -5.492 -14.883 -5.48 1 98.62 79 PHE B C 1
ATOM 3404 O O . PHE B 1 79 ? -5.84 -14.289 -6.504 1 98.62 79 PHE B O 1
ATOM 3411 N N . VAL B 1 80 ? -6.152 -14.695 -4.449 1 98.88 80 VAL B N 1
ATOM 3412 C CA . VAL B 1 80 ? -7.48 -14.109 -4.312 1 98.88 80 VAL B CA 1
ATOM 3413 C C . VAL B 1 80 ? -7.465 -12.672 -4.848 1 98.88 80 VAL B C 1
ATOM 3415 O O . VAL B 1 80 ? -8.461 -12.203 -5.395 1 98.88 80 VAL B O 1
ATOM 3418 N N . ALA B 1 81 ? -6.359 -12 -4.824 1 98.81 81 ALA B N 1
ATOM 3419 C CA . ALA B 1 81 ? -6.254 -10.578 -5.133 1 98.81 81 ALA B CA 1
ATOM 3420 C C . ALA B 1 81 ? -6.59 -10.312 -6.598 1 98.81 81 ALA B C 1
ATOM 3422 O O . ALA B 1 81 ? -7.09 -9.234 -6.941 1 98.81 81 ALA B O 1
ATOM 3423 N N . THR B 1 82 ? -6.324 -11.281 -7.512 1 98.88 82 THR B N 1
ATOM 3424 C CA . THR B 1 82 ? -6.672 -11.109 -8.922 1 98.88 82 THR B CA 1
ATOM 3425 C C . THR B 1 82 ? -8.156 -10.789 -9.07 1 98.88 82 THR B C 1
ATOM 3427 O O . THR B 1 82 ? -8.539 -9.961 -9.898 1 98.88 82 THR B O 1
ATOM 3430 N N . ALA B 1 83 ? -8.93 -11.445 -8.305 1 98.94 83 ALA B N 1
ATOM 3431 C CA . ALA B 1 83 ? -10.375 -11.281 -8.383 1 98.94 83 ALA B CA 1
ATOM 3432 C C . ALA B 1 83 ? -10.852 -10.188 -7.426 1 98.94 83 ALA B C 1
ATOM 3434 O O . ALA B 1 83 ? -11.656 -9.336 -7.805 1 98.94 83 ALA B O 1
ATOM 3435 N N . SER B 1 84 ? -10.367 -10.18 -6.18 1 98.81 84 SER B N 1
ATOM 3436 C CA . SER B 1 84 ? -10.898 -9.289 -5.148 1 98.81 84 SER B CA 1
ATOM 3437 C C . SER B 1 84 ? -10.586 -7.832 -5.469 1 98.81 84 SER B C 1
ATOM 3439 O O . SER B 1 84 ? -11.367 -6.938 -5.125 1 98.81 84 SER B O 1
ATOM 3441 N N . ALA B 1 85 ? -9.492 -7.547 -6.156 1 98.81 85 ALA B N 1
ATOM 3442 C CA . ALA B 1 85 ? -9.156 -6.176 -6.527 1 98.81 85 ALA B CA 1
ATOM 3443 C C . ALA B 1 85 ? -10.219 -5.582 -7.449 1 98.81 85 ALA B C 1
ATOM 3445 O O . ALA B 1 85 ? -10.531 -4.391 -7.363 1 98.81 85 ALA B O 1
ATOM 3446 N N . ALA B 1 86 ? -10.727 -6.375 -8.383 1 98.88 86 ALA B N 1
ATOM 3447 C CA . ALA B 1 86 ? -11.82 -5.938 -9.25 1 98.88 86 ALA B CA 1
ATOM 3448 C C . ALA B 1 86 ? -13.117 -5.789 -8.461 1 98.88 86 ALA B C 1
ATOM 3450 O O . ALA B 1 86 ? -13.844 -4.805 -8.625 1 98.88 86 ALA B O 1
ATOM 3451 N N . ALA B 1 87 ? -13.367 -6.781 -7.621 1 98.75 87 ALA B N 1
ATOM 3452 C CA . ALA B 1 87 ? -14.594 -6.785 -6.828 1 98.75 87 ALA B CA 1
ATOM 3453 C C . ALA B 1 87 ? -14.672 -5.562 -5.922 1 98.75 87 ALA B C 1
ATOM 3455 O O . ALA B 1 87 ? -15.742 -4.984 -5.734 1 98.75 87 ALA B O 1
ATOM 3456 N N . MET B 1 88 ? -13.586 -5.16 -5.363 1 98.06 88 MET B N 1
ATOM 3457 C CA . MET B 1 88 ? -13.531 -4.039 -4.43 1 98.06 88 MET B CA 1
ATOM 3458 C C . MET B 1 88 ? -13.836 -2.725 -5.145 1 98.06 88 MET B C 1
ATOM 3460 O O . MET B 1 88 ? -14.172 -1.728 -4.5 1 98.06 88 MET B O 1
ATOM 3464 N N . LEU B 1 89 ? -13.617 -2.713 -6.457 1 98.12 89 LEU B N 1
ATOM 3465 C CA . LEU B 1 89 ? -13.961 -1.534 -7.242 1 98.12 89 LEU B CA 1
ATOM 3466 C C . LEU B 1 89 ? -15.43 -1.565 -7.645 1 98.12 89 LEU B C 1
ATOM 3468 O O . LEU B 1 89 ? -15.93 -0.632 -8.281 1 98.12 89 LEU B O 1
ATOM 3472 N N . GLY B 1 90 ? -16.125 -2.66 -7.34 1 97.56 90 GLY B N 1
ATOM 3473 C CA . GLY B 1 90 ? -17.562 -2.762 -7.57 1 97.56 90 GLY B CA 1
ATOM 3474 C C . GLY B 1 90 ? -17.906 -3.678 -8.727 1 97.56 90 GLY B C 1
ATOM 3475 O O . GLY B 1 90 ? -19.094 -3.885 -9.023 1 97.56 90 GLY B O 1
ATOM 3476 N N . ALA B 1 91 ? -16.938 -4.273 -9.359 1 98.81 91 ALA B N 1
ATOM 3477 C CA . ALA B 1 91 ? -17.188 -5.121 -10.523 1 98.81 91 ALA B CA 1
ATOM 3478 C C . ALA B 1 91 ? -17.719 -6.492 -10.094 1 98.81 91 ALA B C 1
ATOM 3480 O O . ALA B 1 91 ? -17.484 -6.93 -8.969 1 98.81 91 ALA B O 1
ATOM 3481 N N . THR B 1 92 ? -18.453 -7.129 -10.984 1 98.88 92 THR B N 1
ATOM 3482 C CA . THR B 1 92 ? -18.797 -8.539 -10.852 1 98.88 92 THR B CA 1
ATOM 3483 C C . THR B 1 92 ? -17.719 -9.422 -11.477 1 98.88 92 THR B C 1
ATOM 3485 O O . THR B 1 92 ? -17.406 -9.281 -12.664 1 98.88 92 THR B O 1
ATOM 3488 N N . VAL B 1 93 ? -17.172 -10.273 -10.719 1 98.94 93 VAL B N 1
ATOM 3489 C CA . VAL B 1 93 ? -16.172 -11.195 -11.234 1 98.94 93 VAL B CA 1
ATOM 3490 C C . VAL B 1 93 ? -16.859 -12.414 -11.844 1 98.94 93 VAL B C 1
ATOM 3492 O O . VAL B 1 93 ? -17.734 -13.016 -11.211 1 98.94 93 VAL B O 1
ATOM 3495 N N . VAL B 1 94 ? -16.531 -12.719 -13.008 1 98.94 94 VAL B N 1
ATOM 3496 C CA . VAL B 1 94 ? -17.016 -13.922 -13.672 1 98.94 94 VAL B CA 1
ATOM 3497 C C . VAL B 1 94 ? -15.875 -14.914 -13.844 1 98.94 94 VAL B C 1
ATOM 3499 O O . VAL B 1 94 ? -14.945 -14.68 -14.625 1 98.94 94 VAL B O 1
ATOM 3502 N N . PHE B 1 95 ? -15.977 -16.031 -13.141 1 98.94 95 PHE B N 1
ATOM 3503 C CA . PHE B 1 95 ? -14.914 -17.031 -13.219 1 98.94 95 PHE B CA 1
ATOM 3504 C C . PHE B 1 95 ? -15.109 -17.938 -14.422 1 98.94 95 PHE B C 1
ATOM 3506 O O . PHE B 1 95 ? -16.203 -18.453 -14.656 1 98.94 95 PHE B O 1
ATOM 3513 N N . ALA B 1 96 ? -14.078 -18.062 -15.18 1 98.94 96 ALA B N 1
ATOM 3514 C CA . ALA B 1 96 ? -14 -19.047 -16.266 1 98.94 96 ALA B CA 1
ATOM 3515 C C . ALA B 1 96 ? -13 -20.141 -15.938 1 98.94 96 ALA B C 1
ATOM 3517 O O . ALA B 1 96 ? -12.008 -19.906 -15.242 1 98.94 96 ALA B O 1
ATOM 3518 N N . ASP B 1 97 ? -13.227 -21.344 -16.422 1 98.94 97 ASP B N 1
ATOM 3519 C CA . ASP B 1 97 ? -12.438 -22.516 -16.047 1 98.94 97 ASP B CA 1
ATOM 3520 C C . ASP B 1 97 ? -11.055 -22.469 -16.688 1 98.94 97 ASP B C 1
ATOM 3522 O O . ASP B 1 97 ? -10.719 -21.516 -17.391 1 98.94 97 ASP B O 1
ATOM 3526 N N . VAL B 1 98 ? -10.273 -23.469 -16.375 1 98.94 98 VAL B N 1
ATOM 3527 C CA . VAL B 1 98 ? -8.859 -23.453 -16.734 1 98.94 98 VAL B CA 1
ATOM 3528 C C . VAL B 1 98 ? -8.547 -24.625 -17.672 1 98.94 98 VAL B C 1
ATOM 3530 O O . VAL B 1 98 ? -9.367 -25.531 -17.844 1 98.94 98 VAL B O 1
ATOM 3533 N N . GLU B 1 99 ? -7.379 -24.5 -18.297 1 98.5 99 GLU B N 1
ATOM 3534 C CA . GLU B 1 99 ? -6.844 -25.641 -19.031 1 98.5 99 GLU B CA 1
ATOM 3535 C C . GLU B 1 99 ? -6.293 -26.703 -18.078 1 98.5 99 GLU B C 1
ATOM 3537 O O . GLU B 1 99 ? -5.633 -26.375 -17.094 1 98.5 99 GLU B O 1
ATOM 3542 N N . GLU B 1 100 ? -6.504 -27.953 -18.359 1 96.88 100 GLU B N 1
ATOM 3543 C CA . GLU B 1 100 ? -6.164 -29.062 -17.484 1 96.88 100 GLU B CA 1
ATOM 3544 C C . GLU B 1 100 ? -4.66 -29.141 -17.234 1 96.88 100 GLU B C 1
ATOM 3546 O O . GLU B 1 100 ? -4.223 -29.422 -16.125 1 96.88 100 GLU B O 1
ATOM 3551 N N . ASP B 1 101 ? -3.893 -28.859 -18.25 1 94.88 101 ASP B N 1
ATOM 3552 C CA . ASP B 1 101 ? -2.457 -29.109 -18.172 1 94.88 101 ASP B CA 1
ATOM 3553 C C . ASP B 1 101 ? -1.72 -27.938 -17.531 1 94.88 101 ASP B C 1
ATOM 3555 O O . ASP B 1 101 ? -0.783 -28.125 -16.766 1 94.88 101 ASP B O 1
ATOM 3559 N N . THR B 1 102 ? -2.156 -26.688 -17.812 1 96.81 102 THR B N 1
ATOM 3560 C CA . THR B 1 102 ? -1.38 -25.516 -17.406 1 96.81 102 THR B CA 1
ATOM 3561 C C . THR B 1 102 ? -2.027 -24.828 -16.219 1 96.81 102 THR B C 1
ATOM 3563 O O . THR B 1 102 ? -1.393 -24.016 -15.539 1 96.81 102 THR B O 1
ATOM 3566 N N . ALA B 1 103 ? -3.328 -25.125 -16 1 98.31 103 ALA B N 1
ATOM 3567 C CA . ALA B 1 103 ? -4.141 -24.453 -14.984 1 98.31 103 ALA B CA 1
ATOM 3568 C C . ALA B 1 103 ? -4.324 -22.969 -15.32 1 98.31 103 ALA B C 1
ATOM 3570 O O . ALA B 1 103 ? -4.871 -22.219 -14.516 1 98.31 103 ALA B O 1
ATOM 3571 N N . ASN B 1 104 ? -3.875 -22.484 -16.5 1 98.81 104 ASN B N 1
ATOM 3572 C CA . ASN B 1 104 ? -4.16 -21.141 -16.984 1 98.81 104 ASN B CA 1
ATOM 3573 C C . ASN B 1 104 ? -5.602 -21 -17.469 1 98.81 104 ASN B C 1
ATOM 3575 O O . ASN B 1 104 ? -6.258 -22.016 -17.75 1 98.81 104 ASN B O 1
ATOM 3579 N N . LEU B 1 105 ? -6.031 -19.766 -17.531 1 98.94 105 LEU B N 1
ATOM 3580 C CA . LEU B 1 105 ? -7.363 -19.469 -18.031 1 98.94 105 LEU B CA 1
ATOM 3581 C C . LEU B 1 105 ? -7.59 -20.125 -19.391 1 98.94 105 LEU B C 1
ATOM 3583 O O . LEU B 1 105 ? -6.789 -19.938 -20.312 1 98.94 105 LEU B O 1
ATOM 3587 N N . ASP B 1 106 ? -8.664 -20.969 -19.5 1 98.94 106 ASP B N 1
ATOM 3588 C CA . ASP B 1 106 ? -9.039 -21.562 -20.766 1 98.94 106 ASP B CA 1
ATOM 3589 C C . ASP B 1 106 ? -9.688 -20.547 -21.703 1 98.94 106 ASP B C 1
ATOM 3591 O O . ASP B 1 106 ? -10.766 -20.031 -21.406 1 98.94 106 ASP B O 1
ATOM 3595 N N . PRO B 1 107 ? -9.055 -20.328 -22.859 1 98.88 107 PRO B N 1
ATOM 3596 C CA . PRO B 1 107 ? -9.641 -19.328 -23.75 1 98.88 107 PRO B CA 1
ATOM 3597 C C . PRO B 1 107 ? -11.07 -19.672 -24.156 1 98.88 107 PRO B C 1
ATOM 3599 O O . PRO B 1 107 ? -11.914 -18.781 -24.281 1 98.88 107 PRO B O 1
ATOM 3602 N N . ALA B 1 108 ? -11.352 -20.922 -24.375 1 98.88 108 ALA B N 1
ATOM 3603 C CA . ALA B 1 108 ? -12.711 -21.297 -24.75 1 98.88 108 ALA B CA 1
ATOM 3604 C C . ALA B 1 108 ? -13.695 -20.969 -23.625 1 98.88 108 ALA B C 1
ATOM 3606 O O . ALA B 1 108 ? -14.805 -20.484 -23.875 1 98.88 108 ALA B O 1
ATOM 3607 N N . ALA B 1 109 ? -13.344 -21.281 -22.391 1 98.94 109 ALA B N 1
ATOM 3608 C CA . ALA B 1 109 ? -14.18 -20.953 -21.234 1 98.94 109 ALA B CA 1
ATOM 3609 C C . ALA B 1 109 ? -14.344 -19.438 -21.094 1 98.94 109 ALA B C 1
ATOM 3611 O O . ALA B 1 109 ? -15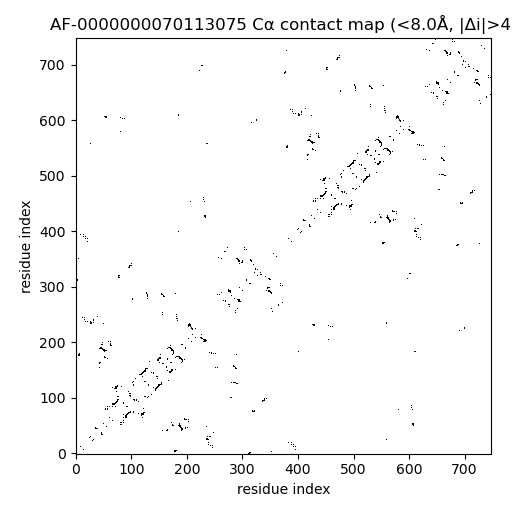.43 -18.953 -20.766 1 98.94 109 ALA B O 1
ATOM 3612 N N . ALA B 1 110 ? -13.281 -18.703 -21.297 1 98.94 110 ALA B N 1
ATOM 3613 C CA . ALA B 1 110 ? -13.344 -17.25 -21.234 1 98.94 110 ALA B CA 1
ATOM 3614 C C . ALA B 1 110 ? -14.297 -16.703 -22.297 1 98.94 110 ALA B C 1
ATOM 3616 O O . ALA B 1 110 ? -15.109 -15.812 -22 1 98.94 110 ALA B O 1
ATOM 3617 N N . GLU B 1 111 ? -14.148 -17.203 -23.469 1 98.88 111 GLU B N 1
ATOM 3618 C CA . GLU B 1 111 ? -15.008 -16.75 -24.562 1 98.88 111 GLU B CA 1
ATOM 3619 C C . GLU B 1 111 ? -16.484 -16.969 -24.219 1 98.88 111 GLU B C 1
ATOM 3621 O O . GLU B 1 111 ? -17.312 -16.094 -24.484 1 98.88 111 GLU B O 1
ATOM 3626 N N . ALA B 1 112 ? -16.781 -18.078 -23.641 1 98.81 112 ALA B N 1
ATOM 3627 C CA . ALA B 1 112 ? -18.156 -18.406 -23.281 1 98.81 112 ALA B CA 1
ATOM 3628 C C . ALA B 1 112 ? -18.656 -17.516 -22.172 1 98.81 112 ALA B C 1
ATOM 3630 O O . ALA B 1 112 ? -19.875 -17.297 -22.031 1 98.81 112 ALA B O 1
ATOM 3631 N N . ALA B 1 113 ? -17.766 -16.906 -21.375 1 98.75 113 ALA B N 1
ATOM 3632 C CA . ALA B 1 113 ? -18.125 -16.141 -20.188 1 98.75 113 ALA B CA 1
ATOM 3633 C C . ALA B 1 113 ? -18.312 -14.664 -20.531 1 98.75 113 ALA B C 1
ATOM 3635 O O . ALA B 1 113 ? -18.922 -13.914 -19.781 1 98.75 113 ALA B O 1
ATOM 3636 N N . VAL B 1 114 ? -17.828 -14.242 -21.625 1 98.62 114 VAL B N 1
ATOM 3637 C CA . VAL B 1 114 ? -17.859 -12.836 -22.016 1 98.62 114 VAL B CA 1
ATOM 3638 C C . VAL B 1 114 ? -19.281 -12.414 -22.359 1 98.62 114 VAL B C 1
ATOM 3640 O O . VAL B 1 114 ? -20.031 -13.172 -22.984 1 98.62 114 VAL B O 1
ATOM 3643 N N . THR B 1 115 ? -19.688 -11.305 -21.922 1 98.44 115 THR B N 1
ATOM 3644 C CA . THR B 1 115 ? -20.953 -10.672 -22.25 1 98.44 115 THR B CA 1
ATOM 3645 C C . THR B 1 115 ? -20.75 -9.227 -22.688 1 98.44 115 THR B C 1
ATOM 3647 O O . THR B 1 115 ? -19.609 -8.781 -22.844 1 98.44 115 THR B O 1
ATOM 3650 N N . GLY B 1 116 ? -21.891 -8.531 -22.906 1 97.88 116 GLY B N 1
ATOM 3651 C CA . GLY B 1 116 ? -21.828 -7.117 -23.234 1 97.88 116 GLY B CA 1
ATOM 3652 C C . GLY B 1 116 ? -21.344 -6.254 -22.094 1 97.88 116 GLY B C 1
ATOM 3653 O O . GLY B 1 116 ? -20.953 -5.102 -22.297 1 97.88 116 GLY B O 1
ATOM 3654 N N . ARG B 1 117 ? -21.281 -6.789 -20.906 1 98.5 117 ARG B N 1
ATOM 3655 C CA . ARG B 1 117 ? -20.875 -6.047 -19.703 1 98.5 117 ARG B CA 1
ATOM 3656 C C . ARG B 1 117 ? -19.406 -6.301 -19.375 1 98.5 117 ARG B C 1
ATOM 3658 O O . ARG B 1 117 ? -18.859 -5.688 -18.453 1 98.5 117 ARG B O 1
ATOM 3665 N N . THR B 1 118 ? -18.75 -7.203 -20.109 1 98.88 118 THR B N 1
ATOM 3666 C CA . THR B 1 118 ? -17.344 -7.508 -19.828 1 98.88 118 THR B CA 1
ATOM 3667 C C . THR B 1 118 ? -16.453 -6.324 -20.188 1 98.88 118 THR B C 1
ATOM 3669 O O . THR B 1 118 ? -16.469 -5.848 -21.328 1 98.88 118 THR B O 1
ATOM 3672 N N . ARG B 1 119 ? -15.68 -5.895 -19.188 1 98.88 119 ARG B N 1
ATOM 3673 C CA . ARG B 1 119 ? -14.797 -4.754 -19.406 1 98.88 119 ARG B CA 1
ATOM 3674 C C . ARG B 1 119 ? -13.328 -5.156 -19.281 1 98.88 119 ARG B C 1
ATOM 3676 O O . ARG B 1 119 ? -12.438 -4.414 -19.703 1 98.88 119 ARG B O 1
ATOM 3683 N N . ALA B 1 120 ? -13.07 -6.336 -18.734 1 98.94 120 ALA B N 1
ATOM 3684 C CA . ALA B 1 120 ? -11.703 -6.855 -18.656 1 98.94 120 ALA B CA 1
ATOM 3685 C C . ALA B 1 120 ? -11.703 -8.383 -18.719 1 98.94 120 ALA B C 1
ATOM 3687 O O . ALA B 1 120 ? -12.609 -9.031 -18.188 1 98.94 120 ALA B O 1
ATOM 3688 N N . VAL B 1 121 ? -10.805 -8.914 -19.375 1 99 121 VAL B N 1
ATOM 3689 C CA . VAL B 1 121 ? -10.391 -10.312 -19.281 1 99 121 VAL B CA 1
ATOM 3690 C C . VAL B 1 121 ? -9.008 -10.398 -18.641 1 99 121 VAL B C 1
ATOM 3692 O O . VAL B 1 121 ? -8.031 -9.867 -19.188 1 99 121 VAL B O 1
ATOM 3695 N N . ALA B 1 122 ? -8.969 -11.008 -17.5 1 98.94 122 ALA B N 1
ATOM 3696 C CA . ALA B 1 122 ? -7.719 -11.055 -16.734 1 98.94 122 ALA B CA 1
ATOM 3697 C C . ALA B 1 122 ? -7.195 -12.484 -16.641 1 98.94 122 ALA B C 1
ATOM 3699 O O . ALA B 1 122 ? -7.836 -13.352 -16.031 1 98.94 122 ALA B O 1
ATOM 3700 N N . ALA B 1 123 ? -6.098 -12.742 -17.234 1 98.94 123 ALA B N 1
ATOM 3701 C CA . ALA B 1 123 ? -5.426 -14.039 -17.141 1 98.94 123 ALA B CA 1
ATOM 3702 C C . ALA B 1 123 ? -4.305 -14 -16.109 1 98.94 123 ALA B C 1
ATOM 3704 O O . ALA B 1 123 ? -3.855 -12.922 -15.703 1 98.94 123 ALA B O 1
ATOM 3705 N N . VAL B 1 124 ? -3.979 -15.094 -15.602 1 98.88 124 VAL B N 1
ATOM 3706 C CA . VAL B 1 124 ? -2.861 -15.289 -14.688 1 98.88 124 VAL B CA 1
ATOM 3707 C C . VAL B 1 124 ? -1.822 -16.203 -15.32 1 98.88 124 VAL B C 1
ATOM 3709 O O . VAL B 1 124 ? -2.172 -17.234 -15.914 1 98.88 124 VAL B O 1
ATOM 3712 N N . ASP B 1 125 ? -0.563 -15.758 -15.312 1 98.81 125 ASP B N 1
ATOM 3713 C CA . ASP B 1 125 ? 0.529 -16.625 -15.75 1 98.81 125 ASP B CA 1
ATOM 3714 C C . ASP B 1 125 ? 0.92 -17.609 -14.648 1 98.81 125 ASP B C 1
ATOM 3716 O O . ASP B 1 125 ? 1.984 -17.484 -14.039 1 98.81 125 ASP B O 1
ATOM 3720 N N . TYR B 1 126 ? 0.105 -18.609 -14.492 1 98.69 126 TYR B N 1
ATOM 3721 C CA . TYR B 1 126 ? 0.232 -19.547 -13.375 1 98.69 126 TYR B CA 1
ATOM 3722 C C . TYR B 1 126 ? 1.588 -20.25 -13.398 1 98.69 126 TYR B C 1
ATOM 3724 O O . TYR B 1 126 ? 2.018 -20.75 -14.438 1 98.69 126 TYR B O 1
ATOM 3732 N N . ALA B 1 127 ? 2.334 -20.156 -12.25 1 98.31 127 ALA B N 1
ATOM 3733 C CA . ALA B 1 127 ? 3.627 -20.797 -12.016 1 98.31 127 ALA B CA 1
ATOM 3734 C C . ALA B 1 127 ? 4.699 -20.219 -12.938 1 98.31 127 ALA B C 1
ATOM 3736 O O . ALA B 1 127 ? 5.762 -20.812 -13.117 1 98.31 127 ALA B O 1
ATOM 3737 N N . GLY B 1 128 ? 4.418 -19.078 -13.547 1 98.38 128 GLY B N 1
ATOM 3738 C CA . GLY B 1 128 ? 5.387 -18.422 -14.414 1 98.38 128 GLY B CA 1
ATOM 3739 C C . GLY B 1 128 ? 5.227 -18.797 -15.875 1 98.38 128 GLY B C 1
ATOM 3740 O O . GLY B 1 128 ? 6.059 -18.438 -16.719 1 98.38 128 GLY B O 1
ATOM 3741 N N . VAL B 1 129 ? 4.188 -19.578 -16.203 1 98.44 129 VAL B N 1
ATOM 3742 C CA . VAL B 1 129 ? 3.883 -20 -17.562 1 98.44 129 VAL B CA 1
ATOM 3743 C C . VAL B 1 129 ? 2.846 -19.062 -18.188 1 98.44 129 VAL B C 1
ATOM 3745 O O . VAL B 1 129 ? 1.684 -19.062 -17.766 1 98.44 129 VAL B O 1
ATOM 3748 N N . PRO B 1 130 ? 3.25 -18.281 -19.188 1 98.62 130 PRO B N 1
ATOM 3749 C CA . PRO B 1 130 ? 2.305 -17.344 -19.812 1 98.62 130 PRO B CA 1
ATOM 3750 C C . PRO B 1 130 ? 1.054 -18.047 -20.328 1 98.62 130 PRO B C 1
ATOM 3752 O O . PRO B 1 130 ? 1.142 -19.156 -20.875 1 98.62 130 PRO B O 1
ATOM 3755 N N . ALA B 1 131 ? -0.096 -17.406 -20.156 1 98.69 131 ALA B N 1
ATOM 3756 C CA . ALA B 1 131 ? -1.354 -17.906 -20.703 1 98.69 131 ALA B CA 1
ATOM 3757 C C . ALA B 1 131 ? -1.365 -17.797 -22.234 1 98.69 131 ALA B C 1
ATOM 3759 O O . ALA B 1 131 ? -0.379 -17.359 -22.828 1 98.69 131 ALA B O 1
ATOM 3760 N N . ASP B 1 132 ? -2.451 -18.312 -22.844 1 98.56 132 ASP B N 1
ATOM 3761 C CA . ASP B 1 132 ? -2.602 -18.219 -24.297 1 98.56 132 ASP B CA 1
ATOM 3762 C C . ASP B 1 132 ? -3.082 -16.828 -24.703 1 98.5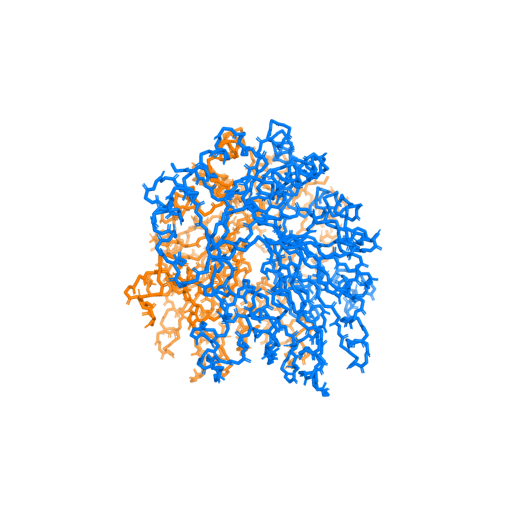6 132 ASP B C 1
ATOM 3764 O O . ASP B 1 132 ? -4.23 -16.656 -25.109 1 98.56 132 ASP B O 1
ATOM 3768 N N . TYR B 1 133 ? -2.158 -15.859 -24.703 1 98.69 133 TYR B N 1
ATOM 3769 C CA . TYR B 1 133 ? -2.51 -14.461 -24.891 1 98.69 133 TYR B CA 1
ATOM 3770 C C . TYR B 1 133 ? -2.924 -14.188 -26.328 1 98.69 133 TYR B C 1
ATOM 3772 O O . TYR B 1 133 ? -3.609 -13.195 -26.609 1 98.69 133 TYR B O 1
ATOM 3780 N N . GLU B 1 134 ? -2.49 -15.008 -27.281 1 98.31 134 GLU B N 1
ATOM 3781 C CA . GLU B 1 134 ? -2.971 -14.836 -28.656 1 98.31 134 GLU B CA 1
ATOM 3782 C C . GLU B 1 134 ? -4.484 -15.016 -28.734 1 98.31 134 GLU B C 1
ATOM 3784 O O . GLU B 1 134 ? -5.184 -14.18 -29.297 1 98.31 134 GLU B O 1
ATOM 3789 N N . ARG B 1 135 ? -4.973 -16.062 -28.188 1 98.62 135 ARG B N 1
ATOM 3790 C CA . ARG B 1 135 ? -6.406 -16.328 -28.219 1 98.62 135 ARG B CA 1
ATOM 3791 C C . ARG B 1 135 ? -7.156 -15.391 -27.281 1 98.62 135 ARG B C 1
ATOM 3793 O O . ARG B 1 135 ? -8.234 -14.898 -27.625 1 98.62 135 ARG B O 1
ATOM 3800 N N . LEU B 1 136 ? -6.629 -15.086 -26.141 1 98.88 136 LEU B N 1
ATOM 3801 C CA . LEU B 1 136 ? -7.293 -14.211 -25.188 1 98.88 136 LEU B CA 1
ATOM 3802 C C . LEU B 1 136 ? -7.391 -12.789 -25.719 1 98.88 136 LEU B C 1
ATOM 3804 O O . LEU B 1 136 ? -8.359 -12.078 -25.453 1 98.88 136 LEU B O 1
ATOM 3808 N N . ARG B 1 137 ? -6.398 -12.375 -26.469 1 98.75 137 ARG B N 1
ATOM 3809 C CA . ARG B 1 137 ? -6.438 -11.07 -27.109 1 98.75 137 ARG B CA 1
ATOM 3810 C C . ARG B 1 137 ? -7.617 -10.969 -28.078 1 98.75 137 ARG B C 1
ATOM 3812 O O . ARG B 1 137 ? -8.336 -9.969 -28.078 1 98.75 137 ARG B O 1
ATOM 3819 N N . LYS B 1 138 ? -7.801 -11.992 -28.891 1 98.75 138 LYS B N 1
ATOM 3820 C CA . LYS B 1 138 ? -8.922 -12.008 -29.812 1 98.75 138 LYS B CA 1
ATOM 3821 C C . LYS B 1 138 ? -10.25 -11.898 -29.078 1 98.75 138 LYS B C 1
ATOM 3823 O O . LYS B 1 138 ? -11.148 -11.172 -29.516 1 98.75 138 LYS B O 1
ATOM 3828 N N . ILE B 1 139 ? -10.352 -12.602 -28.016 1 98.81 139 ILE B N 1
ATOM 3829 C CA . ILE B 1 139 ? -11.57 -12.617 -27.203 1 98.81 139 ILE B CA 1
ATOM 3830 C C . ILE B 1 139 ? -11.805 -11.234 -26.609 1 98.81 139 ILE B C 1
ATOM 3832 O O . ILE B 1 139 ? -12.906 -10.695 -26.688 1 98.81 139 ILE B O 1
ATOM 3836 N N . SER B 1 140 ? -10.773 -10.617 -25.984 1 98.69 140 SER B N 1
ATOM 3837 C CA . SER B 1 140 ? -10.898 -9.305 -25.344 1 98.69 140 SER B CA 1
ATOM 3838 C C . SER B 1 140 ? -11.227 -8.227 -26.359 1 98.69 140 SER B C 1
ATOM 3840 O O . SER B 1 140 ? -12.078 -7.367 -26.125 1 98.69 140 SER B O 1
ATOM 3842 N N . ASP B 1 141 ? -10.586 -8.297 -27.531 1 98.25 141 ASP B N 1
ATOM 3843 C CA . ASP B 1 141 ? -10.828 -7.324 -28.578 1 98.25 141 ASP B CA 1
ATOM 3844 C C . ASP B 1 141 ? -12.273 -7.402 -29.078 1 98.25 141 ASP B C 1
ATOM 3846 O O . ASP B 1 141 ? -12.922 -6.379 -29.281 1 98.25 141 ASP B O 1
ATOM 3850 N N . SER B 1 142 ? -12.695 -8.609 -29.281 1 97.94 142 SER B N 1
ATOM 3851 C CA . SER B 1 142 ? -14.055 -8.805 -29.766 1 97.94 142 SER B CA 1
ATOM 3852 C C . SER B 1 142 ? -15.086 -8.258 -28.781 1 97.94 142 SER B C 1
ATOM 3854 O O . SER B 1 142 ? -16.141 -7.773 -29.188 1 97.94 142 SER B O 1
ATOM 3856 N N . ALA B 1 143 ? -14.781 -8.266 -27.516 1 97.81 143 ALA B N 1
ATOM 3857 C CA . ALA B 1 143 ? -15.695 -7.82 -26.469 1 97.81 143 ALA B CA 1
ATOM 3858 C C . ALA B 1 143 ? -15.5 -6.336 -26.172 1 97.81 143 ALA B C 1
ATOM 3860 O O . ALA B 1 143 ? -16.266 -5.742 -25.422 1 97.81 143 ALA B O 1
ATOM 3861 N N . GLY B 1 144 ? -14.453 -5.75 -26.75 1 98.12 144 GLY B N 1
ATOM 3862 C CA . GLY B 1 144 ? -14.109 -4.383 -26.391 1 98.12 144 GLY B CA 1
ATOM 3863 C C . GLY B 1 144 ? -13.586 -4.262 -24.969 1 98.12 144 GLY B C 1
ATOM 3864 O O . GLY B 1 144 ? -13.766 -3.229 -24.328 1 98.12 144 GLY B O 1
ATOM 3865 N N . ALA B 1 145 ? -13.031 -5.316 -24.438 1 98.75 145 ALA B N 1
ATOM 3866 C CA . ALA B 1 145 ? -12.531 -5.383 -23.078 1 98.75 145 ALA B CA 1
ATOM 3867 C C . ALA B 1 145 ? -11.016 -5.219 -23.031 1 98.75 145 ALA B C 1
ATOM 3869 O O . ALA B 1 145 ? -10.328 -5.539 -24 1 98.75 145 ALA B O 1
ATOM 3870 N N . VAL B 1 146 ? -10.5 -4.68 -21.938 1 98.88 146 VAL B N 1
ATOM 3871 C CA . VAL B 1 146 ? -9.055 -4.629 -21.719 1 98.88 146 VAL B CA 1
ATOM 3872 C C . VAL B 1 146 ? -8.539 -6.016 -21.344 1 98.88 146 VAL B C 1
ATOM 3874 O O . VAL B 1 146 ? -9.203 -6.75 -20.609 1 98.88 146 VAL B O 1
ATOM 3877 N N . LEU B 1 147 ? -7.398 -6.398 -21.922 1 98.94 147 LEU B N 1
ATOM 3878 C CA . LEU B 1 147 ? -6.707 -7.625 -21.531 1 98.94 147 LEU B CA 1
ATOM 3879 C C . LEU B 1 147 ? -5.703 -7.348 -20.422 1 98.94 147 LEU B C 1
ATOM 3881 O O . LEU B 1 147 ? -4.805 -6.52 -20.578 1 98.94 147 LEU B O 1
ATOM 3885 N N . VAL B 1 148 ? -5.891 -7.984 -19.281 1 99 148 VAL B N 1
ATOM 3886 C CA . VAL B 1 148 ? -5.02 -7.824 -18.125 1 99 148 VAL B CA 1
ATOM 3887 C C . VAL B 1 148 ? -4.258 -9.125 -17.859 1 99 148 VAL B C 1
ATOM 3889 O O . VAL B 1 148 ? -4.84 -10.211 -17.891 1 99 148 VAL B O 1
ATOM 3892 N N . ALA B 1 149 ? -2.957 -9.039 -17.656 1 98.94 149 ALA B N 1
ATOM 3893 C CA . ALA B 1 149 ? -2.127 -10.172 -17.266 1 98.94 149 ALA B CA 1
ATOM 3894 C C . ALA B 1 149 ? -1.646 -10.031 -15.82 1 98.94 149 ALA B C 1
ATOM 3896 O O . ALA B 1 149 ? -0.942 -9.07 -15.484 1 98.94 149 ALA B O 1
ATOM 3897 N N . ASP B 1 150 ? -2.135 -10.891 -14.969 1 98.94 150 ASP B N 1
ATOM 3898 C CA . ASP B 1 150 ? -1.462 -11.055 -13.688 1 98.94 150 ASP B CA 1
ATOM 3899 C C . ASP B 1 150 ? -0.203 -11.906 -13.828 1 98.94 150 ASP B C 1
ATOM 3901 O O . ASP B 1 150 ? -0.277 -13.141 -13.836 1 98.94 150 ASP B O 1
ATOM 3905 N N . ALA B 1 151 ? 0.908 -11.234 -13.883 1 98.94 151 ALA B N 1
ATOM 3906 C CA . ALA B 1 151 ? 2.201 -11.867 -14.117 1 98.94 151 ALA B CA 1
ATOM 3907 C C . ALA B 1 151 ? 3.055 -11.852 -12.852 1 98.94 151 ALA B C 1
ATOM 3909 O O . ALA B 1 151 ? 4.277 -11.719 -12.922 1 98.94 151 ALA B O 1
ATOM 3910 N N . ALA B 1 152 ? 2.365 -11.961 -11.719 1 98.81 152 ALA B N 1
ATOM 3911 C CA . ALA B 1 152 ? 3.074 -12 -10.438 1 98.81 152 ALA B CA 1
ATOM 3912 C C . ALA B 1 152 ? 4.121 -13.109 -10.43 1 98.81 152 ALA B C 1
ATOM 3914 O O . ALA B 1 152 ? 5.137 -13.008 -9.734 1 98.81 152 ALA B O 1
ATOM 3915 N N . HIS B 1 153 ? 3.938 -14.156 -11.25 1 98.62 153 HIS B N 1
ATOM 3916 C CA . HIS B 1 153 ? 4.84 -15.305 -11.312 1 98.62 153 HIS B CA 1
ATOM 3917 C C . HIS B 1 153 ? 5.773 -15.211 -12.516 1 98.62 153 HIS B C 1
ATOM 3919 O O . HIS B 1 153 ? 6.625 -16.078 -12.711 1 98.62 153 HIS B O 1
ATOM 3925 N N . ALA B 1 154 ? 5.691 -14.133 -13.359 1 98.75 154 ALA B N 1
ATOM 3926 C CA . ALA B 1 154 ? 6.152 -14.438 -14.711 1 98.75 154 ALA B CA 1
ATOM 3927 C C . ALA B 1 154 ? 7.117 -13.359 -15.219 1 98.75 154 ALA B C 1
ATOM 3929 O O . ALA B 1 154 ? 7.457 -13.336 -16.406 1 98.75 154 ALA B O 1
ATOM 3930 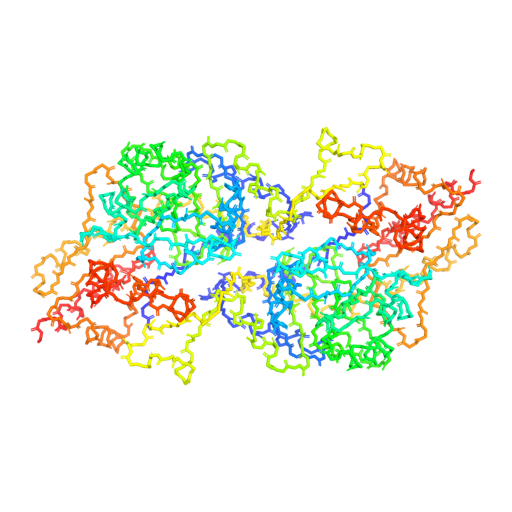N N . ILE B 1 155 ? 7.492 -12.359 -14.391 1 98.62 155 ILE B N 1
ATOM 3931 C CA . ILE B 1 155 ? 8.539 -11.469 -14.883 1 98.62 155 ILE B CA 1
ATOM 3932 C C . ILE B 1 155 ? 9.75 -12.289 -15.328 1 98.62 155 ILE B C 1
ATOM 3934 O O . ILE B 1 155 ? 10.172 -13.211 -14.625 1 98.62 155 ILE B O 1
ATOM 3938 N N . GLY B 1 156 ? 10.281 -11.992 -16.5 1 98.25 156 GLY B N 1
ATOM 3939 C CA . GLY B 1 156 ? 11.383 -12.742 -17.062 1 98.25 156 GLY B CA 1
ATOM 3940 C C . GLY B 1 156 ? 10.938 -13.82 -18.031 1 98.25 156 GLY B C 1
ATOM 3941 O O . GLY B 1 156 ? 11.75 -14.375 -18.781 1 98.25 156 GLY B O 1
ATOM 3942 N N . SER B 1 157 ? 9.641 -14.227 -18.047 1 98.69 157 SER B N 1
ATOM 3943 C CA . SER B 1 157 ? 9.109 -15.195 -19 1 98.69 157 SER B CA 1
ATOM 3944 C C . SER B 1 157 ? 8.898 -14.562 -20.375 1 98.69 157 SER B C 1
ATOM 3946 O O . SER B 1 157 ? 8.773 -13.336 -20.484 1 98.69 157 SER B O 1
ATOM 3948 N N . VAL B 1 158 ? 8.906 -15.383 -21.375 1 98.56 158 VAL B N 1
ATOM 3949 C CA . VAL B 1 158 ? 8.75 -14.945 -22.766 1 98.56 158 VAL B CA 1
ATOM 3950 C C . VAL B 1 158 ? 7.617 -15.734 -23.422 1 98.56 158 VAL B C 1
ATOM 3952 O O . VAL B 1 158 ? 7.516 -16.953 -23.266 1 98.56 158 VAL B O 1
ATOM 3955 N N . TYR B 1 159 ? 6.684 -15.055 -24.031 1 98.62 159 TYR B N 1
ATOM 3956 C CA . TYR B 1 159 ? 5.574 -15.625 -24.781 1 98.62 159 TYR B CA 1
ATOM 3957 C C . TYR B 1 159 ? 5.715 -15.336 -26.266 1 98.62 159 TYR B C 1
ATOM 3959 O O . TYR B 1 159 ? 5.562 -14.188 -26.703 1 98.62 159 TYR B O 1
ATOM 3967 N N . ARG B 1 160 ? 6.012 -16.406 -27.078 1 97.94 160 ARG B N 1
ATOM 3968 C CA . ARG B 1 160 ? 6.172 -16.312 -28.531 1 97.94 160 ARG B CA 1
ATOM 3969 C C . ARG B 1 160 ? 7.133 -15.188 -28.906 1 97.94 160 ARG B C 1
ATOM 3971 O O . ARG B 1 160 ? 6.812 -14.344 -29.734 1 97.94 160 ARG B O 1
ATOM 3978 N N . GLY B 1 161 ? 8.219 -15.109 -28.203 1 97.81 161 GLY B N 1
ATOM 3979 C CA . GLY B 1 161 ? 9.32 -14.211 -28.5 1 97.81 161 GLY B CA 1
ATOM 3980 C C . GLY B 1 161 ? 9.156 -12.844 -27.859 1 97.81 161 GLY B C 1
ATOM 3981 O O . GLY B 1 161 ? 10.055 -12 -27.953 1 97.81 161 GLY B O 1
ATOM 3982 N N . ARG B 1 162 ? 8.094 -12.594 -27.188 1 98.31 162 ARG B N 1
ATOM 3983 C CA . ARG B 1 162 ? 7.84 -11.305 -26.562 1 98.31 162 ARG B CA 1
ATOM 3984 C C . ARG B 1 162 ? 7.895 -11.414 -25.031 1 98.31 162 ARG B C 1
ATOM 3986 O O . ARG B 1 162 ? 7.324 -12.336 -24.453 1 98.31 162 ARG B O 1
ATOM 3993 N N . PRO B 1 163 ? 8.633 -10.477 -24.422 1 98.56 163 PRO B N 1
ATOM 3994 C CA . PRO B 1 163 ? 8.664 -10.516 -22.953 1 98.56 163 PRO B CA 1
ATOM 3995 C C . PRO B 1 163 ? 7.289 -10.305 -22.328 1 98.56 163 PRO B C 1
ATOM 3997 O O . PRO B 1 163 ? 6.504 -9.492 -22.812 1 98.56 163 PRO B O 1
ATOM 4000 N N . VAL B 1 164 ? 7.129 -11.07 -21.219 1 97.88 164 VAL B N 1
ATOM 4001 C CA . VAL B 1 164 ? 5.918 -10.844 -20.438 1 97.88 164 VAL B CA 1
ATOM 4002 C C . VAL B 1 164 ? 5.918 -9.414 -19.906 1 97.88 164 VAL B C 1
ATOM 4004 O O . VAL B 1 164 ? 6.879 -8.984 -19.25 1 97.88 164 VAL B O 1
ATOM 4007 N N . GLY B 1 165 ? 5.121 -8.586 -20.094 1 98.38 165 GLY B N 1
ATOM 4008 C CA . GLY B 1 165 ? 4.941 -7.18 -19.766 1 98.38 165 GLY B CA 1
ATOM 4009 C C . GLY B 1 165 ? 4.484 -6.355 -20.953 1 98.38 165 GLY B C 1
ATOM 4010 O O . GLY B 1 165 ? 3.945 -5.262 -20.797 1 98.38 165 GLY B O 1
ATOM 4011 N N . SER B 1 166 ? 4.68 -6.969 -22.156 1 98.5 166 SER B N 1
ATOM 4012 C CA . SER B 1 166 ? 4.418 -6.195 -23.359 1 98.5 166 SER B CA 1
ATOM 4013 C C . SER B 1 166 ? 3.289 -6.816 -24.188 1 98.5 166 SER B C 1
ATOM 4015 O O . SER B 1 166 ? 3.066 -6.434 -25.328 1 98.5 166 SER B O 1
ATOM 4017 N N . ILE B 1 167 ? 2.633 -7.824 -23.641 1 98.5 167 ILE B N 1
ATOM 4018 C CA . ILE B 1 167 ? 1.685 -8.617 -24.422 1 98.5 167 ILE B CA 1
ATOM 4019 C C . ILE B 1 167 ? 0.263 -8.125 -24.156 1 98.5 167 ILE B C 1
ATOM 4021 O O . ILE B 1 167 ? -0.484 -7.84 -25.094 1 98.5 167 ILE B O 1
ATOM 4025 N N . ALA B 1 168 ? -0.162 -8.016 -22.922 1 98.88 168 ALA B N 1
ATOM 4026 C CA . ALA B 1 168 ? -1.499 -7.562 -22.547 1 98.88 168 ALA B CA 1
ATOM 4027 C C . ALA B 1 168 ? -1.566 -6.039 -22.484 1 98.88 168 ALA B C 1
ATOM 4029 O O . ALA B 1 168 ? -0.538 -5.363 -22.547 1 98.88 168 ALA B O 1
ATOM 4030 N N . ASP B 1 169 ? -2.801 -5.422 -22.391 1 98.94 169 ASP B N 1
ATOM 4031 C CA . ASP B 1 169 ? -2.955 -3.982 -22.234 1 98.94 169 ASP B CA 1
ATOM 4032 C C . ASP B 1 169 ? -2.332 -3.508 -20.922 1 98.94 169 ASP B C 1
ATOM 4034 O O . ASP B 1 169 ? -1.725 -2.436 -20.875 1 98.94 169 ASP B O 1
ATOM 4038 N N . LEU B 1 170 ? -2.529 -4.273 -19.906 1 98.94 170 LEU B N 1
ATOM 4039 C CA . LEU B 1 170 ? -1.959 -4.078 -18.578 1 98.94 170 LEU B CA 1
ATOM 4040 C C . LEU B 1 170 ? -1.369 -5.379 -18.047 1 98.94 170 LEU B C 1
ATOM 4042 O O . LEU B 1 170 ? -1.999 -6.438 -18.141 1 98.94 170 LEU B O 1
ATOM 4046 N N . THR B 1 171 ? -0.143 -5.352 -17.562 1 99 171 THR B N 1
ATOM 4047 C CA . THR B 1 171 ? 0.509 -6.488 -16.922 1 99 171 THR B CA 1
ATOM 4048 C C . THR B 1 171 ? 0.986 -6.113 -15.523 1 99 171 THR B C 1
ATOM 4050 O O . THR B 1 171 ? 1.651 -5.09 -15.344 1 99 171 THR B O 1
ATOM 4053 N N . THR B 1 172 ? 0.603 -6.902 -14.547 1 98.94 172 THR B N 1
ATOM 4054 C CA . THR B 1 172 ? 1.012 -6.621 -13.18 1 98.94 172 THR B CA 1
ATOM 4055 C C . THR B 1 172 ? 2.1 -7.594 -12.727 1 98.94 172 THR B C 1
ATOM 4057 O O . THR B 1 172 ? 2.1 -8.758 -13.125 1 98.94 172 THR B O 1
ATOM 4060 N N . PHE B 1 173 ? 3.039 -7.137 -11.953 1 98.94 173 PHE B N 1
ATOM 4061 C CA . PHE B 1 173 ? 4.133 -7.926 -11.398 1 98.94 173 PHE B CA 1
ATOM 4062 C C . PHE B 1 173 ? 4.121 -7.859 -9.875 1 98.94 173 PHE B C 1
ATOM 4064 O O . PHE B 1 173 ? 3.539 -6.941 -9.289 1 98.94 173 PHE B O 1
ATOM 4071 N N . SER B 1 174 ? 4.691 -8.836 -9.203 1 98.88 174 SER B N 1
ATOM 4072 C CA . SER B 1 174 ? 4.871 -8.898 -7.754 1 98.88 174 SER B CA 1
ATOM 4073 C C . SER B 1 174 ? 6.332 -9.148 -7.387 1 98.88 174 SER B C 1
ATOM 4075 O O . SER B 1 174 ? 7.02 -9.93 -8.055 1 98.88 174 SER B O 1
ATOM 4077 N N . PHE B 1 175 ? 6.801 -8.438 -6.402 1 98.88 175 PHE B N 1
ATOM 4078 C CA . PHE B 1 175 ? 8.188 -8.57 -5.969 1 98.88 175 PHE B CA 1
ATOM 4079 C C . PHE B 1 175 ? 8.266 -9.023 -4.52 1 98.88 175 PHE B C 1
ATOM 4081 O O . PHE B 1 175 ? 9.125 -8.57 -3.764 1 98.88 175 PHE B O 1
ATOM 4088 N N . PHE B 1 176 ? 7.258 -9.844 -4.098 1 98.5 176 PHE B N 1
ATOM 4089 C CA . PHE B 1 176 ? 7.309 -10.531 -2.811 1 98.5 176 PHE B CA 1
ATOM 4090 C C . PHE B 1 176 ? 8.562 -11.391 -2.705 1 98.5 176 PHE B C 1
ATOM 4092 O O . PHE B 1 176 ? 9.125 -11.805 -3.721 1 98.5 176 PHE B O 1
ATOM 4099 N N . PRO B 1 177 ? 9.062 -11.711 -1.517 1 97.88 177 PRO B N 1
ATOM 4100 C CA . PRO B 1 177 ? 10.375 -12.336 -1.344 1 97.88 177 PRO B CA 1
ATOM 4101 C C . PRO B 1 177 ? 10.492 -13.672 -2.08 1 97.88 177 PRO B C 1
ATOM 4103 O O . PRO B 1 177 ? 11.586 -14.047 -2.51 1 97.88 177 PRO B O 1
ATOM 4106 N N . THR B 1 178 ? 9.398 -14.391 -2.215 1 96.62 178 THR B N 1
ATOM 4107 C CA . THR B 1 178 ? 9.492 -15.703 -2.838 1 96.62 178 THR B CA 1
ATOM 4108 C C . THR B 1 178 ? 9.367 -15.594 -4.355 1 96.62 178 THR B C 1
ATOM 4110 O O . THR B 1 178 ? 9.523 -16.594 -5.07 1 96.62 178 THR B O 1
ATOM 4113 N N . LYS B 1 179 ? 9.047 -14.406 -4.883 1 97.94 179 LYS B N 1
ATOM 4114 C CA . LYS B 1 179 ? 8.859 -14.242 -6.32 1 97.94 179 LYS B CA 1
ATOM 4115 C C . LYS B 1 179 ? 10.203 -14.258 -7.051 1 97.94 179 LYS B C 1
ATOM 4117 O O . LYS B 1 179 ? 11.219 -14.672 -6.492 1 97.94 179 LYS B O 1
ATOM 4122 N N . ASN B 1 180 ? 10.234 -13.938 -8.367 1 97.38 180 ASN B N 1
ATOM 4123 C CA . ASN B 1 180 ? 11.391 -14.109 -9.242 1 97.38 180 ASN B CA 1
ATOM 4124 C C . ASN B 1 180 ? 12.492 -13.102 -8.914 1 97.38 180 ASN B C 1
ATOM 4126 O O . ASN B 1 180 ? 13.648 -13.312 -9.273 1 97.38 180 ASN B O 1
ATOM 4130 N N . LEU B 1 181 ? 12.148 -12 -8.375 1 98.12 181 LEU B N 1
ATOM 4131 C CA . LEU B 1 181 ? 12.969 -10.992 -7.703 1 98.12 181 LEU B CA 1
ATOM 4132 C C . LEU B 1 181 ? 12.195 -10.32 -6.578 1 98.12 181 LEU B C 1
ATOM 4134 O O . LEU B 1 181 ? 10.977 -10.469 -6.484 1 98.12 181 LEU B O 1
ATOM 4138 N N . THR B 1 182 ? 12.977 -9.578 -5.75 1 98.69 182 THR B N 1
ATOM 4139 C CA . THR B 1 182 ? 12.211 -9.031 -4.637 1 98.69 182 THR B CA 1
ATOM 4140 C C . THR B 1 182 ? 12.641 -7.598 -4.332 1 98.69 182 THR B C 1
ATOM 4142 O O . THR B 1 182 ? 13.781 -7.215 -4.609 1 98.69 182 THR B O 1
ATOM 4145 N N . THR B 1 183 ? 11.75 -6.82 -3.854 1 98.81 183 THR B N 1
ATOM 4146 C CA . THR B 1 183 ? 11.977 -5.547 -3.18 1 98.81 183 THR B CA 1
ATOM 4147 C C . THR B 1 183 ? 11.453 -5.594 -1.745 1 98.81 183 THR B C 1
ATOM 4149 O O . THR B 1 183 ? 10.969 -4.59 -1.224 1 98.81 183 THR B O 1
ATOM 4152 N N . ALA B 1 184 ? 11.484 -6.785 -1.089 1 98.56 184 ALA B N 1
ATOM 4153 C CA . ALA B 1 184 ? 10.852 -7.051 0.201 1 98.56 184 ALA B CA 1
ATOM 4154 C C . ALA B 1 184 ? 9.336 -7.098 0.069 1 98.56 184 ALA B C 1
ATOM 4156 O O . ALA B 1 184 ? 8.727 -8.164 0.183 1 98.56 184 ALA B O 1
ATOM 4157 N N . GLU B 1 185 ? 8.688 -6.066 -0.126 1 98.56 185 GLU B N 1
ATOM 4158 C CA . GLU B 1 185 ? 7.371 -5.871 -0.727 1 98.56 185 GLU B CA 1
ATOM 4159 C C . GLU B 1 185 ? 7.453 -4.988 -1.969 1 98.56 185 GLU B C 1
ATOM 4161 O O . GLU B 1 185 ? 8.266 -4.062 -2.025 1 98.56 185 GLU B O 1
ATOM 4166 N N . GLY B 1 186 ? 6.66 -5.266 -2.996 1 98.81 186 GLY B N 1
ATOM 4167 C CA . GLY B 1 186 ? 6.699 -4.441 -4.191 1 98.81 186 GLY B CA 1
ATOM 4168 C C . GLY B 1 186 ? 5.922 -5.035 -5.352 1 98.81 186 GLY B C 1
ATOM 4169 O O . GLY B 1 186 ? 5.566 -6.215 -5.328 1 98.81 186 GLY B O 1
ATOM 4170 N N . GLY B 1 187 ? 5.598 -4.262 -6.277 1 98.94 187 GLY B N 1
ATOM 4171 C CA . GLY B 1 187 ? 4.949 -4.637 -7.527 1 98.94 187 GLY B CA 1
ATOM 4172 C C . GLY B 1 187 ? 5.055 -3.566 -8.594 1 98.94 187 GLY B C 1
ATOM 4173 O O . GLY B 1 187 ? 5.742 -2.561 -8.414 1 98.94 187 GLY B O 1
ATOM 4174 N N . ALA B 1 188 ? 4.496 -3.824 -9.711 1 98.94 188 ALA B N 1
ATOM 4175 C CA . ALA B 1 188 ? 4.477 -2.861 -10.812 1 98.94 188 ALA B CA 1
ATOM 4176 C C . ALA B 1 188 ? 3.307 -3.131 -11.758 1 98.94 188 ALA B C 1
ATOM 4178 O O . ALA B 1 188 ? 2.748 -4.23 -11.758 1 98.94 188 ALA B O 1
ATOM 4179 N N . VAL B 1 189 ? 2.926 -2.141 -12.422 1 98.94 189 VAL B N 1
ATOM 4180 C CA . VAL B 1 189 ? 2.021 -2.23 -13.562 1 98.94 189 VAL B CA 1
ATOM 4181 C C . VAL B 1 189 ? 2.76 -1.842 -14.844 1 98.94 189 VAL B C 1
ATOM 4183 O O . VAL B 1 189 ? 3.307 -0.741 -14.938 1 98.94 189 VAL B O 1
ATOM 4186 N N . ALA B 1 190 ? 2.842 -2.719 -15.742 1 98.94 190 ALA B N 1
ATOM 4187 C CA . ALA B 1 190 ? 3.328 -2.432 -17.094 1 98.94 190 ALA B CA 1
ATOM 4188 C C . ALA B 1 190 ? 2.168 -2.244 -18.062 1 98.94 190 ALA B C 1
ATOM 4190 O O . ALA B 1 190 ? 1.112 -2.861 -17.906 1 98.94 190 ALA B O 1
ATOM 4191 N N . SER B 1 191 ? 2.357 -1.386 -19.078 1 98.94 191 SER B N 1
ATOM 4192 C CA . SER B 1 191 ? 1.292 -1.221 -20.062 1 98.94 191 SER B CA 1
ATOM 4193 C C . SER B 1 191 ? 1.854 -0.838 -21.422 1 98.94 191 SER B C 1
ATOM 4195 O O . SER B 1 191 ? 2.801 -0.052 -21.516 1 98.94 191 SER B O 1
ATOM 4197 N N . ILE B 1 192 ? 1.269 -1.347 -22.469 1 98.75 192 ILE B N 1
ATOM 4198 C CA . ILE B 1 192 ? 1.581 -0.945 -23.828 1 98.75 192 ILE B CA 1
ATOM 4199 C C . ILE B 1 192 ? 0.713 0.247 -24.234 1 98.75 192 ILE B C 1
ATOM 4201 O O . ILE B 1 192 ? 0.833 0.766 -25.344 1 98.75 192 ILE B O 1
ATOM 4205 N N . ARG B 1 193 ? -0.197 0.649 -23.391 1 98.75 193 ARG B N 1
ATOM 4206 C CA . ARG B 1 193 ? -1.081 1.796 -23.578 1 98.75 193 ARG B CA 1
ATOM 4207 C C . ARG B 1 193 ? -0.685 2.941 -22.641 1 98.75 193 ARG B C 1
ATOM 4209 O O . ARG B 1 193 ? -1.023 2.938 -21.469 1 98.75 193 ARG B O 1
ATOM 4216 N N . PRO B 1 194 ? -0.101 4.008 -23.188 1 98.44 194 PRO B N 1
ATOM 4217 C CA . PRO B 1 194 ? 0.398 5.102 -22.359 1 98.44 194 PRO B CA 1
ATOM 4218 C C . PRO B 1 194 ? -0.698 5.742 -21.5 1 98.44 194 PRO B C 1
ATOM 4220 O O . PRO B 1 194 ? -0.431 6.211 -20.391 1 98.44 194 PRO B O 1
ATOM 4223 N N . ASP B 1 195 ? -1.886 5.809 -22.016 1 98.56 195 ASP B N 1
ATOM 4224 C CA . ASP B 1 195 ? -2.982 6.426 -21.281 1 98.56 195 ASP B CA 1
ATOM 4225 C C . ASP B 1 195 ? -3.318 5.629 -20.031 1 98.56 195 ASP B C 1
ATOM 4227 O O . ASP B 1 195 ? -3.527 6.203 -18.953 1 98.56 195 ASP B O 1
ATOM 4231 N N . LEU B 1 196 ? -3.359 4.293 -20.125 1 98.81 196 LEU B N 1
ATOM 4232 C CA . LEU B 1 196 ? -3.646 3.443 -18.984 1 98.81 196 LEU B CA 1
ATOM 4233 C C . LEU B 1 196 ? -2.52 3.521 -17.953 1 98.81 196 LEU B C 1
ATOM 4235 O O . LEU B 1 196 ? -2.773 3.514 -16.75 1 98.81 196 LEU B O 1
ATOM 4239 N N . LEU B 1 197 ? -1.28 3.584 -18.453 1 98.88 197 LEU B N 1
ATOM 4240 C CA . LEU B 1 197 ? -0.137 3.688 -17.562 1 98.88 197 LEU B CA 1
ATOM 4241 C C . LEU B 1 197 ? -0.196 4.977 -16.75 1 98.88 197 LEU B C 1
ATOM 4243 O O . LEU B 1 197 ? 0.094 4.977 -15.547 1 98.88 197 LEU B O 1
ATOM 4247 N N . GLU B 1 198 ? -0.52 6.082 -17.375 1 98.5 198 GLU B N 1
ATOM 4248 C CA . GLU B 1 198 ? -0.615 7.367 -16.703 1 98.5 198 GLU B CA 1
ATOM 4249 C C . GLU B 1 198 ? -1.719 7.352 -15.641 1 98.5 198 GLU B C 1
ATOM 4251 O O . GLU B 1 198 ? -1.569 7.941 -14.57 1 98.5 198 GLU B O 1
ATOM 4256 N N . ARG B 1 199 ? -2.824 6.715 -15.945 1 98.69 199 ARG B N 1
ATOM 4257 C CA . ARG B 1 199 ? -3.908 6.59 -14.977 1 98.69 199 ARG B CA 1
ATOM 4258 C C . ARG B 1 199 ? -3.469 5.773 -13.766 1 98.69 199 ARG B C 1
ATOM 4260 O O . ARG B 1 199 ? -3.814 6.105 -12.625 1 98.69 199 ARG B O 1
ATOM 4267 N N . ALA B 1 200 ? -2.703 4.688 -14.047 1 98.88 200 ALA B N 1
ATOM 4268 C CA . ALA B 1 200 ? -2.164 3.902 -12.938 1 98.88 200 ALA B CA 1
ATOM 4269 C C . ALA B 1 200 ? -1.22 4.738 -12.078 1 98.88 200 ALA B C 1
ATOM 4271 O O . ALA B 1 200 ? -1.241 4.648 -10.852 1 98.88 200 ALA B O 1
ATOM 4272 N N . ARG B 1 201 ? -0.395 5.539 -12.711 1 98.62 201 ARG B N 1
ATOM 4273 C CA . ARG B 1 201 ? 0.542 6.422 -12.016 1 98.62 201 ARG B CA 1
ATOM 4274 C C . ARG B 1 201 ? -0.196 7.43 -11.148 1 98.62 201 ARG B C 1
ATOM 4276 O O . ARG B 1 201 ? 0.194 7.676 -10 1 98.62 201 ARG B O 1
ATOM 4283 N N . THR B 1 202 ? -1.245 8.023 -11.68 1 98.69 202 THR B N 1
ATOM 4284 C CA . THR B 1 202 ? -2.043 9 -10.945 1 98.69 202 THR B CA 1
ATOM 4285 C C . THR B 1 202 ? -2.758 8.344 -9.766 1 98.69 202 THR B C 1
ATOM 4287 O O . THR B 1 202 ? -2.74 8.867 -8.648 1 98.69 202 THR B O 1
ATOM 4290 N N . PHE B 1 203 ? -3.309 7.156 -9.984 1 98.81 203 PHE B N 1
ATOM 4291 C CA . PHE B 1 203 ? -4.031 6.418 -8.945 1 98.81 203 PHE B CA 1
ATOM 4292 C C . PHE B 1 203 ? -3.117 6.109 -7.77 1 98.81 203 PHE B C 1
ATOM 4294 O O . PHE B 1 203 ? -3.514 6.262 -6.613 1 98.81 203 PHE B O 1
ATOM 4301 N N . ARG B 1 204 ? -1.858 5.707 -8.023 1 98.19 204 ARG B N 1
ATOM 4302 C CA . ARG B 1 204 ? -0.979 5.238 -6.961 1 98.19 204 ARG B CA 1
ATOM 4303 C C . ARG B 1 204 ? -0.465 6.402 -6.121 1 98.19 204 ARG B C 1
ATOM 4305 O O . ARG B 1 204 ? 0.119 6.195 -5.055 1 98.19 204 ARG B O 1
ATOM 4312 N N . THR B 1 205 ? -0.724 7.645 -6.594 1 98.19 205 THR B N 1
ATOM 4313 C CA . THR B 1 205 ? -0.29 8.828 -5.867 1 98.19 205 THR B CA 1
ATOM 4314 C C . THR B 1 205 ? -1.491 9.656 -5.41 1 98.19 205 THR B C 1
ATOM 4316 O O . THR B 1 205 ? -1.535 10.867 -5.625 1 98.19 205 THR B O 1
ATOM 4319 N N . VAL B 1 206 ? -2.508 8.984 -4.945 1 98.31 206 VAL B N 1
ATOM 4320 C CA . VAL B 1 206 ? -3.684 9.523 -4.273 1 98.31 206 VAL B CA 1
ATOM 4321 C C . VAL B 1 206 ? -4.543 10.289 -5.281 1 98.31 206 VAL B C 1
ATOM 4323 O O . VAL B 1 206 ? -5.355 11.133 -4.895 1 98.31 206 VAL B O 1
ATOM 4326 N N . GLY B 1 207 ? -4.262 10.172 -6.594 1 98.5 207 GLY B N 1
ATOM 4327 C CA . GLY B 1 207 ? -5.016 10.875 -7.617 1 98.5 207 GLY B CA 1
ATOM 4328 C C . GLY B 1 207 ? -4.504 12.281 -7.875 1 98.5 207 GLY B C 1
ATOM 4329 O O . GLY B 1 207 ? -5.184 13.086 -8.508 1 98.5 207 GLY B O 1
ATOM 4330 N N . MET B 1 208 ? -3.334 12.617 -7.426 1 98.25 208 MET B N 1
ATOM 4331 C CA . MET B 1 208 ? -2.787 13.969 -7.449 1 98.25 208 MET B CA 1
ATOM 4332 C C . MET B 1 208 ? -2.365 14.359 -8.859 1 98.25 208 MET B C 1
ATOM 4334 O O . MET B 1 208 ? -1.722 13.578 -9.562 1 98.25 208 MET B O 1
ATOM 4338 N N . VAL B 1 209 ? -2.771 15.469 -9.297 1 98.19 209 VAL B N 1
ATOM 4339 C CA . VAL B 1 209 ? -2.4 16.094 -10.562 1 98.19 209 VAL B CA 1
ATOM 4340 C C . VAL B 1 209 ? -1.719 17.438 -10.289 1 98.19 209 VAL B C 1
ATOM 4342 O O . VAL B 1 209 ? -2.285 18.312 -9.625 1 98.19 209 VAL B O 1
ATOM 4345 N N . LYS B 1 210 ? -0.489 17.609 -10.789 1 96.5 210 LYS B N 1
ATOM 4346 C CA . LYS B 1 210 ? 0.276 18.812 -10.508 1 96.5 210 LYS B CA 1
ATOM 4347 C C . LYS B 1 210 ? 0.601 19.578 -11.789 1 96.5 210 LYS B C 1
ATOM 4349 O O . LYS B 1 210 ? 0.918 20.766 -11.758 1 96.5 210 LYS B O 1
ATOM 4354 N N . LYS B 1 211 ? 0.557 18.891 -12.977 1 95.31 211 LYS B N 1
ATOM 4355 C CA . LYS B 1 211 ? 0.876 19.547 -14.242 1 95.31 211 LYS B CA 1
ATOM 4356 C C . LYS B 1 211 ? -0.082 20.688 -14.523 1 95.31 211 LYS B C 1
ATOM 4358 O O . LYS B 1 211 ? -1.291 20.484 -14.648 1 95.31 211 LYS B O 1
ATOM 4363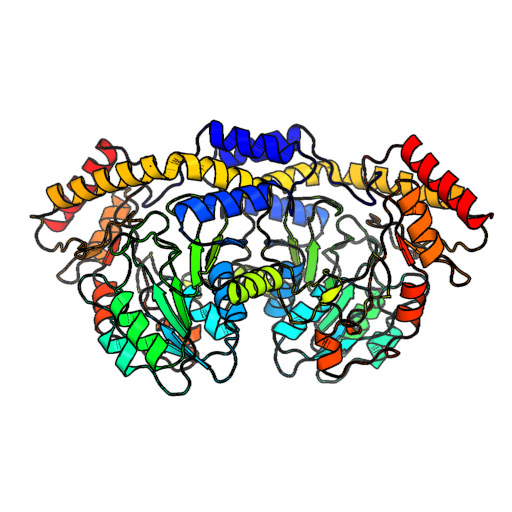 N N . PRO B 1 212 ? 0.492 21.766 -14.68 1 95.38 212 PRO B N 1
ATOM 4364 C CA . PRO B 1 212 ? -0.352 22.969 -14.789 1 95.38 212 PRO B CA 1
ATOM 4365 C C . PRO B 1 212 ? -1.387 22.859 -15.906 1 95.38 212 PRO B C 1
ATOM 4367 O O . PRO B 1 212 ? -2.525 23.297 -15.742 1 95.38 212 PRO B O 1
ATOM 4370 N N . GLU B 1 213 ? -1.034 22.25 -17 1 95.56 213 GLU B N 1
ATOM 4371 C CA . GLU B 1 213 ? -1.909 22.203 -18.156 1 95.56 213 GLU B CA 1
ATOM 4372 C C . GLU B 1 213 ? -3.115 21.297 -17.906 1 95.56 213 GLU B C 1
ATOM 4374 O O . GLU B 1 213 ? -4.098 21.344 -18.656 1 95.56 213 GLU B O 1
ATOM 4379 N N . LEU B 1 214 ? -3.09 20.5 -16.844 1 96.56 214 LEU B N 1
ATOM 4380 C CA . LEU B 1 214 ? -4.168 19.562 -16.562 1 96.56 214 LEU B CA 1
ATOM 4381 C C . LEU B 1 214 ? -5.07 20.094 -15.453 1 96.56 214 LEU B C 1
ATOM 4383 O O . LEU B 1 214 ? -6.16 19.562 -15.227 1 96.56 214 LEU B O 1
ATOM 4387 N N . LEU B 1 215 ? -4.629 21.141 -14.766 1 97.94 215 LEU B N 1
ATOM 4388 C CA . LEU B 1 215 ? -5.371 21.672 -13.625 1 97.94 215 LEU B CA 1
ATOM 4389 C C . LEU B 1 215 ? -6.602 22.438 -14.086 1 97.94 215 LEU B C 1
ATOM 4391 O O . LEU B 1 215 ? -6.551 23.156 -15.094 1 97.94 215 LEU B O 1
ATOM 4395 N N . ARG B 1 216 ? -7.645 22.281 -13.344 1 97.56 216 ARG B N 1
ATOM 4396 C CA . ARG B 1 216 ? -8.828 23.094 -13.57 1 97.56 216 ARG B CA 1
ATOM 4397 C C . ARG B 1 216 ? -8.586 24.547 -13.148 1 97.56 216 ARG B C 1
ATOM 4399 O O . ARG B 1 216 ? -9.023 25.469 -13.828 1 97.56 216 ARG B O 1
ATOM 4406 N N . ARG B 1 217 ? -7.895 24.75 -12.031 1 95.12 217 ARG B N 1
ATOM 4407 C CA . ARG B 1 217 ? -7.504 26.062 -11.539 1 95.12 217 ARG B CA 1
ATOM 4408 C C . ARG B 1 217 ? -5.992 26.25 -11.609 1 95.12 217 ARG B C 1
ATOM 4410 O O . ARG B 1 217 ? -5.262 25.812 -10.719 1 95.12 217 ARG B O 1
ATOM 4417 N N . ARG B 1 218 ? -5.461 27.125 -12.531 1 91.5 218 ARG B N 1
ATOM 4418 C CA . ARG B 1 218 ? -4.039 27.188 -12.852 1 91.5 218 ARG B CA 1
ATOM 4419 C C . ARG B 1 218 ? -3.367 28.359 -12.125 1 91.5 218 ARG B C 1
ATOM 4421 O O . ARG B 1 218 ? -2.141 28.391 -12.016 1 91.5 218 ARG B O 1
ATOM 4428 N N . ASP B 1 219 ? -4.18 29.125 -11.453 1 91.5 219 ASP B N 1
ATOM 4429 C CA . ASP B 1 219 ? -3.59 30.359 -10.961 1 91.5 219 ASP B CA 1
ATOM 4430 C C . ASP B 1 219 ? -3.639 30.422 -9.43 1 91.5 219 ASP B C 1
ATOM 4432 O O . ASP B 1 219 ? -3.637 31.516 -8.852 1 91.5 219 ASP B O 1
ATOM 4436 N N . GLU B 1 220 ? -3.684 29.359 -8.711 1 93.25 220 GLU B N 1
ATOM 4437 C CA . GLU B 1 220 ? -3.809 29.328 -7.258 1 93.25 220 GLU B CA 1
ATOM 4438 C C . GLU B 1 220 ? -2.449 29.484 -6.586 1 93.25 220 GLU B C 1
ATOM 4440 O O . GLU B 1 220 ? -2.367 29.938 -5.438 1 93.25 220 GLU B O 1
ATOM 4445 N N . GLY B 1 221 ? -1.339 29.219 -7.309 1 94.06 221 GLY B N 1
ATOM 4446 C CA . GLY B 1 221 ? 0.009 29.281 -6.766 1 94.06 221 GLY B CA 1
ATOM 4447 C C . GLY B 1 221 ? 0.808 28.016 -7.012 1 94.06 221 GLY B C 1
ATOM 4448 O O . GLY B 1 221 ? 0.255 27 -7.434 1 94.06 221 GLY B O 1
ATOM 4449 N N . ARG B 1 222 ? 2.143 28.078 -6.754 1 94.81 222 ARG B N 1
ATOM 4450 C CA . ARG B 1 222 ? 3.061 27 -7.086 1 94.81 222 ARG B CA 1
ATOM 4451 C C . ARG B 1 222 ? 2.865 25.812 -6.152 1 94.81 222 ARG B C 1
ATOM 4453 O O . ARG B 1 222 ? 3.33 24.703 -6.441 1 94.81 222 ARG B O 1
ATOM 4460 N N . TRP B 1 223 ? 2.152 26.031 -4.98 1 97 223 TRP B N 1
ATOM 4461 C CA . TRP B 1 223 ? 1.898 24.969 -4.02 1 97 223 TRP B CA 1
ATOM 4462 C C . TRP B 1 223 ? 0.692 24.125 -4.441 1 97 223 TRP B C 1
ATOM 4464 O O . TRP B 1 223 ? 0.477 23.031 -3.922 1 97 223 TRP B O 1
ATOM 4474 N N . PHE B 1 224 ? -0.018 24.5 -5.359 1 97.75 224 PHE B N 1
ATOM 4475 C CA . PHE B 1 224 ? -1.364 24.016 -5.648 1 97.75 224 PHE B CA 1
ATOM 4476 C C . PHE B 1 224 ? -1.317 22.734 -6.473 1 97.75 224 PHE B C 1
ATOM 4478 O O . PHE B 1 224 ? -0.466 22.578 -7.352 1 97.75 224 PHE B O 1
ATOM 4485 N N . TYR B 1 225 ? -2.121 21.797 -6.168 1 98.06 225 TYR B N 1
ATOM 4486 C CA . TYR B 1 225 ? -2.389 20.578 -6.914 1 98.06 225 TYR B CA 1
ATOM 4487 C C . TYR B 1 225 ? -3.861 20.188 -6.828 1 98.06 225 TYR B C 1
ATOM 4489 O O . TYR B 1 225 ? -4.617 20.781 -6.055 1 98.06 225 TYR B O 1
ATOM 4497 N N . GLU B 1 226 ? -4.23 19.312 -7.676 1 98.75 226 GLU B N 1
ATOM 4498 C CA . GLU B 1 226 ? -5.621 18.859 -7.695 1 98.75 226 GLU B CA 1
ATOM 4499 C C . GLU B 1 226 ? -5.715 17.344 -7.648 1 98.75 226 GLU B C 1
ATOM 4501 O O . GLU B 1 226 ? -4.754 16.641 -7.984 1 98.75 226 GLU B O 1
ATOM 4506 N N . VAL B 1 227 ? -6.812 16.875 -7.156 1 98.81 227 VAL B N 1
ATOM 4507 C CA . VAL B 1 227 ? -7.223 15.477 -7.27 1 98.81 227 VAL B CA 1
ATOM 4508 C C . VAL B 1 227 ? -8.492 15.375 -8.117 1 98.81 227 VAL B C 1
ATOM 4510 O O . VAL B 1 227 ? -9.555 15.828 -7.699 1 98.81 227 VAL B O 1
ATOM 4513 N N . HIS B 1 228 ? -8.336 14.781 -9.258 1 98.44 228 HIS B N 1
ATOM 4514 C CA . HIS B 1 228 ? -9.445 14.719 -10.211 1 98.44 228 HIS B CA 1
ATOM 4515 C C . HIS B 1 228 ? -10.266 13.445 -10.008 1 98.44 228 HIS B C 1
ATOM 4517 O O . HIS B 1 228 ? -11.469 13.43 -10.273 1 98.44 228 HIS B O 1
ATOM 4523 N N . GLU B 1 229 ? -9.633 12.367 -9.578 1 98 229 GLU B N 1
ATOM 4524 C CA . GLU B 1 229 ? -10.211 11.062 -9.266 1 98 229 GLU B CA 1
ATOM 4525 C C . GLU B 1 229 ? -9.578 10.469 -8.016 1 98 229 GLU B C 1
ATOM 4527 O O . GLU B 1 229 ? -8.398 10.711 -7.727 1 98 229 GLU B O 1
ATOM 4532 N N . PHE B 1 230 ? -10.422 9.75 -7.332 1 98.19 230 PHE B N 1
ATOM 4533 C CA . PHE B 1 230 ? -9.898 9.141 -6.117 1 98.19 230 PHE B CA 1
ATOM 4534 C C . PHE B 1 230 ? -8.758 8.18 -6.445 1 98.19 230 PHE B C 1
ATOM 4536 O O . PHE B 1 230 ? -8.781 7.508 -7.48 1 98.19 230 PHE B O 1
ATOM 4543 N N . GLY B 1 231 ? -7.762 8.102 -5.637 1 98.56 231 GLY B N 1
ATOM 4544 C CA . GLY B 1 231 ? -6.652 7.164 -5.641 1 98.56 231 GLY B CA 1
ATOM 4545 C C . GLY B 1 231 ? -6.145 6.832 -4.25 1 98.56 231 GLY B C 1
ATOM 4546 O O . GLY B 1 231 ? -6.727 7.266 -3.252 1 98.56 231 GLY B O 1
ATOM 4547 N N . LEU B 1 232 ? -5.219 6.008 -4.145 1 98.69 232 LEU B N 1
ATOM 4548 C CA . LEU B 1 232 ? -4.551 5.629 -2.904 1 98.69 232 LEU B CA 1
ATOM 4549 C C . LEU B 1 232 ? -3.053 5.898 -2.99 1 98.69 232 LEU B C 1
ATOM 4551 O O . LEU B 1 232 ? -2.566 6.41 -4 1 98.69 232 LEU B O 1
ATOM 4555 N N . ASN B 1 233 ? -2.357 5.758 -1.911 1 98.81 233 ASN B N 1
ATOM 4556 C CA . ASN B 1 233 ? -0.902 5.852 -1.935 1 98.81 233 ASN B CA 1
ATOM 4557 C C . ASN B 1 233 ? -0.253 4.473 -1.998 1 98.81 233 ASN B C 1
ATOM 4559 O O . ASN B 1 233 ? -0.163 3.777 -0.985 1 98.81 233 ASN B O 1
ATOM 4563 N N . TYR B 1 234 ? 0.165 4.105 -3.199 1 98.88 234 TYR B N 1
ATOM 4564 C CA . TYR B 1 234 ? 0.831 2.828 -3.43 1 98.88 234 TYR B CA 1
ATOM 4565 C C . TYR B 1 234 ? 2.285 3.035 -3.836 1 98.88 234 TYR B C 1
ATOM 4567 O O . TYR B 1 234 ? 2.857 2.221 -4.562 1 98.88 234 TYR B O 1
ATOM 4575 N N . ARG B 1 235 ? 2.904 4.109 -3.432 1 98.75 235 ARG B N 1
ATOM 4576 C CA . ARG B 1 235 ? 4.27 4.43 -3.836 1 98.75 235 ARG B CA 1
ATOM 4577 C C . ARG B 1 235 ? 5.266 3.443 -3.238 1 98.75 235 ARG B C 1
ATOM 4579 O O . ARG B 1 235 ? 5.234 3.172 -2.037 1 98.75 235 ARG B O 1
ATOM 4586 N N . LEU B 1 236 ? 6.047 2.893 -4.055 1 98.88 236 LEU B N 1
ATOM 4587 C CA . LEU B 1 236 ? 7.195 2.107 -3.621 1 98.88 236 LEU B CA 1
ATOM 4588 C C . LEU B 1 236 ? 8.398 3.01 -3.346 1 98.88 236 LEU B C 1
ATOM 4590 O O . LEU B 1 236 ? 8.828 3.76 -4.223 1 98.88 236 LEU B O 1
ATOM 4594 N N . PRO B 1 237 ? 8.93 3.012 -2.129 1 98.88 237 PRO B N 1
ATOM 4595 C CA . PRO B 1 237 ? 9.961 3.992 -1.801 1 98.88 237 PRO B CA 1
ATOM 4596 C C . PRO B 1 237 ? 11.289 3.713 -2.506 1 98.88 237 PRO B C 1
ATOM 4598 O O . PRO B 1 237 ? 11.547 2.576 -2.916 1 98.88 237 PRO B O 1
ATOM 4601 N N . ASP B 1 238 ? 12.141 4.727 -2.613 1 98.88 238 ASP B N 1
ATOM 4602 C CA . ASP B 1 238 ? 13.445 4.664 -3.26 1 98.88 238 ASP B CA 1
ATOM 4603 C C . ASP B 1 238 ? 14.305 3.553 -2.658 1 98.88 238 ASP B C 1
ATOM 4605 O O . ASP B 1 238 ? 15.008 2.848 -3.383 1 98.88 238 ASP B O 1
ATOM 4609 N N . VAL B 1 239 ? 14.227 3.361 -1.412 1 98.75 239 VAL B N 1
ATOM 4610 C CA . VAL B 1 239 ? 15.039 2.387 -0.698 1 98.75 239 VAL B CA 1
ATOM 4611 C C . VAL B 1 239 ? 14.75 0.983 -1.224 1 98.75 239 VAL B C 1
ATOM 4613 O O . VAL B 1 239 ? 15.672 0.203 -1.477 1 98.75 239 VAL B O 1
ATOM 4616 N N . LEU B 1 240 ? 13.516 0.67 -1.434 1 98.94 240 LEU B N 1
ATOM 4617 C CA . LEU B 1 240 ? 13.125 -0.641 -1.937 1 98.94 240 LEU B CA 1
ATOM 4618 C C . LEU B 1 240 ? 13.336 -0.731 -3.443 1 98.94 240 LEU B C 1
ATOM 4620 O O . LEU B 1 240 ? 13.656 -1.8 -3.967 1 98.94 240 LEU B O 1
ATOM 4624 N N . CYS B 1 241 ? 13.141 0.406 -4.141 1 98.94 241 CYS B N 1
ATOM 4625 C CA . CYS B 1 241 ? 13.43 0.44 -5.57 1 98.94 241 CYS B CA 1
ATOM 4626 C C . CYS B 1 241 ? 14.906 0.155 -5.832 1 98.94 241 CYS B C 1
ATOM 4628 O O . CYS B 1 241 ? 15.25 -0.497 -6.82 1 98.94 241 CYS B O 1
ATOM 4630 N N . ALA B 1 242 ? 15.781 0.667 -4.961 1 98.94 242 ALA B N 1
ATOM 4631 C CA . ALA B 1 242 ? 17.219 0.385 -5.082 1 98.94 242 ALA B CA 1
ATOM 4632 C C . ALA B 1 242 ? 17.484 -1.115 -5.023 1 98.94 242 ALA B C 1
ATOM 4634 O O . ALA B 1 242 ? 18.281 -1.641 -5.809 1 98.94 242 ALA B O 1
ATOM 4635 N N . LEU B 1 243 ? 16.828 -1.781 -4.086 1 98.94 243 LEU B N 1
ATOM 4636 C CA . LEU B 1 243 ? 16.938 -3.234 -4 1 98.94 243 LEU B CA 1
ATOM 4637 C C . LEU B 1 243 ? 16.469 -3.887 -5.301 1 98.94 243 LEU B C 1
ATOM 4639 O O . LEU B 1 243 ? 17.141 -4.789 -5.816 1 98.94 243 LEU B O 1
ATOM 4643 N N . GLY B 1 244 ? 15.344 -3.408 -5.832 1 98.94 244 GLY B N 1
ATOM 4644 C CA . GLY B 1 244 ? 14.797 -3.955 -7.066 1 98.94 244 GLY B CA 1
ATOM 4645 C C . GLY B 1 244 ? 15.766 -3.869 -8.234 1 98.94 244 GLY B C 1
ATOM 4646 O O . GLY B 1 244 ? 15.961 -4.848 -8.961 1 98.94 244 GLY B O 1
ATOM 4647 N N . SER B 1 245 ? 16.344 -2.68 -8.406 1 98.94 245 SER B N 1
ATOM 4648 C CA . SER B 1 245 ? 17.297 -2.488 -9.492 1 98.94 245 SER B CA 1
ATOM 4649 C C . SER B 1 245 ? 18.5 -3.422 -9.352 1 98.94 245 SER B C 1
ATOM 4651 O O . SER B 1 245 ? 18.984 -3.975 -10.344 1 98.94 245 SER B O 1
ATOM 4653 N N . ALA B 1 246 ? 18.969 -3.561 -8.141 1 98.88 246 ALA B N 1
ATOM 4654 C CA . ALA B 1 246 ? 20.078 -4.477 -7.906 1 98.88 246 ALA B CA 1
ATOM 4655 C C . ALA B 1 246 ? 19.688 -5.914 -8.25 1 98.88 246 ALA B C 1
ATOM 4657 O O . ALA B 1 246 ? 20.453 -6.641 -8.875 1 98.88 246 ALA B O 1
ATOM 4658 N N . GLN B 1 247 ? 18.531 -6.387 -7.852 1 98.81 247 GLN B N 1
ATOM 4659 C CA . GLN B 1 247 ? 18 -7.719 -8.133 1 98.81 247 GLN B CA 1
ATOM 4660 C C . GLN B 1 247 ? 17.875 -7.945 -9.641 1 98.81 247 GLN B C 1
ATOM 4662 O O . GLN B 1 247 ? 18.172 -9.031 -10.133 1 98.81 247 GLN B O 1
ATOM 4667 N N . LEU B 1 248 ? 17.438 -6.914 -10.359 1 98.75 248 LEU B N 1
ATOM 4668 C CA . LEU B 1 248 ? 17.172 -7.051 -11.789 1 98.75 248 LEU B CA 1
ATOM 4669 C C . LEU B 1 248 ? 18.453 -7.324 -12.555 1 98.75 248 LEU B C 1
ATOM 4671 O O . LEU B 1 248 ? 18.438 -7.973 -13.602 1 98.75 248 LEU B O 1
ATOM 4675 N N . ARG B 1 249 ? 19.578 -6.871 -12.047 1 98.31 249 ARG B N 1
ATOM 4676 C CA . ARG B 1 249 ? 20.875 -7.129 -12.688 1 98.31 249 ARG B CA 1
ATOM 4677 C C . ARG B 1 249 ? 21.188 -8.617 -12.68 1 98.31 249 ARG B C 1
ATOM 4679 O O . ARG B 1 249 ? 22 -9.094 -13.492 1 98.31 249 ARG B O 1
ATOM 4686 N N . ARG B 1 250 ? 20.5 -9.383 -11.828 1 98.12 250 ARG B N 1
ATOM 4687 C CA . ARG B 1 250 ? 20.781 -10.805 -11.68 1 98.12 250 ARG B CA 1
ATOM 4688 C C . ARG B 1 250 ? 19.641 -11.648 -12.242 1 98.12 250 ARG B C 1
ATOM 4690 O O . ARG B 1 250 ? 19.656 -12.875 -12.117 1 98.12 250 ARG B O 1
ATOM 4697 N N . LEU B 1 251 ? 18.703 -11.023 -12.883 1 98.38 251 LEU B N 1
ATOM 4698 C CA . LEU B 1 251 ? 17.484 -11.719 -13.281 1 98.38 251 LEU B CA 1
ATOM 4699 C C . LEU B 1 251 ? 17.812 -12.836 -14.266 1 98.38 251 LEU B C 1
ATOM 4701 O O . LEU B 1 251 ? 17.219 -13.922 -14.195 1 98.38 251 LEU B O 1
ATOM 4705 N N . ALA B 1 252 ? 18.703 -12.609 -15.195 1 97.94 252 ALA B N 1
ATOM 4706 C CA . ALA B 1 252 ? 19.062 -13.633 -16.172 1 97.94 252 ALA B CA 1
ATOM 4707 C C . ALA B 1 252 ? 19.656 -14.859 -15.5 1 97.94 252 ALA B C 1
ATOM 4709 O O . ALA B 1 252 ? 19.375 -15.992 -15.891 1 97.94 252 ALA B O 1
ATOM 4710 N N . ALA B 1 253 ? 20.5 -14.648 -14.531 1 98.31 253 ALA B N 1
ATOM 4711 C CA . ALA B 1 253 ? 21.094 -15.742 -13.773 1 98.31 253 ALA B CA 1
ATOM 4712 C C . ALA B 1 253 ? 20.016 -16.484 -12.969 1 98.31 253 ALA B C 1
ATOM 4714 O O . ALA B 1 253 ? 20.078 -17.719 -12.836 1 98.31 253 ALA B O 1
ATOM 4715 N N . PHE B 1 254 ? 19.109 -15.727 -12.359 1 98.56 254 PHE B N 1
ATOM 4716 C CA . PHE B 1 254 ? 17.984 -16.344 -11.664 1 98.56 254 PHE B CA 1
ATOM 4717 C C . PHE B 1 254 ? 17.234 -17.297 -12.594 1 98.56 254 PHE B C 1
ATOM 4719 O O . PHE B 1 254 ? 16.906 -18.422 -12.211 1 98.56 254 PHE B O 1
ATOM 4726 N N . LYS B 1 255 ? 16.938 -16.797 -13.789 1 98.25 255 LYS B N 1
ATOM 4727 C CA . LYS B 1 255 ? 16.188 -17.609 -14.75 1 98.25 255 LYS B CA 1
ATOM 4728 C C . LYS B 1 255 ? 16.953 -18.875 -15.117 1 98.25 255 LYS B C 1
ATOM 4730 O O . LYS B 1 255 ? 16.391 -19.969 -15.133 1 98.25 255 LYS B O 1
ATOM 4735 N N . ALA B 1 256 ? 18.219 -18.766 -15.43 1 98.25 256 ALA B N 1
ATOM 4736 C CA . ALA B 1 256 ? 19.047 -19.906 -15.812 1 98.25 256 ALA B CA 1
ATOM 4737 C C . ALA B 1 256 ? 19.047 -20.969 -14.719 1 98.25 256 ALA B C 1
ATOM 4739 O O . ALA B 1 256 ? 18.906 -22.156 -15.008 1 98.25 256 ALA B O 1
ATOM 4740 N N . ARG B 1 257 ? 19.219 -20.516 -13.5 1 98.44 257 ARG B N 1
ATOM 4741 C CA . ARG B 1 257 ? 19.25 -21.453 -12.375 1 98.44 257 ARG B CA 1
ATOM 4742 C C . ARG B 1 257 ? 17.906 -22.141 -12.195 1 98.44 257 ARG B C 1
ATOM 4744 O O . ARG B 1 257 ? 17.859 -23.359 -11.984 1 98.44 257 ARG B O 1
ATOM 4751 N N . ARG B 1 258 ? 16.812 -21.422 -12.211 1 98.06 258 ARG B N 1
ATOM 4752 C CA . ARG B 1 258 ? 15.477 -22.016 -12.078 1 98.06 258 ARG B CA 1
ATOM 4753 C C . ARG B 1 258 ? 15.203 -23.016 -13.188 1 98.06 258 ARG B C 1
ATOM 4755 O O . ARG B 1 258 ? 14.586 -24.062 -12.945 1 98.06 258 ARG B O 1
ATOM 4762 N N . GLN B 1 259 ? 15.656 -22.703 -14.352 1 97.25 259 GLN B N 1
ATOM 4763 C CA . GLN B 1 259 ? 15.477 -23.609 -15.477 1 97.25 259 GLN B CA 1
ATOM 4764 C C . GLN B 1 259 ? 16.266 -24.906 -15.266 1 97.25 259 GLN B C 1
ATOM 4766 O O . GLN B 1 259 ? 15.773 -26 -15.578 1 97.25 259 GLN B O 1
ATOM 4771 N N . GLN B 1 260 ? 17.438 -24.734 -14.773 1 98.31 260 GLN B N 1
ATOM 4772 C CA . GLN B 1 260 ? 18.25 -25.922 -14.453 1 98.31 260 GLN B CA 1
ATOM 4773 C C . GLN B 1 260 ? 17.547 -26.797 -13.414 1 98.31 260 GLN B C 1
ATOM 4775 O O . GLN B 1 260 ? 17.469 -28.016 -13.57 1 98.31 260 GLN B O 1
ATOM 4780 N N . LEU B 1 261 ? 17.094 -26.172 -12.375 1 98.69 261 LEU B N 1
ATOM 4781 C CA . LEU B 1 261 ? 16.422 -26.891 -11.297 1 98.69 261 LEU B CA 1
ATOM 4782 C C . LEU B 1 261 ? 15.148 -27.562 -11.797 1 98.69 261 LEU B C 1
ATOM 4784 O O . LEU B 1 261 ? 14.859 -28.703 -11.438 1 98.69 261 LEU B O 1
ATOM 4788 N N . ALA B 1 262 ? 14.367 -26.875 -12.625 1 98.44 262 ALA B N 1
ATOM 4789 C CA . ALA B 1 262 ? 13.141 -27.422 -13.188 1 98.44 262 ALA B CA 1
ATOM 4790 C C . ALA B 1 262 ? 13.438 -28.609 -14.086 1 98.44 262 ALA B C 1
ATOM 4792 O O . ALA B 1 262 ? 12.719 -29.609 -14.055 1 98.44 262 ALA B O 1
ATOM 4793 N N . ALA B 1 263 ? 14.477 -28.5 -14.844 1 98.19 263 ALA B N 1
ATOM 4794 C CA . ALA B 1 263 ? 14.875 -29.578 -15.734 1 98.19 263 ALA B CA 1
ATOM 4795 C C . ALA B 1 263 ? 15.242 -30.844 -14.945 1 98.19 263 ALA B C 1
ATOM 4797 O O . ALA B 1 263 ? 14.945 -31.953 -15.375 1 98.19 263 ALA B O 1
ATOM 4798 N N . ARG B 1 264 ? 15.906 -30.656 -13.852 1 98.56 264 ARG B N 1
ATOM 4799 C CA . ARG B 1 264 ? 16.234 -31.781 -12.977 1 98.56 264 ARG B CA 1
ATOM 4800 C C . ARG B 1 264 ? 14.984 -32.469 -12.445 1 98.56 264 ARG B C 1
ATOM 4802 O O . ARG B 1 264 ? 14.891 -33.688 -12.445 1 98.56 264 ARG B O 1
ATOM 4809 N N . TYR B 1 265 ? 14.023 -31.688 -11.969 1 98.81 265 TYR B N 1
ATOM 4810 C CA . TYR B 1 265 ? 12.75 -32.25 -11.531 1 98.81 265 TYR B CA 1
ATOM 4811 C C . TYR B 1 265 ? 12.078 -33 -12.664 1 98.81 265 TYR B C 1
ATOM 4813 O O . TYR B 1 265 ? 11.602 -34.125 -12.461 1 98.81 265 TYR B O 1
ATOM 4821 N N . ASP B 1 266 ? 12.055 -32.406 -13.891 1 98.38 266 ASP B N 1
ATOM 4822 C CA . ASP B 1 266 ? 11.453 -33.062 -15.062 1 98.38 266 ASP B CA 1
ATOM 4823 C C . ASP B 1 266 ? 12.062 -34.438 -15.312 1 98.38 266 ASP B C 1
ATOM 4825 O O . ASP B 1 266 ? 11.344 -35.406 -15.586 1 98.38 266 ASP B O 1
ATOM 4829 N N . GLU B 1 267 ? 13.328 -34.469 -15.203 1 98.38 267 GLU B N 1
ATOM 4830 C CA . GLU B 1 267 ? 14.062 -35.688 -15.508 1 98.38 267 GLU B CA 1
ATOM 4831 C C . GLU B 1 267 ? 13.906 -36.719 -14.391 1 98.38 267 GLU B C 1
ATOM 4833 O O . GLU B 1 267 ? 13.531 -37.875 -14.648 1 98.38 267 GLU B O 1
ATOM 4838 N N . LEU B 1 268 ? 14.102 -36.312 -13.18 1 98.38 268 LEU B N 1
ATOM 4839 C CA . LEU B 1 268 ? 14.281 -37.25 -12.078 1 98.38 268 LEU B CA 1
ATOM 4840 C C . LEU B 1 268 ? 12.938 -37.688 -11.508 1 98.38 268 LEU B C 1
ATOM 4842 O O . LEU B 1 268 ? 12.867 -38.688 -10.781 1 98.38 268 LEU B O 1
ATOM 4846 N N . LEU B 1 269 ? 11.859 -37 -11.883 1 98.44 269 LEU B N 1
ATOM 4847 C CA . LEU B 1 269 ? 10.539 -37.344 -11.375 1 98.44 269 LEU B CA 1
ATOM 4848 C C . LEU B 1 269 ? 9.656 -37.906 -12.484 1 98.44 269 LEU B C 1
ATOM 4850 O O . LEU B 1 269 ? 8.492 -38.25 -12.25 1 98.44 269 LEU B O 1
ATOM 4854 N N . ALA B 1 270 ? 10.141 -38 -13.688 1 97.38 270 ALA B N 1
ATOM 4855 C CA . ALA B 1 270 ? 9.367 -38.344 -14.883 1 97.38 270 ALA B CA 1
ATOM 4856 C C . ALA B 1 270 ? 8.695 -39.688 -14.75 1 97.38 270 ALA B C 1
ATOM 4858 O O . ALA B 1 270 ? 7.613 -39.906 -15.289 1 97.38 270 ALA B O 1
ATOM 4859 N N . ASP B 1 271 ? 9.234 -40.625 -13.992 1 96.19 271 ASP B N 1
ATOM 4860 C CA . ASP B 1 271 ? 8.758 -42.031 -13.977 1 96.19 271 ASP B CA 1
ATOM 4861 C C . ASP B 1 271 ? 8.102 -42.344 -12.641 1 96.19 271 ASP B C 1
ATOM 4863 O O . ASP B 1 271 ? 7.848 -43.531 -12.344 1 96.19 271 ASP B O 1
ATOM 4867 N N . VAL B 1 272 ? 7.852 -41.344 -11.883 1 97.31 272 VAL B N 1
ATOM 4868 C CA . VAL B 1 272 ? 7.27 -41.594 -10.57 1 97.31 272 VAL B CA 1
ATOM 4869 C C . VAL B 1 272 ? 5.77 -41.875 -10.719 1 97.31 272 VAL B C 1
ATOM 4871 O O . VAL B 1 272 ? 5.023 -41 -11.148 1 97.31 272 VAL B O 1
ATOM 4874 N N . PRO B 1 273 ? 5.289 -43.094 -10.391 1 95.75 273 PRO B N 1
ATOM 4875 C CA . PRO B 1 273 ? 3.852 -43.344 -10.484 1 95.75 273 PRO B CA 1
ATOM 4876 C C . PRO B 1 273 ? 3.02 -42.438 -9.594 1 95.75 273 PRO B C 1
ATOM 4878 O O . PRO B 1 273 ? 3.428 -42.125 -8.477 1 95.75 273 PRO B O 1
ATOM 4881 N N . GLY B 1 274 ? 1.866 -42.031 -10.133 1 97 274 GLY B N 1
ATOM 4882 C CA . GLY B 1 274 ? 0.967 -41.188 -9.336 1 97 274 GLY B CA 1
ATOM 4883 C C . GLY B 1 274 ? 1.337 -39.719 -9.336 1 97 274 GLY B C 1
ATOM 4884 O O . GLY B 1 274 ? 0.781 -38.938 -8.57 1 97 274 GLY B O 1
ATOM 4885 N N . LEU B 1 275 ? 2.305 -39.469 -10.18 1 98.19 275 LEU B N 1
ATOM 4886 C CA . LEU B 1 275 ? 2.766 -38.094 -10.258 1 98.19 275 LEU B CA 1
ATOM 4887 C C . LEU B 1 275 ? 2.643 -37.562 -11.68 1 98.19 275 LEU B C 1
ATOM 4889 O O . LEU B 1 275 ? 3.057 -38.219 -12.633 1 98.19 275 LEU B O 1
ATOM 4893 N N . ARG B 1 276 ? 1.933 -36.438 -11.867 1 98.12 276 ARG B N 1
ATOM 4894 C CA . ARG B 1 276 ? 1.913 -35.719 -13.133 1 98.12 276 ARG B CA 1
ATOM 4895 C C . ARG B 1 276 ? 2.746 -34.438 -13.047 1 98.12 276 ARG B C 1
ATOM 4897 O O . ARG B 1 276 ? 2.572 -33.625 -12.125 1 98.12 276 ARG B O 1
ATOM 4904 N N . LEU B 1 277 ? 3.674 -34.281 -13.906 1 98.44 277 LEU B N 1
ATOM 4905 C CA . LEU B 1 277 ? 4.582 -33.125 -13.891 1 98.44 277 LEU B CA 1
ATOM 4906 C C . LEU B 1 277 ? 3.998 -31.969 -14.68 1 98.44 277 LEU B C 1
ATOM 4908 O O . LEU B 1 277 ? 3.104 -32.156 -15.508 1 98.44 277 LEU B O 1
ATOM 4912 N N . PRO B 1 278 ? 4.355 -30.719 -14.352 1 97.75 278 PRO B N 1
ATOM 4913 C CA . PRO B 1 278 ? 3.857 -29.562 -15.117 1 97.75 278 PRO B CA 1
ATOM 4914 C C . PRO B 1 278 ? 4.359 -29.547 -16.562 1 97.75 278 PRO B C 1
ATOM 4916 O O . PRO B 1 278 ? 5.43 -30.094 -16.844 1 97.75 278 PRO B O 1
ATOM 4919 N N . VAL B 1 279 ? 3.627 -28.906 -17.391 1 95.69 279 VAL B N 1
ATOM 4920 C CA . VAL B 1 279 ? 3.967 -28.859 -18.812 1 95.69 279 VAL B CA 1
ATOM 4921 C C . VAL B 1 279 ? 4.375 -27.453 -19.203 1 95.69 279 VAL B C 1
ATOM 4923 O O . VAL B 1 279 ? 4.047 -26.484 -18.516 1 95.69 279 VAL B O 1
ATOM 4926 N N . THR B 1 280 ? 5.117 -27.312 -20.219 1 96 280 THR B N 1
ATOM 4927 C CA . THR B 1 280 ? 5.461 -26.062 -20.875 1 96 280 THR B CA 1
ATOM 4928 C C . THR B 1 280 ? 4.953 -26.047 -22.312 1 96 280 THR B C 1
ATOM 4930 O O . THR B 1 280 ? 5.434 -26.812 -23.156 1 96 280 THR B O 1
ATOM 4933 N N . PRO B 1 281 ? 4 -25.188 -22.547 1 96.75 281 PRO B N 1
ATOM 4934 C CA . PRO B 1 281 ? 3.455 -25.125 -23.906 1 96.75 281 PRO B CA 1
ATOM 4935 C C . PRO B 1 281 ? 4.48 -24.641 -24.922 1 96.75 281 PRO B C 1
ATOM 4937 O O . PRO B 1 281 ? 5.461 -23.984 -24.562 1 96.75 281 PRO B O 1
ATOM 4940 N N . ASP B 1 282 ? 4.16 -24.984 -26.188 1 95.25 282 ASP B N 1
ATOM 4941 C CA . ASP B 1 282 ? 4.992 -24.484 -27.281 1 95.25 282 ASP B CA 1
ATOM 4942 C C . ASP B 1 282 ? 5 -22.953 -27.328 1 95.25 282 ASP B C 1
ATOM 4944 O O . ASP B 1 282 ? 3.969 -22.328 -27.094 1 95.25 282 ASP B O 1
ATOM 4948 N N . GLY B 1 283 ? 6.156 -22.391 -27.578 1 96.62 283 GLY B N 1
ATOM 4949 C CA . GLY B 1 283 ? 6.277 -20.938 -27.75 1 96.62 283 GLY B CA 1
ATOM 4950 C C . GLY B 1 283 ? 6.418 -20.203 -26.438 1 96.62 283 GLY B C 1
ATOM 4951 O O . GLY B 1 283 ? 6.445 -18.969 -26.406 1 96.62 283 GLY B O 1
ATOM 4952 N N . VAL B 1 284 ? 6.465 -20.969 -25.406 1 97.56 284 VAL B N 1
ATOM 4953 C CA . VAL B 1 284 ? 6.594 -20.375 -24.094 1 97.56 284 VAL B CA 1
ATOM 4954 C C . VAL B 1 284 ? 7.965 -20.703 -23.5 1 97.56 284 VAL B C 1
ATOM 4956 O O . VAL B 1 284 ? 8.438 -21.844 -23.609 1 97.56 284 VAL B O 1
ATOM 4959 N N . ASP B 1 285 ? 8.695 -19.703 -23.062 1 98.12 285 ASP B N 1
ATOM 4960 C CA . ASP B 1 285 ? 9.93 -19.828 -22.297 1 98.12 285 ASP B CA 1
ATOM 4961 C C . ASP B 1 285 ? 9.758 -19.281 -20.875 1 98.12 285 ASP B C 1
ATOM 4963 O O . ASP B 1 285 ? 10.023 -18.094 -20.641 1 98.12 285 ASP B O 1
ATOM 4967 N N . PRO B 1 286 ? 9.352 -20.125 -19.969 1 97.94 286 PRO B N 1
ATOM 4968 C CA . PRO B 1 286 ? 8.953 -19.625 -18.656 1 97.94 286 PRO B CA 1
ATOM 4969 C C . PRO B 1 286 ? 10.141 -19.406 -17.719 1 97.94 286 PRO B C 1
ATOM 4971 O O . PRO B 1 286 ? 11.125 -20.141 -17.781 1 97.94 286 PRO B O 1
ATOM 4974 N N . MET B 1 287 ? 10.109 -18.359 -16.859 1 96.06 287 MET B N 1
ATOM 4975 C CA . MET B 1 287 ? 10.961 -18.188 -15.688 1 96.06 287 MET B CA 1
ATOM 4976 C C . MET B 1 287 ? 10.711 -19.297 -14.672 1 96.06 287 MET B C 1
ATOM 4978 O O . MET B 1 287 ? 11.656 -19.844 -14.094 1 96.06 287 MET B O 1
ATOM 4982 N N . ARG B 1 288 ? 9.461 -19.734 -14.641 1 93.38 288 ARG B N 1
ATOM 4983 C CA . ARG B 1 288 ? 8.898 -20.734 -13.734 1 93.38 288 ARG B CA 1
ATOM 4984 C C . ARG B 1 288 ? 9.07 -20.312 -12.281 1 93.38 288 ARG B C 1
ATOM 4986 O O . ARG B 1 288 ? 9.977 -20.781 -11.586 1 93.38 288 ARG B O 1
ATOM 4993 N N . HIS B 1 289 ? 8.227 -19.719 -11.664 1 96 289 HIS B N 1
ATOM 4994 C CA . HIS B 1 289 ? 8.172 -19.344 -10.258 1 96 289 HIS B CA 1
ATOM 4995 C C . HIS B 1 289 ? 7.859 -20.531 -9.367 1 96 289 HIS B C 1
ATOM 4997 O O . HIS B 1 289 ? 8.43 -20.672 -8.281 1 96 289 HIS B O 1
ATOM 5003 N N . LEU B 1 290 ? 7 -21.438 -9.773 1 98.06 290 LEU B N 1
ATOM 5004 C CA . LEU B 1 290 ? 6.594 -22.641 -9.062 1 98.06 290 LEU B CA 1
ATOM 5005 C C . LEU B 1 290 ? 6.879 -23.891 -9.898 1 98.06 290 LEU B C 1
ATOM 5007 O O . LEU B 1 290 ? 6.938 -23.812 -11.125 1 98.06 290 LEU B O 1
ATOM 5011 N N . TYR B 1 291 ? 7.121 -24.984 -9.242 1 98.56 291 TYR B N 1
ATOM 5012 C CA . TYR B 1 291 ? 7.082 -26.312 -9.852 1 98.56 291 TYR B CA 1
ATOM 5013 C C . TYR B 1 291 ? 5.91 -27.125 -9.32 1 98.56 291 TYR B C 1
ATOM 5015 O O . TYR B 1 291 ? 6.082 -27.984 -8.453 1 98.56 291 TYR B O 1
ATOM 5023 N N . PRO B 1 292 ? 4.746 -26.859 -9.844 1 98.5 292 PRO B N 1
ATOM 5024 C CA . PRO B 1 292 ? 3.512 -27.484 -9.367 1 98.5 292 PRO B CA 1
ATOM 5025 C C . PRO B 1 292 ? 3.287 -28.875 -9.961 1 98.5 292 PRO B C 1
ATOM 5027 O O . PRO B 1 292 ? 2.945 -28.984 -11.141 1 98.5 292 PRO B O 1
ATOM 5030 N N . VAL B 1 293 ? 3.451 -29.906 -9.227 1 98.75 293 VAL B N 1
ATOM 5031 C CA . VAL B 1 293 ? 3.104 -31.25 -9.664 1 98.75 293 VAL B CA 1
ATOM 5032 C C . VAL B 1 293 ? 1.662 -31.562 -9.266 1 98.75 293 VAL B C 1
ATOM 5034 O O . VAL B 1 293 ? 1.04 -30.812 -8.516 1 98.75 293 VAL B O 1
ATOM 5037 N N . ARG B 1 294 ? 1.115 -32.562 -9.852 1 98.69 294 ARG B N 1
ATOM 5038 C CA . ARG B 1 294 ? -0.183 -33.125 -9.461 1 98.69 294 ARG B CA 1
ATOM 5039 C C . ARG B 1 294 ? -0.043 -34.531 -8.883 1 98.69 294 ARG B C 1
ATOM 5041 O O . ARG B 1 294 ? 0.504 -35.406 -9.531 1 98.69 294 ARG B O 1
ATOM 5048 N N . VAL B 1 295 ? -0.418 -34.625 -7.672 1 98.69 295 VAL B N 1
ATOM 5049 C CA . VAL B 1 295 ? -0.417 -35.938 -6.988 1 98.69 295 VAL B CA 1
ATOM 5050 C C . VAL B 1 295 ? -1.758 -36.625 -7.203 1 98.69 295 VAL B C 1
ATOM 5052 O O . VAL B 1 295 ? -2.795 -36.156 -6.734 1 98.69 295 VAL B O 1
ATOM 5055 N N . LEU B 1 296 ? -1.735 -37.781 -7.832 1 98 296 LEU B N 1
ATOM 5056 C CA . LEU B 1 296 ? -2.939 -38.469 -8.289 1 98 296 LEU B CA 1
ATOM 5057 C C . LEU B 1 296 ? -3.48 -39.406 -7.207 1 98 296 LEU B C 1
ATOM 5059 O O . LEU B 1 296 ? -2.936 -39.438 -6.102 1 98 296 LEU B O 1
ATOM 5063 N N . ASP B 1 297 ? -4.648 -39.969 -7.461 1 96.94 297 ASP B N 1
ATOM 5064 C CA . ASP B 1 297 ? -5.289 -41.031 -6.676 1 96.94 297 ASP B CA 1
ATOM 5065 C C . ASP B 1 297 ? -5.699 -40.531 -5.301 1 96.94 297 ASP B C 1
ATOM 5067 O O . ASP B 1 297 ? -5.672 -41.25 -4.316 1 96.94 297 ASP B O 1
ATOM 5071 N N . GLY B 1 298 ? -5.938 -39.25 -5.207 1 97.38 298 GLY B N 1
ATOM 5072 C CA . GLY B 1 298 ? -6.461 -38.688 -3.982 1 97.38 298 GLY B CA 1
ATOM 5073 C C . GLY B 1 298 ? -5.445 -38.656 -2.857 1 97.38 298 GLY B C 1
ATOM 5074 O O . GLY B 1 298 ? -5.816 -38.594 -1.683 1 97.38 298 GLY B O 1
ATOM 5075 N N . ARG B 1 299 ? -4.156 -38.594 -3.172 1 97.94 299 ARG B N 1
ATOM 5076 C CA . ARG B 1 299 ? -3.135 -38.75 -2.141 1 97.94 299 ARG B CA 1
ATOM 5077 C C . ARG B 1 299 ? -2.455 -37.406 -1.835 1 97.94 299 ARG B C 1
ATOM 5079 O O . ARG B 1 299 ? -1.503 -37.375 -1.054 1 97.94 299 ARG B O 1
ATOM 5086 N N . ARG B 1 300 ? -2.943 -36.375 -2.373 1 98.38 300 ARG B N 1
ATOM 5087 C CA . ARG B 1 300 ? -2.25 -35.094 -2.268 1 98.38 300 ARG B CA 1
ATOM 5088 C C . ARG B 1 300 ? -2.082 -34.656 -0.81 1 98.38 300 ARG B C 1
ATOM 5090 O O . ARG B 1 300 ? -1.009 -34.219 -0.406 1 98.38 300 ARG B O 1
ATOM 5097 N N . ARG B 1 301 ? -3.08 -34.781 0.016 1 98.06 301 ARG B N 1
ATOM 5098 C CA . ARG B 1 301 ? -3 -34.406 1.422 1 98.06 301 ARG B CA 1
ATOM 5099 C C . ARG B 1 301 ? -1.968 -35.25 2.16 1 98.06 301 ARG B C 1
ATOM 5101 O O . ARG B 1 301 ? -1.188 -34.75 2.961 1 98.06 301 ARG B O 1
ATOM 5108 N N . GLU B 1 302 ? -2.004 -36.531 1.915 1 98.12 302 GLU B N 1
ATOM 5109 C CA . GLU B 1 302 ? -1.014 -37.438 2.514 1 98.12 302 GLU B CA 1
ATOM 5110 C C . GLU B 1 302 ? 0.406 -37 2.166 1 98.12 302 GLU B C 1
ATOM 5112 O O . GLU B 1 302 ? 1.265 -36.875 3.045 1 98.12 302 GLU B O 1
ATOM 5117 N N . VAL B 1 303 ? 0.628 -36.781 0.892 1 98.69 303 VAL B N 1
ATOM 5118 C CA . VAL B 1 303 ? 1.957 -36.406 0.425 1 98.69 303 VAL B CA 1
ATOM 5119 C C . VAL B 1 303 ? 2.361 -35.062 1.052 1 98.69 303 VAL B C 1
ATOM 5121 O O . VAL B 1 303 ? 3.496 -34.906 1.508 1 98.69 303 VAL B O 1
ATOM 5124 N N . TYR B 1 304 ? 1.438 -34.094 1.097 1 98.69 304 TYR B N 1
ATOM 5125 C CA . TYR B 1 304 ? 1.701 -32.812 1.736 1 98.69 304 TYR B CA 1
ATOM 5126 C C . TYR B 1 304 ? 2.188 -33 3.168 1 98.69 304 TYR B C 1
ATOM 5128 O O . TYR B 1 304 ? 3.244 -32.5 3.545 1 98.69 304 TYR B O 1
ATOM 5136 N N . ASP B 1 305 ? 1.446 -33.75 3.955 1 98.56 305 ASP B N 1
ATOM 5137 C CA . ASP B 1 305 ? 1.731 -33.938 5.375 1 98.56 305 ASP B CA 1
ATOM 5138 C C . ASP B 1 305 ? 3.057 -34.656 5.582 1 98.56 305 ASP B C 1
ATOM 5140 O O . ASP B 1 305 ? 3.836 -34.312 6.469 1 98.56 305 ASP B O 1
ATOM 5144 N N . ARG B 1 306 ? 3.322 -35.656 4.762 1 98.56 306 ARG B N 1
ATOM 5145 C CA . ARG B 1 306 ? 4.535 -36.438 4.922 1 98.56 306 ARG B CA 1
ATOM 5146 C C . ARG B 1 306 ? 5.77 -35.656 4.496 1 98.56 306 ARG B C 1
ATOM 5148 O O . ARG B 1 306 ? 6.84 -35.812 5.082 1 98.56 306 ARG B O 1
ATOM 5155 N N . MET B 1 307 ? 5.66 -34.875 3.385 1 98.75 307 MET B N 1
ATOM 5156 C CA . MET B 1 307 ? 6.762 -34 3 1 98.75 307 MET B CA 1
ATOM 5157 C C . MET B 1 307 ? 7.09 -33.031 4.117 1 98.75 307 MET B C 1
ATOM 5159 O O . MET B 1 307 ? 8.258 -32.844 4.48 1 98.75 307 MET B O 1
ATOM 5163 N N . GLN B 1 308 ? 6.012 -32.375 4.691 1 98.38 308 GLN B N 1
ATOM 5164 C CA . GLN B 1 308 ? 6.195 -31.453 5.801 1 98.38 308 GLN B CA 1
ATOM 5165 C C . GLN B 1 308 ? 6.859 -32.125 6.992 1 98.38 308 GLN B C 1
ATOM 5167 O O . GLN B 1 308 ? 7.762 -31.562 7.613 1 98.38 308 GLN B O 1
ATOM 5172 N N . ALA B 1 309 ? 6.41 -33.281 7.324 1 98.31 309 ALA B N 1
ATOM 5173 C CA . ALA B 1 309 ? 6.957 -34.031 8.445 1 98.31 309 ALA B CA 1
ATOM 5174 C C . ALA B 1 309 ? 8.438 -34.344 8.219 1 98.31 309 ALA B C 1
ATOM 5176 O O . ALA B 1 309 ? 9.203 -34.438 9.18 1 98.31 309 ALA B O 1
ATOM 5177 N N . ALA B 1 310 ? 8.82 -34.5 6.984 1 98.56 310 ALA B N 1
ATOM 5178 C CA . ALA B 1 310 ? 10.211 -34.781 6.633 1 98.56 310 ALA B CA 1
ATOM 5179 C C . ALA B 1 310 ? 11.039 -33.5 6.594 1 98.56 310 ALA B C 1
ATOM 5181 O O . ALA B 1 310 ? 12.219 -33.531 6.227 1 98.56 310 ALA B O 1
ATOM 5182 N N . GLY B 1 311 ? 10.461 -32.375 6.91 1 98.5 311 GLY B N 1
ATOM 5183 C CA . GLY B 1 311 ? 11.172 -31.125 6.949 1 98.5 311 GLY B CA 1
ATOM 5184 C C . GLY B 1 311 ? 11.266 -30.438 5.594 1 98.5 311 GLY B C 1
ATOM 5185 O O . GLY B 1 311 ? 12.172 -29.641 5.355 1 98.5 311 GLY B O 1
ATOM 5186 N N . ILE B 1 312 ? 10.43 -30.812 4.645 1 98.81 312 ILE B N 1
ATOM 5187 C CA . ILE B 1 312 ? 10.398 -30.219 3.307 1 98.81 312 ILE B CA 1
ATOM 5188 C C . ILE B 1 312 ? 9.117 -29.422 3.125 1 98.81 312 ILE B C 1
ATOM 5190 O O . ILE B 1 312 ? 8.016 -29.969 3.141 1 98.81 312 ILE B O 1
ATOM 5194 N N . GLY B 1 313 ? 9.359 -28.062 2.955 1 98.06 313 GLY B N 1
ATOM 5195 C CA . GLY B 1 313 ? 8.219 -27.188 2.736 1 98.06 313 GLY B CA 1
ATOM 5196 C C . GLY B 1 313 ? 7.633 -27.312 1.342 1 98.06 313 GLY B C 1
ATOM 5197 O O . GLY B 1 313 ? 8.344 -27.172 0.348 1 98.06 313 GLY B O 1
ATOM 5198 N N . VAL B 1 314 ? 6.418 -27.797 1.251 1 98.56 314 VAL B N 1
ATOM 5199 C CA . VAL B 1 314 ? 5.621 -27.781 0.029 1 98.56 314 VAL B CA 1
ATOM 5200 C C . VAL B 1 314 ? 4.383 -26.906 0.23 1 98.56 314 VAL B C 1
ATOM 5202 O O . VAL B 1 314 ? 4.062 -26.516 1.356 1 98.56 314 VAL B O 1
ATOM 5205 N N . GLN B 1 315 ? 3.818 -26.5 -0.87 1 98.06 315 GLN B N 1
ATOM 5206 C CA . GLN B 1 315 ? 2.674 -25.594 -0.777 1 98.06 315 GLN B CA 1
ATOM 5207 C C . GLN B 1 315 ? 1.601 -25.969 -1.799 1 98.06 315 GLN B C 1
ATOM 5209 O O . GLN B 1 315 ? 1.89 -26.625 -2.803 1 98.06 315 GLN B O 1
ATOM 5214 N N . VAL B 1 316 ? 0.392 -25.609 -1.476 1 98.44 316 VAL B N 1
ATOM 5215 C CA . VAL B 1 316 ? -0.727 -25.781 -2.396 1 98.44 316 VAL B CA 1
ATOM 5216 C C . VAL B 1 316 ? -1.141 -24.422 -2.965 1 98.44 316 VAL B C 1
ATOM 5218 O O . VAL B 1 316 ? -1.479 -23.516 -2.215 1 98.44 316 VAL B O 1
ATOM 5221 N N . ASN B 1 317 ? -1.032 -24.266 -4.297 1 97.31 317 ASN B N 1
ATOM 5222 C CA . ASN B 1 317 ? -1.372 -23.047 -5.027 1 97.31 317 ASN B CA 1
ATOM 5223 C C . ASN B 1 317 ? -2.363 -23.328 -6.152 1 97.31 317 ASN B C 1
ATOM 5225 O O . ASN B 1 317 ? -1.995 -23.906 -7.184 1 97.31 317 ASN B O 1
ATOM 5229 N N . TYR B 1 318 ? -3.574 -22.953 -6.117 1 97.75 318 TYR B N 1
ATOM 5230 C CA . TYR B 1 318 ? -4.23 -22.109 -5.125 1 97.75 318 TYR B CA 1
ATOM 5231 C C . TYR B 1 318 ? -5.633 -22.625 -4.816 1 97.75 318 TYR B C 1
ATOM 5233 O O . TYR B 1 318 ? -6.23 -23.344 -5.625 1 97.75 318 TYR B O 1
ATOM 5241 N N . ILE B 1 319 ? -6.133 -22.219 -3.717 1 98.5 319 ILE B N 1
ATOM 5242 C CA . ILE B 1 319 ? -7.547 -22.438 -3.424 1 98.5 319 ILE B CA 1
ATOM 5243 C C . ILE B 1 319 ? -8.398 -21.719 -4.477 1 98.5 319 ILE B C 1
ATOM 5245 O O . ILE B 1 319 ? -8.18 -20.547 -4.777 1 98.5 319 ILE B O 1
ATOM 5249 N N . PRO B 1 320 ? -9.297 -22.5 -5.184 1 98.81 320 PRO B N 1
ATOM 5250 C CA . PRO B 1 320 ? -10.172 -21.766 -6.09 1 98.81 320 PRO B CA 1
ATOM 5251 C C . PRO B 1 320 ? -10.789 -20.531 -5.434 1 98.81 320 PRO B C 1
ATOM 5253 O O . PRO B 1 320 ? -11.422 -20.641 -4.383 1 98.81 320 PRO B O 1
ATOM 5256 N N . VAL B 1 321 ? -10.664 -19.422 -6.016 1 98.88 321 VAL B N 1
ATOM 5257 C CA . VAL B 1 321 ? -10.891 -18.125 -5.383 1 98.88 321 VAL B CA 1
ATOM 5258 C C . VAL B 1 321 ? -12.328 -18.062 -4.863 1 98.88 321 VAL B C 1
ATOM 5260 O O . VAL B 1 321 ? -12.57 -17.578 -3.752 1 98.88 321 VAL B O 1
ATOM 5263 N N . TYR B 1 322 ? -13.289 -18.578 -5.645 1 98.75 322 TYR B N 1
ATOM 5264 C CA . TYR B 1 322 ? -14.688 -18.422 -5.277 1 98.75 322 TYR B CA 1
ATOM 5265 C C . TYR B 1 322 ? -15.055 -19.359 -4.129 1 98.75 322 TYR B C 1
ATOM 5267 O O . TYR B 1 322 ? -16.203 -19.359 -3.67 1 98.75 322 TYR B O 1
ATOM 5275 N N . TRP B 1 323 ? -14.078 -20.203 -3.652 1 98.62 323 TRP B N 1
ATOM 5276 C CA . TRP B 1 323 ? -14.305 -21 -2.447 1 98.62 323 TRP B CA 1
ATOM 5277 C C . TRP B 1 323 ? -14.227 -20.125 -1.2 1 98.62 323 TRP B C 1
ATOM 5279 O O . TRP B 1 323 ? -14.68 -20.516 -0.126 1 98.62 323 TRP B O 1
ATOM 5289 N N . HIS B 1 324 ? -13.555 -18.938 -1.234 1 98.81 324 HIS B N 1
ATOM 5290 C CA . HIS B 1 324 ? -13.453 -18.062 -0.076 1 98.81 324 HIS B CA 1
ATOM 5291 C C . HIS B 1 324 ? -14.82 -17.516 0.317 1 98.81 324 HIS B C 1
ATOM 5293 O O . HIS B 1 324 ? -15.625 -17.156 -0.548 1 98.81 324 HIS B O 1
ATOM 5299 N N . PRO B 1 325 ? -15.07 -17.375 1.611 1 98.69 325 PRO B N 1
ATOM 5300 C CA . PRO B 1 325 ? -16.375 -16.922 2.119 1 98.69 325 PRO B CA 1
ATOM 5301 C C . PRO B 1 325 ? -16.828 -15.602 1.502 1 98.69 325 PRO B C 1
ATOM 5303 O O . PRO B 1 325 ? -18.016 -15.414 1.252 1 98.69 325 PRO B O 1
ATOM 5306 N N . VAL B 1 326 ? -15.945 -14.703 1.229 1 98.69 326 VAL B N 1
ATOM 5307 C CA . VAL B 1 326 ? -16.312 -13.383 0.716 1 98.69 326 VAL B CA 1
ATOM 5308 C C . VAL B 1 326 ? -16.984 -13.523 -0.643 1 98.69 326 VAL B C 1
ATOM 5310 O O . VAL B 1 326 ? -17.906 -12.766 -0.968 1 98.69 326 VAL B O 1
ATOM 5313 N N . PHE B 1 327 ? -16.562 -14.477 -1.462 1 98.81 327 PHE B N 1
ATOM 5314 C CA . PHE B 1 327 ? -17.203 -14.734 -2.746 1 98.81 327 PHE B CA 1
ATOM 5315 C C . PHE B 1 327 ? -18.422 -15.648 -2.576 1 98.81 327 PHE B C 1
ATOM 5317 O O . PHE B 1 327 ? -19.438 -15.453 -3.225 1 98.81 327 PHE B O 1
ATOM 5324 N N . ALA B 1 328 ? -18.266 -16.688 -1.711 1 98.62 328 ALA B N 1
ATOM 5325 C CA . ALA B 1 328 ? -19.406 -17.562 -1.432 1 98.62 328 ALA B CA 1
ATOM 5326 C C . ALA B 1 328 ? -20.625 -16.75 -0.971 1 98.62 328 ALA B C 1
ATOM 5328 O O . ALA B 1 328 ? -21.75 -17.031 -1.383 1 98.62 328 ALA B O 1
ATOM 5329 N N . ASP B 1 329 ? -20.406 -15.773 -0.143 1 98.44 329 ASP B N 1
ATOM 5330 C CA . ASP B 1 329 ? -21.484 -14.945 0.405 1 98.44 329 ASP B CA 1
ATOM 5331 C C . ASP B 1 329 ? -22.094 -14.07 -0.679 1 98.44 329 ASP B C 1
ATOM 5333 O O . ASP B 1 329 ? -23.203 -13.555 -0.509 1 98.44 329 ASP B O 1
ATOM 5337 N N . LEU B 1 330 ? -21.406 -13.883 -1.747 1 98.19 330 LEU B N 1
ATOM 5338 C CA . LEU B 1 330 ? -21.938 -13.117 -2.873 1 98.19 330 LEU B CA 1
ATOM 5339 C C . LEU B 1 330 ? -22.719 -14.023 -3.824 1 98.19 330 LEU B C 1
ATOM 5341 O O . LEU B 1 330 ? -23.234 -13.555 -4.84 1 98.19 330 LEU B O 1
ATOM 5345 N N . GLY B 1 331 ? -22.672 -15.336 -3.596 1 98.44 331 GLY B N 1
ATOM 5346 C CA . GLY B 1 331 ? -23.516 -16.219 -4.371 1 98.44 331 GLY B CA 1
ATOM 5347 C C . GLY B 1 331 ? -22.734 -17.203 -5.23 1 98.44 331 GLY B C 1
ATOM 5348 O O . GLY B 1 331 ? -23.328 -18.031 -5.922 1 98.44 331 GLY B O 1
ATOM 5349 N N . TYR B 1 332 ? -21.438 -17.125 -5.23 1 98.75 332 TYR B N 1
ATOM 5350 C CA . TYR B 1 332 ? -20.625 -18.078 -5.988 1 98.75 332 TYR B CA 1
ATOM 5351 C C . TYR B 1 332 ? -20.672 -19.469 -5.355 1 98.75 332 TYR B C 1
ATOM 5353 O O . TYR B 1 332 ? -20.859 -19.594 -4.141 1 98.75 332 TYR B O 1
ATOM 5361 N N . ARG B 1 333 ? -20.5 -20.516 -6.18 1 98.06 333 ARG B N 1
ATOM 5362 C CA . ARG B 1 333 ? -20.703 -21.875 -5.688 1 98.06 333 ARG B CA 1
ATOM 5363 C C . ARG B 1 333 ? -19.562 -22.781 -6.121 1 98.06 333 ARG B C 1
ATOM 5365 O O . ARG B 1 333 ? -19.016 -22.625 -7.215 1 98.06 333 ARG B O 1
ATOM 5372 N N . ARG B 1 334 ? -19.297 -23.703 -5.242 1 97.56 334 ARG B N 1
ATOM 5373 C CA . ARG B 1 334 ? -18.375 -24.766 -5.645 1 97.56 334 ARG B CA 1
ATOM 5374 C C . ARG B 1 334 ? -18.922 -25.547 -6.836 1 97.56 334 ARG B C 1
ATOM 5376 O O . ARG B 1 334 ? -20.141 -25.688 -6.98 1 97.56 334 ARG B O 1
ATOM 5383 N N . GLY B 1 335 ? -18.031 -25.969 -7.688 1 98.19 335 GLY B N 1
ATOM 5384 C CA . GLY B 1 335 ? -18.469 -26.719 -8.867 1 98.19 335 GLY B CA 1
ATOM 5385 C C . GLY B 1 335 ? -18.531 -25.859 -10.117 1 98.19 335 GLY B C 1
ATOM 5386 O O . GLY B 1 335 ? -18.641 -26.375 -11.227 1 98.19 335 GLY B O 1
ATOM 5387 N N . MET B 1 336 ? -18.312 -24.531 -10.039 1 98.25 336 MET B N 1
ATOM 5388 C CA . MET B 1 336 ? -18.438 -23.609 -11.156 1 98.25 336 MET B CA 1
ATOM 5389 C C . MET B 1 336 ? -17.344 -23.844 -12.188 1 98.25 336 MET B C 1
ATOM 5391 O O . MET B 1 336 ? -17.562 -23.641 -13.391 1 98.25 336 MET B O 1
ATOM 5395 N N . CYS B 1 337 ? -16.203 -24.188 -11.773 1 98.88 337 CYS B N 1
ATOM 5396 C CA . CYS B 1 337 ? -15.062 -24.469 -12.625 1 98.88 337 CYS B CA 1
ATOM 5397 C C . CYS B 1 337 ? -14.453 -25.828 -12.297 1 98.88 337 CYS B C 1
ATOM 5399 O O . CYS B 1 337 ? -13.445 -25.906 -11.602 1 98.88 337 CYS B O 1
ATOM 5401 N N . PRO B 1 338 ? -15.008 -26.906 -12.82 1 98.81 338 PRO B N 1
ATOM 5402 C CA . PRO B 1 338 ? -14.641 -28.266 -12.406 1 98.81 338 PRO B CA 1
ATOM 5403 C C . PRO B 1 338 ? -13.18 -28.594 -12.703 1 98.81 338 PRO B C 1
ATOM 5405 O O . PRO B 1 338 ? -12.547 -29.344 -11.953 1 98.81 338 PRO B O 1
ATOM 5408 N N . VAL B 1 339 ? -12.641 -28.109 -13.789 1 98.88 339 VAL B N 1
ATOM 5409 C CA . VAL B 1 339 ? -11.258 -28.406 -14.125 1 98.88 339 VAL B CA 1
ATOM 5410 C C . VAL B 1 339 ? -10.32 -27.766 -13.109 1 98.88 339 VAL B C 1
ATOM 5412 O O . VAL B 1 339 ? -9.359 -28.391 -12.656 1 98.88 339 VAL B O 1
ATOM 5415 N N . ALA B 1 340 ? -10.625 -26.531 -12.75 1 98.88 340 ALA B N 1
ATOM 5416 C CA . ALA B 1 340 ? -9.82 -25.828 -11.742 1 98.88 340 ALA B CA 1
ATOM 5417 C C . ALA B 1 340 ? -9.883 -26.562 -10.398 1 98.88 340 ALA B C 1
ATOM 5419 O O . ALA B 1 340 ? -8.867 -26.688 -9.711 1 98.88 340 ALA B O 1
ATOM 5420 N N . GLU B 1 341 ? -11.07 -27 -10 1 98.75 341 GLU B N 1
ATOM 5421 C CA . GLU B 1 341 ? -11.242 -27.703 -8.727 1 98.75 341 GLU B CA 1
ATOM 5422 C C . GLU B 1 341 ? -10.5 -29.031 -8.727 1 98.75 341 GLU B C 1
ATOM 5424 O O . GLU B 1 341 ? -9.914 -29.422 -7.715 1 98.75 341 GLU B O 1
ATOM 5429 N N . ALA B 1 342 ? -10.555 -29.703 -9.875 1 98.62 342 ALA B N 1
ATOM 5430 C CA . ALA B 1 342 ? -9.797 -30.938 -9.992 1 98.62 342 ALA B CA 1
ATOM 5431 C C . ALA B 1 342 ? -8.297 -30.672 -9.906 1 98.62 342 ALA B C 1
ATOM 5433 O O . ALA B 1 342 ? -7.566 -31.422 -9.25 1 98.62 342 ALA B O 1
ATOM 5434 N N . PHE B 1 343 ? -7.848 -29.656 -10.594 1 98.69 343 PHE B N 1
ATOM 5435 C CA . PHE B 1 343 ? -6.445 -29.266 -10.523 1 98.69 343 PHE B CA 1
ATOM 5436 C C . PHE B 1 343 ? -6.035 -28.969 -9.086 1 98.69 343 PHE B C 1
ATOM 5438 O O . PHE B 1 343 ? -5.012 -29.469 -8.609 1 98.69 343 PHE B O 1
ATOM 5445 N N . TYR B 1 344 ? -6.848 -28.234 -8.352 1 98.5 344 TYR B N 1
ATOM 5446 C CA . TYR B 1 344 ? -6.59 -27.875 -6.961 1 98.5 344 TYR B CA 1
ATOM 5447 C C . TYR B 1 344 ? -6.477 -29.109 -6.082 1 98.5 344 TYR B C 1
ATOM 5449 O O . TYR B 1 344 ? -5.594 -29.188 -5.223 1 98.5 344 TYR B O 1
ATOM 5457 N N . ALA B 1 345 ? -7.277 -30.031 -6.293 1 98.31 345 ALA B N 1
ATOM 5458 C CA . ALA B 1 345 ? -7.336 -31.234 -5.457 1 98.31 345 ALA B CA 1
ATOM 5459 C C . ALA B 1 345 ? -6.043 -32.031 -5.559 1 98.31 345 ALA B C 1
ATOM 5461 O O . ALA B 1 345 ? -5.711 -32.812 -4.652 1 98.31 345 ALA B O 1
ATOM 5462 N N . GLU B 1 346 ? -5.324 -31.828 -6.641 1 98.69 346 GLU B N 1
ATOM 5463 C CA . GLU B 1 346 ? -4.168 -32.688 -6.91 1 98.69 346 GLU B CA 1
ATOM 5464 C C . GLU B 1 346 ? -2.865 -31.891 -6.789 1 98.69 346 GLU B C 1
ATOM 5466 O O . GLU B 1 346 ? -1.787 -32.469 -6.684 1 98.69 346 GLU B O 1
ATOM 5471 N N . GLU B 1 347 ? -2.883 -30.594 -6.773 1 98.62 347 GLU B N 1
ATOM 5472 C CA . GLU B 1 347 ? -1.719 -29.75 -7 1 98.62 347 GLU B CA 1
ATOM 5473 C C . GLU B 1 347 ? -0.837 -29.672 -5.754 1 98.62 347 GLU B C 1
ATOM 5475 O O . GLU B 1 347 ? -1.342 -29.578 -4.637 1 98.62 347 GLU B O 1
ATOM 5480 N N . LEU B 1 348 ? 0.459 -29.766 -5.926 1 98.75 348 LEU B N 1
ATOM 5481 C CA . LEU B 1 348 ? 1.474 -29.594 -4.891 1 98.75 348 LEU B CA 1
ATOM 5482 C C . LEU B 1 348 ? 2.719 -28.922 -5.461 1 98.75 348 LEU B C 1
ATOM 5484 O O . LEU B 1 348 ? 3.371 -29.469 -6.352 1 98.75 348 LEU B O 1
ATOM 5488 N N . SER B 1 349 ? 3.057 -27.75 -4.953 1 98.81 349 SER B N 1
ATOM 5489 C CA . SER B 1 349 ? 4.254 -27.047 -5.398 1 98.81 349 SER B CA 1
ATOM 5490 C C . SER B 1 349 ? 5.484 -27.516 -4.625 1 98.81 349 SER B C 1
ATOM 5492 O O . SER B 1 349 ? 5.531 -27.406 -3.398 1 98.81 349 SER B O 1
ATOM 5494 N N . LEU B 1 350 ? 6.492 -27.969 -5.277 1 98.88 350 LEU B N 1
ATOM 5495 C CA . LEU B 1 350 ? 7.762 -28.375 -4.688 1 98.88 350 LEU B CA 1
ATOM 5496 C C . LEU B 1 350 ? 8.695 -27.188 -4.527 1 98.88 350 LEU B C 1
ATOM 5498 O O . LEU B 1 350 ? 8.516 -26.156 -5.184 1 98.88 350 LEU B O 1
ATOM 5502 N N . PRO B 1 351 ? 9.68 -27.328 -3.623 1 98.75 351 PRO B N 1
ATOM 5503 C CA . PRO B 1 351 ? 10.648 -26.25 -3.461 1 98.75 351 PRO B CA 1
ATOM 5504 C C . PRO B 1 351 ? 11.328 -25.859 -4.773 1 98.75 351 PRO B C 1
ATOM 5506 O O . PRO B 1 351 ? 11.844 -26.734 -5.4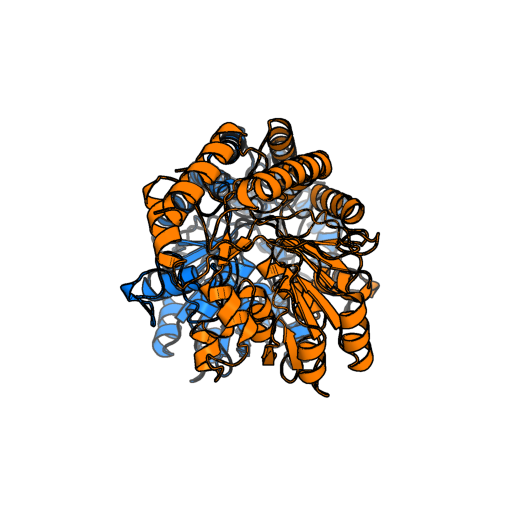84 1 98.75 351 PRO B O 1
ATOM 5509 N N . LEU B 1 352 ? 11.289 -24.625 -5.129 1 98.69 352 LEU B N 1
ATOM 5510 C CA . LEU B 1 352 ? 11.984 -24.062 -6.285 1 98.69 352 LEU B CA 1
ATOM 5511 C C . LEU B 1 352 ? 12.391 -22.625 -6.031 1 98.69 352 LEU B C 1
ATOM 5513 O O . LEU B 1 352 ? 11.547 -21.719 -6.02 1 98.69 352 LEU B O 1
ATOM 5517 N N . PHE B 1 353 ? 13.625 -22.344 -5.812 1 98.06 353 PHE B N 1
ATOM 5518 C CA . PHE B 1 353 ? 14.203 -21.031 -5.641 1 98.06 353 PHE B CA 1
ATOM 5519 C C . PHE B 1 353 ? 15.688 -21.031 -5.988 1 98.06 353 PHE B C 1
ATOM 5521 O O . PHE B 1 353 ? 16.312 -22.094 -6.008 1 98.06 353 PHE B O 1
ATOM 5528 N N . VAL B 1 354 ? 16.266 -19.984 -6.25 1 97.56 354 VAL B N 1
ATOM 5529 C CA . VAL B 1 354 ? 17.562 -19.859 -6.918 1 97.56 354 VAL B CA 1
ATOM 5530 C C . VAL B 1 354 ? 18.656 -20.484 -6.055 1 97.56 354 VAL B C 1
ATOM 5532 O O . VAL B 1 354 ? 19.594 -21.078 -6.574 1 97.56 354 VAL B O 1
ATOM 5535 N N . ASP B 1 355 ? 18.547 -20.406 -4.754 1 97.69 355 ASP B N 1
ATOM 5536 C CA . ASP B 1 355 ? 19.609 -20.859 -3.859 1 97.69 355 ASP B CA 1
ATOM 5537 C C . ASP B 1 355 ? 19.359 -22.297 -3.404 1 97.69 355 ASP B C 1
ATOM 5539 O O . ASP B 1 355 ? 20 -22.781 -2.475 1 97.69 355 ASP B O 1
ATOM 5543 N N . LEU B 1 356 ? 18.359 -22.953 -3.986 1 98.5 356 LEU B N 1
ATOM 5544 C CA . LEU B 1 356 ? 18.141 -24.375 -3.707 1 98.5 356 LEU B CA 1
ATOM 5545 C C . LEU B 1 356 ? 19.328 -25.203 -4.176 1 98.5 356 LEU B C 1
ATOM 5547 O O . LEU B 1 356 ? 19.594 -25.281 -5.375 1 98.5 356 LEU B O 1
ATOM 5551 N N . SER B 1 357 ? 20.031 -25.828 -3.281 1 98.38 357 SER B N 1
ATOM 5552 C CA . SER B 1 357 ? 21.188 -26.625 -3.652 1 98.38 357 SER B CA 1
ATOM 5553 C C . SER B 1 357 ? 20.781 -27.922 -4.336 1 98.38 357 SER B C 1
ATOM 5555 O O . SER B 1 357 ? 19.656 -28.406 -4.137 1 98.38 357 SER B O 1
ATOM 5557 N N . ASP B 1 358 ? 21.719 -28.469 -5.07 1 98.12 358 ASP B N 1
ATOM 5558 C CA . ASP B 1 358 ? 21.453 -29.75 -5.703 1 98.12 358 ASP B CA 1
ATOM 5559 C C . ASP B 1 358 ? 21.203 -30.844 -4.66 1 98.12 358 ASP B C 1
ATOM 5561 O O . ASP B 1 358 ? 20.359 -31.719 -4.859 1 98.12 358 ASP B O 1
ATOM 5565 N N . THR B 1 359 ? 21.875 -30.766 -3.604 1 98.56 359 THR B N 1
ATOM 5566 C CA . THR B 1 359 ? 21.719 -31.719 -2.523 1 98.56 359 THR B CA 1
ATOM 5567 C C . THR B 1 359 ? 20.328 -31.625 -1.904 1 98.56 359 THR B C 1
ATOM 5569 O O . THR B 1 359 ? 19.672 -32.625 -1.646 1 98.56 359 THR B O 1
ATOM 5572 N N . ASP B 1 360 ? 19.906 -30.375 -1.616 1 98.69 360 ASP B N 1
ATOM 5573 C CA . ASP B 1 360 ? 18.562 -30.172 -1.074 1 98.69 360 ASP B CA 1
ATOM 5574 C C . ASP B 1 360 ? 17.5 -30.641 -2.059 1 98.69 360 ASP B C 1
ATOM 5576 O O . ASP B 1 360 ? 16.469 -31.203 -1.654 1 98.69 360 ASP B O 1
ATOM 5580 N N . GLN B 1 361 ? 17.719 -30.391 -3.32 1 98.81 361 GLN B N 1
ATOM 5581 C CA . GLN B 1 361 ? 16.766 -30.859 -4.316 1 98.81 361 GLN B CA 1
ATOM 5582 C C . GLN B 1 361 ? 16.719 -32.375 -4.375 1 98.81 361 GLN B C 1
ATOM 5584 O O . GLN B 1 361 ? 15.648 -32.969 -4.527 1 98.81 361 GLN B O 1
ATOM 5589 N N . ASP B 1 362 ? 17.906 -33.031 -4.285 1 98.69 362 ASP B N 1
ATOM 5590 C CA . ASP B 1 362 ? 17.953 -34.5 -4.215 1 98.69 362 ASP B CA 1
ATOM 5591 C C . ASP B 1 362 ? 17.109 -35 -3.049 1 98.69 362 ASP B C 1
ATOM 5593 O O . ASP B 1 362 ? 16.391 -36 -3.186 1 98.69 362 ASP B O 1
ATOM 5597 N N . ARG B 1 363 ? 17.234 -34.375 -1.953 1 98.69 363 ARG B N 1
ATOM 5598 C CA . ARG B 1 363 ? 16.453 -34.75 -0.781 1 98.69 363 ARG B CA 1
ATOM 5599 C C . ARG B 1 363 ? 14.953 -34.656 -1.075 1 98.69 363 ARG B C 1
ATOM 5601 O O . ARG B 1 363 ? 14.188 -35.531 -0.691 1 98.69 363 ARG B O 1
ATOM 5608 N N . VAL B 1 364 ? 14.5 -33.594 -1.73 1 98.88 364 VAL B N 1
ATOM 5609 C CA . VAL B 1 364 ? 13.102 -33.406 -2.102 1 98.88 364 VAL B CA 1
ATOM 5610 C C . VAL B 1 364 ? 12.648 -34.562 -2.99 1 98.88 364 VAL B C 1
ATOM 5612 O O . VAL B 1 364 ? 11.617 -35.188 -2.738 1 98.88 364 VAL B O 1
ATOM 5615 N N . ILE B 1 365 ? 13.469 -34.906 -3.994 1 98.75 365 ILE B N 1
ATOM 5616 C CA . ILE B 1 365 ? 13.148 -35.906 -5 1 98.75 365 ILE B CA 1
ATOM 5617 C C . ILE B 1 365 ? 13.086 -37.281 -4.344 1 98.75 365 ILE B C 1
ATOM 5619 O O . ILE B 1 365 ? 12.117 -38.031 -4.539 1 98.75 365 ILE B O 1
ATOM 5623 N N . ASP B 1 366 ? 14.07 -37.562 -3.494 1 98.44 366 ASP B N 1
ATOM 5624 C CA . ASP B 1 366 ? 14.141 -38.875 -2.844 1 98.44 366 ASP B CA 1
ATOM 5625 C C . ASP B 1 366 ? 12.969 -39.094 -1.882 1 98.44 366 ASP B C 1
ATOM 5627 O O . ASP B 1 366 ? 12.383 -40.156 -1.825 1 98.44 366 ASP B O 1
ATOM 5631 N N . THR B 1 367 ? 12.711 -38.062 -1.148 1 98.62 367 THR B N 1
ATOM 5632 C CA . THR B 1 367 ? 11.609 -38.125 -0.188 1 98.62 367 THR B CA 1
ATOM 5633 C C . THR B 1 367 ? 10.281 -38.344 -0.903 1 98.62 367 THR B C 1
ATOM 5635 O O . THR B 1 367 ? 9.469 -39.156 -0.501 1 98.62 367 THR B O 1
ATOM 5638 N N . LEU B 1 368 ? 10.031 -37.594 -1.963 1 98.69 368 LEU B N 1
ATOM 5639 C CA . LEU B 1 368 ? 8.789 -37.688 -2.721 1 98.69 368 LEU B CA 1
ATOM 5640 C C . LEU B 1 368 ? 8.656 -39.094 -3.348 1 98.69 368 LEU B C 1
ATOM 5642 O O . LEU B 1 368 ? 7.59 -39.688 -3.289 1 98.69 368 LEU B O 1
ATOM 5646 N N . ARG B 1 369 ? 9.742 -39.594 -3.928 1 98.06 369 ARG B N 1
ATOM 5647 C CA . ARG B 1 369 ? 9.766 -40.938 -4.496 1 98.06 369 ARG B CA 1
ATOM 5648 C C . ARG B 1 369 ? 9.445 -41.969 -3.436 1 98.06 369 ARG B C 1
ATOM 5650 O O . ARG B 1 369 ? 8.68 -42.906 -3.688 1 98.06 369 ARG B O 1
ATOM 5657 N N . GLY B 1 370 ? 10.023 -41.781 -2.291 1 97.81 370 GLY B N 1
ATOM 5658 C CA . GLY B 1 370 ? 9.773 -42.688 -1.194 1 97.81 370 GLY B CA 1
ATOM 5659 C C . GLY B 1 370 ? 8.32 -42.719 -0.752 1 97.81 370 GLY B C 1
ATOM 5660 O O . GLY B 1 370 ? 7.754 -43.781 -0.495 1 97.81 370 GLY B O 1
ATOM 5661 N N . ILE B 1 371 ? 7.738 -41.594 -0.625 1 98 371 ILE B N 1
ATOM 5662 C CA . ILE B 1 371 ? 6.355 -41.469 -0.183 1 98 371 ILE B CA 1
ATOM 5663 C C . ILE B 1 371 ? 5.426 -42.094 -1.211 1 98 371 ILE B C 1
ATOM 5665 O O . ILE B 1 371 ? 4.512 -42.844 -0.852 1 98 371 ILE B O 1
ATOM 5669 N N . LEU B 1 372 ? 5.621 -41.781 -2.494 1 97.25 372 LEU B N 1
ATOM 5670 C CA . LEU B 1 372 ? 4.707 -42.219 -3.543 1 97.25 372 LEU B CA 1
ATOM 5671 C C . LEU B 1 372 ? 4.957 -43.688 -3.918 1 97.25 372 LEU B C 1
ATOM 5673 O O . LEU B 1 372 ? 4.094 -44.344 -4.516 1 97.25 372 LEU B O 1
ATOM 5677 N N . GLY B 1 373 ? 6.102 -44.219 -3.645 1 91.25 373 GLY B N 1
ATOM 5678 C CA . GLY B 1 373 ? 6.395 -45.625 -3.863 1 91.25 373 GLY B CA 1
ATOM 5679 C C . GLY B 1 373 ? 5.863 -46.531 -2.76 1 91.25 373 GLY B C 1
ATOM 5680 O O . GLY B 1 373 ? 5.871 -47.75 -2.891 1 91.25 373 GLY B O 1
ATOM 5681 N N . SER B 1 374 ? 5.496 -46.031 -1.62 1 79.94 374 SER B N 1
ATOM 5682 C CA . SER B 1 374 ? 4.938 -46.781 -0.499 1 79.94 374 SER B CA 1
ATOM 5683 C C . SER B 1 374 ? 3.42 -46.906 -0.61 1 79.94 374 SER B C 1
ATOM 5685 O O . SER B 1 374 ? 2.773 -46.031 -1.213 1 79.94 374 SER B O 1
#

Radius of gyration: 26.62 Å; Cα contacts (8 Å, |Δi|>4): 1810; chains: 2; bounding box: 55×93×60 Å

Nearest PDB structures (foldseek):
  4lc3-assembly1_B  TM=9.246E-01  e=6.777E-39  Burkholderia cenocepacia J2315
  3dr4-assembly2_D  TM=9.423E-01  e=6.432E-37  Caulobacter vibrioides
  7l7x-assembly1_BBB  TM=9.262E-01  e=4.589E-32  Psychrobacter cryohalolentis K5
  3bcx-assembly1_A  TM=9.261E-01  e=4.340E-31  Yersinia pseudotuberculosis
  5w70-assembly1_B  TM=8.825E-01  e=4.091E-31  Streptomyces ribosidificus

pLDDT: mean 98.17, std 1.49, range [79.75, 99.0]

InterPro domains:
  IPR000653 DegT/DnrJ/EryC1/StrS aminotransferase [PF01041] (9-369)
  IPR000653 DegT/DnrJ/EryC1/StrS aminotransferase [PIRSF000390] (2-370)
  IPR000653 DegT/DnrJ/EryC1/StrS aminotransferase [PTHR30244] (1-370)
  IPR000653 DegT/DnrJ/EryC1/StrS aminotransferase [cd00616] (13-369)
  IPR015421 Pyridoxal phosphate-dependent transferase, major domain [G3DSA:3.40.640.10] (1-250)
  IPR015422 Pyridoxal phosphate-dependent transferase, small domain [G3DSA:3.90.1150.10] (251-372)
  IPR015424 Pyridoxal phosphate-dependent transferase [SSF53383] (2-373)

Solvent-accessible surface area (backbone atoms only — not comparable to full-atom values): 36648 Å² total; per-residue (Å²): 113,45,61,32,49,48,64,85,81,52,71,65,32,52,51,35,27,53,53,26,64,73,46,98,35,42,35,93,31,69,39,37,55,50,27,26,51,55,45,17,71,57,19,61,18,56,43,43,63,17,43,19,37,46,47,12,41,31,34,50,38,54,32,70,64,55,22,70,81,28,26,36,39,28,48,35,57,36,68,55,42,76,53,48,33,42,39,76,47,45,21,45,74,40,75,22,31,31,34,84,72,61,48,18,46,22,54,70,41,42,56,71,67,59,49,96,45,30,48,29,35,36,40,40,16,42,44,2,40,71,48,63,56,73,59,41,46,55,48,17,58,74,50,70,20,47,35,32,32,44,24,42,36,14,65,73,9,29,50,71,88,37,34,39,25,45,74,38,52,33,20,22,28,26,14,38,39,55,36,78,44,37,28,38,49,14,19,21,35,17,18,70,36,69,69,46,44,51,39,27,52,26,28,30,50,42,13,53,44,66,58,60,92,75,45,92,72,70,80,80,52,94,79,54,67,38,26,67,45,87,42,45,64,30,69,42,26,11,34,37,25,27,22,33,44,46,40,57,78,43,41,68,60,42,35,53,44,35,47,52,54,50,50,49,52,54,64,77,48,66,80,42,71,59,54,46,76,66,68,78,59,89,59,50,48,55,27,42,42,46,50,51,27,32,31,44,92,80,38,30,67,60,51,52,53,51,37,45,73,72,36,35,35,62,44,64,81,30,66,49,37,47,69,22,49,43,38,34,75,73,66,44,56,87,75,78,34,57,50,41,53,54,46,44,62,18,38,39,27,44,58,44,40,67,83,62,45,73,67,58,48,48,50,54,54,52,50,51,50,52,60,58,72,100,114,45,60,33,48,50,63,87,80,52,71,65,32,54,52,36,28,54,53,27,64,72,44,99,35,40,36,94,33,69,38,36,56,50,26,25,52,54,45,18,70,58,18,61,17,57,43,42,64,18,44,18,37,47,46,12,40,31,34,48,38,54,32,71,64,55,22,71,78,27,27,34,38,28,49,34,57,33,67,54,43,74,54,48,35,42,39,76,47,44,21,44,72,40,76,21,31,32,35,82,72,61,47,18,47,20,55,69,41,42,54,72,65,58,47,94,47,29,48,30,36,39,40,38,17,43,45,2,41,70,49,62,57,72,58,40,46,54,48,18,58,74,51,70,19,47,35,34,32,44,25,45,36,14,64,73,10,29,50,70,86,37,35,40,24,45,75,38,50,33,20,25,29,27,13,38,40,54,37,78,44,37,27,38,47,14,19,21,35,17,18,69,37,69,69,45,44,51,38,26,51,28,27,32,50,43,13,52,44,66,57,60,91,75,45,92,71,70,81,80,51,96,80,55,66,36,28,66,43,87,41,45,65,29,68,42,27,10,34,36,24,28,23,33,44,46,41,57,76,43,40,68,58,41,35,53,43,33,46,52,54,50,50,48,50,55,62,77,48,64,81,42,70,58,52,44,76,66,68,77,60,89,58,51,48,54,27,41,42,45,50,50,28,32,32,45,93,81,38,29,66,60,52,53,54,53,38,45,73,71,37,35,34,61,44,64,83,31,66,49,36,48,72,24,48,43,38,34,75,73,67,45,56,86,75,78,35,56,51,41,53,54,47,43,64,18,37,38,25,43,58,43,40,66,84,61,45,72,68,59,48,47,51,52,53,52,51,51,50,52,58,58,73,99

Foldseek 3Di:
DAALFFFDDDPQLVVLLVVCVPDPFFFPDDLQVVLQVLLCVQQVFGKHKFFFQLVLLLLLCVLLVQAAQAEEEEALQADLSNQVSSVVRRYHYHHFAADLQQRKGDLVRSLVRQDLRYAEYEIECPLQADDPLVSVVVSCVVSVHFYEYARQAHRNKFFLNHHNQERGQKYKYGAPRRHLHHLVGMMMIGGPDVSSNVSSVCQQCQQKAQPLVPDPDNPPDNVDIDRPDGHHHGTDTSSSSSSSSSRSVCSVVFLVLLVVLLVCCCPLCVPQPQKAWHDHDPRIGGSRSWGKIFGHPQCQVVLCVQCVVVVFHKDQRDDRNCVDVVNVVVPDDPPSHVSSVNCRSGIITGRGGRPCDPVNSVVSSVSSSVSSVD/DAALFFFDDDPQLVVLLVVCVPDPFFFPDDLQVVLQVLLCVQQVFGKHKFFFQLVLLLLLCVLLVQAAQAEEEEALQADLSNQVSSVVRRYHYHHFAADLFQRKGDLVRSLVRQDLRYAEYEIECPLQADDPLVSVVVSCVVSVHFYEYARQAHRNKFFLNHHNLERGQKYKYGAPRRHLHHLVGMMMIGGPDVSSNVSSVCQQCQQKAQPLVPDPDNPPDNVDIDRPDGHHHGTDTSSSSSSSSSRSVCSVVFLVQLVVLLVCCCPLCVPQPQKAWHDHDPRIGGSRSWGKIFGHPQCQVVLCVQCVVVVFHKDQRDDRNCVDVVNVVVPDDPPSHVSSVNCRSGIITGRGGRPCDPVNSVVSSVSSSVSSVD

Organism: Actinoplanes teichomyceticus (NCBI:txid1867)